Protein AF-A0A093VCR8-F1 (afdb_monomer_lite)

Sequence (463 aa):
MDAQTINYLNSLPTDYWIQQEAFTKTLHRDEYDAIDPTSPSLSQAGKVIVVTGASQGIGKEGIVRQFARAKPKAIVIAARNADKLEETEALALGIEPTVEIVRVPTDVTSEDSVKNLFDIIQQKFGKADVLVNNAGEVNVKGVLLMTKYFLRLLGDARGSIVNISSQAAWNEPEVSAGYCLSKLAIVKLCRQMSGRPNLTVVALHPGTIKSDIVPEFFLRFAEDTPALAGGTAVWLTTEEARFMSGRFMSANCSSSHILLYISTMAVITSLRLPVLYDSAASVQHSGPSIDWLSGRWHISHSSLPMWRDKRNCTVDYAPLAPAASMLPRVDDMVHYQMLNSDSVSQIHAINTGWKGNPAGWTWRGTGWITQFISCDWEIFGYGELSGGGHWMIMHFRATWLSKAGLDLFTRGVDGTYRHLEEAEYTSIIEEVEKLATDHPELSSLISEFRRVQNDGANTRATP

InterPro domains:
  IPR002347 Short-chain dehydrogenase/reductase SDR [PF00106] (47-215)
  IPR002347 Short-chain dehydrogenase/reductase SDR [PR00081] (48-65)
  IPR002347 Short-chain dehydrogenase/reductase SDR [PR00081] (126-137)
  IPR002347 Short-chain dehydrogenase/reductase SDR [PR00081] (197-214)
  IPR036291 NAD(P)-binding domain superfamily [SSF51735] (41-262)

Structure (mmCIF, N/CA/C/O backbone):
data_AF-A0A093VCR8-F1
#
_entry.id   AF-A0A093VCR8-F1
#
loop_
_atom_site.group_PDB
_atom_site.id
_atom_site.type_symbol
_atom_site.label_atom_id
_atom_site.label_alt_id
_atom_site.label_comp_id
_atom_site.label_asym_id
_atom_site.label_entity_id
_atom_site.label_seq_id
_atom_site.pdbx_PDB_ins_code
_atom_site.Cartn_x
_atom_site.Cartn_y
_atom_site.Cartn_z
_atom_site.occupancy
_atom_site.B_iso_or_equiv
_atom_site.auth_seq_id
_atom_site.auth_comp_id
_atom_site.auth_asym_id
_atom_site.auth_atom_id
_atom_site.pdbx_PDB_model_num
ATOM 1 N N . MET A 1 1 ? 15.933 6.518 34.714 1.00 71.19 1 MET A N 1
ATOM 2 C CA . MET A 1 1 ? 17.146 6.802 33.920 1.00 71.19 1 MET A CA 1
ATOM 3 C C . MET A 1 1 ? 18.066 7.672 34.741 1.00 71.19 1 MET A C 1
ATOM 5 O O . MET A 1 1 ? 17.565 8.502 35.493 1.00 71.19 1 MET A O 1
ATOM 9 N N . ASP A 1 2 ? 19.372 7.467 34.614 1.00 82.25 2 ASP A N 1
ATOM 10 C CA . ASP A 1 2 ? 20.371 8.350 35.212 1.00 82.25 2 ASP A CA 1
ATOM 11 C C . ASP A 1 2 ? 20.555 9.646 34.395 1.00 82.25 2 ASP A C 1
ATOM 13 O O . ASP A 1 2 ? 20.061 9.787 33.272 1.00 82.25 2 ASP A O 1
ATOM 17 N N . ALA A 1 3 ? 21.255 10.620 34.983 1.00 83.50 3 ALA A N 1
ATOM 18 C CA . ALA A 1 3 ? 21.495 11.922 34.363 1.00 83.50 3 ALA A CA 1
ATOM 19 C C . ALA A 1 3 ? 22.343 11.829 33.082 1.00 83.50 3 ALA A C 1
ATOM 21 O O . ALA A 1 3 ? 22.182 12.644 32.176 1.00 83.50 3 ALA A O 1
ATOM 22 N N . GLN A 1 4 ? 23.226 10.832 32.987 1.00 85.44 4 GLN A N 1
ATOM 23 C CA . GLN A 1 4 ? 24.075 10.628 31.816 1.00 85.44 4 GLN A CA 1
ATOM 24 C C . GLN A 1 4 ? 23.241 10.199 30.604 1.00 85.44 4 GLN A C 1
ATOM 26 O O . GLN A 1 4 ? 23.403 10.760 29.521 1.00 85.44 4 GLN A O 1
ATOM 31 N N . THR A 1 5 ? 22.297 9.281 30.807 1.00 80.31 5 THR A N 1
ATOM 32 C CA . THR A 1 5 ? 21.350 8.821 29.788 1.00 80.31 5 THR A CA 1
ATOM 33 C C . THR A 1 5 ? 20.462 9.964 29.312 1.00 80.31 5 THR A C 1
ATOM 35 O O . THR A 1 5 ? 20.278 10.139 28.113 1.00 80.31 5 THR A O 1
ATOM 38 N N . ILE A 1 6 ? 19.952 10.793 30.229 1.00 82.50 6 ILE A N 1
ATOM 39 C CA . ILE A 1 6 ? 19.130 11.960 29.870 1.00 82.50 6 ILE A CA 1
ATOM 40 C C . ILE A 1 6 ? 19.945 12.971 29.053 1.00 82.50 6 ILE A C 1
ATOM 42 O O . ILE A 1 6 ? 19.469 13.449 28.028 1.00 82.50 6 ILE A O 1
ATOM 46 N N . ASN A 1 7 ? 21.183 13.269 29.457 1.00 86.06 7 ASN A N 1
ATOM 47 C CA . ASN A 1 7 ? 22.056 14.186 28.717 1.00 86.06 7 ASN A CA 1
ATOM 48 C C . ASN A 1 7 ? 22.405 13.659 27.320 1.00 86.06 7 ASN A C 1
ATOM 50 O O . ASN A 1 7 ? 22.424 14.436 26.369 1.00 86.06 7 ASN A O 1
ATOM 54 N N . TYR A 1 8 ? 22.637 12.351 27.188 1.00 87.00 8 TYR A N 1
ATOM 55 C CA . TYR A 1 8 ? 22.834 11.707 25.892 1.00 87.00 8 TYR A CA 1
ATOM 56 C C . TYR A 1 8 ? 21.576 11.794 25.022 1.00 87.00 8 TYR A C 1
ATOM 58 O O . TYR A 1 8 ? 21.639 12.271 23.895 1.00 87.00 8 TYR A O 1
ATOM 66 N N . LEU A 1 9 ? 20.409 11.420 25.552 1.00 84.56 9 LEU A N 1
ATOM 67 C CA . LEU A 1 9 ? 19.150 11.533 24.813 1.00 84.56 9 LEU A CA 1
ATOM 68 C C . LEU A 1 9 ? 18.859 12.978 24.405 1.00 84.56 9 LEU A C 1
ATOM 70 O O . LEU A 1 9 ? 18.318 13.191 23.327 1.00 84.56 9 LEU A O 1
ATOM 74 N N . ASN A 1 10 ? 19.245 13.963 25.222 1.00 87.31 10 ASN A N 1
ATOM 75 C CA . ASN A 1 10 ? 19.127 15.391 24.924 1.00 87.31 10 ASN A CA 1
ATOM 76 C C . ASN A 1 10 ? 20.130 15.893 23.868 1.00 87.31 10 ASN A C 1
ATOM 78 O O . ASN A 1 10 ? 19.859 16.912 23.234 1.00 87.31 10 ASN A O 1
ATOM 82 N N . SER A 1 11 ? 21.239 15.192 23.613 1.00 90.12 11 SER A N 1
ATOM 83 C CA . SER A 1 11 ? 22.208 15.584 22.577 1.00 90.12 11 SER A CA 1
ATOM 84 C C . SER A 1 11 ? 21.856 15.082 21.173 1.00 90.12 11 SER A C 1
ATOM 86 O O . SER A 1 11 ? 22.359 15.628 20.193 1.00 90.12 11 SER A O 1
ATOM 88 N N . LEU A 1 12 ? 20.983 14.075 21.054 1.00 89.56 12 LEU A N 1
ATOM 89 C CA . LEU A 1 12 ? 20.549 13.535 19.760 1.00 89.56 12 LEU A CA 1
ATOM 90 C C . LEU A 1 12 ? 19.707 14.555 18.964 1.00 89.56 12 LEU A C 1
ATOM 92 O O . LEU A 1 12 ? 19.028 15.371 19.584 1.00 89.56 12 LEU A O 1
ATOM 96 N N . PRO A 1 13 ? 19.694 14.528 17.619 1.00 90.69 13 PRO A N 1
ATOM 97 C CA . PRO A 1 13 ? 18.728 15.271 16.795 1.00 90.69 13 PRO A CA 1
ATOM 98 C C . PRO A 1 13 ? 17.271 14.834 17.036 1.00 90.69 13 PRO A C 1
ATOM 100 O O . PRO A 1 13 ? 17.029 13.691 17.422 1.00 90.69 13 PRO A O 1
ATOM 103 N N . THR A 1 14 ? 16.276 15.700 16.801 1.00 87.69 14 THR A N 1
ATOM 104 C CA . THR A 1 14 ? 14.848 15.339 16.991 1.00 87.69 14 THR A CA 1
ATOM 105 C C . THR A 1 14 ? 14.332 14.335 15.952 1.00 87.69 14 THR A C 1
ATOM 107 O O . THR A 1 14 ? 13.353 13.626 16.195 1.00 87.69 14 THR A O 1
ATOM 110 N N . ASP A 1 15 ? 15.030 14.200 14.828 1.00 87.50 15 ASP A N 1
ATOM 111 C CA . ASP A 1 15 ? 14.782 13.230 13.761 1.00 87.50 15 ASP A CA 1
ATOM 112 C C . ASP A 1 15 ? 15.629 11.961 13.837 1.00 87.50 15 ASP A C 1
ATOM 114 O O . ASP A 1 15 ? 15.496 11.083 12.987 1.00 87.50 15 ASP A O 1
ATOM 118 N N . TYR A 1 16 ? 16.422 11.802 14.897 1.00 86.12 16 TYR A N 1
ATOM 119 C CA . TYR A 1 16 ? 17.308 10.655 15.076 1.00 86.12 16 TYR A CA 1
ATOM 120 C C . TYR A 1 16 ? 16.610 9.300 14.858 1.00 86.12 16 TYR A C 1
ATOM 122 O O . TYR A 1 16 ? 17.087 8.477 14.078 1.00 86.12 16 TYR A O 1
ATOM 130 N N . TRP A 1 17 ? 15.461 9.078 15.505 1.00 80.38 17 TRP A N 1
ATOM 131 C CA . TRP A 1 17 ? 14.749 7.795 15.435 1.00 80.38 17 TRP A CA 1
ATOM 132 C C . TRP A 1 17 ? 14.139 7.530 14.061 1.00 80.38 17 TRP A C 1
ATOM 134 O O . TRP A 1 17 ? 14.293 6.435 13.533 1.00 80.38 17 TRP A O 1
ATOM 144 N N . ILE A 1 18 ? 13.525 8.537 13.432 1.00 83.44 18 ILE A N 1
ATOM 145 C CA . ILE A 1 18 ? 12.931 8.339 12.104 1.00 83.44 18 ILE A CA 1
ATOM 146 C C . ILE A 1 18 ? 13.991 8.067 11.034 1.00 83.44 18 ILE A C 1
ATOM 148 O O . ILE A 1 18 ? 13.721 7.323 10.097 1.00 83.44 18 ILE A O 1
ATOM 152 N N . GLN A 1 19 ? 15.196 8.632 11.177 1.00 84.06 19 GLN A N 1
ATOM 153 C CA . GLN A 1 19 ? 16.308 8.384 10.262 1.00 84.06 19 GLN A CA 1
ATOM 154 C C . GLN A 1 19 ? 16.915 6.993 10.469 1.00 84.06 19 GLN A C 1
ATOM 156 O O . GLN A 1 19 ? 17.209 6.305 9.496 1.00 84.06 19 GLN A O 1
ATOM 161 N N . GLN A 1 20 ? 17.077 6.558 11.724 1.00 76.44 20 GLN A N 1
ATOM 162 C CA . GLN A 1 20 ? 17.533 5.198 12.046 1.00 76.44 20 GLN A CA 1
ATOM 163 C C . GLN A 1 20 ? 16.586 4.124 11.497 1.00 76.44 20 GLN A C 1
ATOM 165 O O . GLN A 1 20 ? 17.016 3.036 11.125 1.00 76.44 20 GLN A O 1
ATOM 170 N N . GLU A 1 21 ? 15.296 4.441 11.439 1.00 69.88 21 GLU A N 1
ATOM 171 C CA . GLU A 1 21 ? 14.220 3.526 11.055 1.00 69.88 21 GLU A CA 1
ATOM 172 C C . GLU A 1 21 ? 13.774 3.714 9.595 1.00 69.88 21 GLU A C 1
ATOM 174 O O . GLU A 1 21 ? 12.760 3.158 9.163 1.00 69.88 21 GLU A O 1
ATOM 179 N N . ALA A 1 22 ? 14.522 4.510 8.829 1.00 75.00 22 ALA A N 1
ATOM 180 C CA . ALA A 1 22 ? 14.184 4.887 7.470 1.00 75.00 22 ALA A CA 1
ATOM 181 C C . ALA A 1 22 ? 14.363 3.721 6.492 1.00 75.00 22 ALA A C 1
ATOM 183 O O . ALA A 1 22 ? 15.478 3.289 6.206 1.00 75.00 22 ALA A O 1
ATOM 184 N N . PHE A 1 23 ? 13.258 3.262 5.903 1.00 74.69 23 PHE A N 1
ATOM 185 C CA . PHE A 1 23 ? 13.292 2.332 4.767 1.00 74.69 23 PHE A CA 1
ATOM 186 C C . PHE A 1 23 ? 13.214 3.043 3.411 1.00 74.69 23 PHE A C 1
ATOM 188 O O . PHE A 1 23 ? 13.546 2.455 2.384 1.00 74.69 23 PHE A O 1
ATOM 195 N N . THR A 1 24 ? 12.779 4.304 3.387 1.00 77.88 24 THR A N 1
ATOM 196 C CA . THR A 1 24 ? 12.671 5.127 2.177 1.00 77.88 24 THR A CA 1
ATOM 197 C C . THR A 1 24 ? 13.589 6.337 2.271 1.00 77.88 24 THR A C 1
ATOM 199 O O . THR A 1 24 ? 13.789 6.884 3.352 1.00 77.88 24 THR A O 1
ATOM 202 N N . LYS A 1 25 ? 14.115 6.793 1.125 1.00 77.38 25 LYS A N 1
ATOM 203 C CA . LYS A 1 25 ? 14.970 7.993 1.057 1.00 77.38 25 LYS A CA 1
ATOM 204 C C . LYS A 1 25 ? 14.247 9.248 1.551 1.00 77.38 25 LYS A C 1
ATOM 206 O O . LYS A 1 25 ? 14.853 10.090 2.203 1.00 77.38 25 LYS A O 1
ATOM 211 N N . THR A 1 26 ? 12.957 9.364 1.242 1.00 84.69 26 THR A N 1
ATOM 212 C CA . THR A 1 26 ? 12.108 10.450 1.737 1.00 84.69 26 THR A CA 1
ATOM 213 C C . THR A 1 26 ? 11.309 9.977 2.936 1.00 84.69 26 THR A C 1
ATOM 215 O O . THR A 1 26 ? 10.682 8.915 2.888 1.00 84.69 26 THR A O 1
ATOM 218 N N . LEU A 1 27 ? 11.326 10.790 3.988 1.00 88.75 27 LEU A N 1
ATOM 219 C CA . LEU A 1 27 ? 10.569 10.587 5.214 1.00 88.75 27 LEU A CA 1
ATOM 220 C C . LEU A 1 27 ? 9.561 11.717 5.387 1.00 88.75 27 LEU A C 1
ATOM 222 O O . LEU A 1 27 ? 9.837 12.862 5.026 1.00 88.75 27 LEU A O 1
ATOM 226 N N . HIS A 1 28 ? 8.415 11.395 5.973 1.00 92.81 28 HIS A N 1
ATOM 227 C CA . HIS A 1 28 ? 7.349 12.351 6.239 1.00 92.81 28 HIS A CA 1
ATOM 228 C C . HIS A 1 28 ? 7.044 12.430 7.738 1.00 92.81 28 HIS A C 1
ATOM 230 O O . HIS A 1 28 ? 7.103 11.436 8.465 1.00 92.81 28 HIS A O 1
ATOM 236 N N . ARG A 1 29 ? 6.729 13.647 8.187 1.00 93.44 29 ARG A N 1
ATOM 237 C CA . ARG A 1 29 ? 6.268 13.979 9.547 1.00 93.44 29 ARG A CA 1
ATOM 238 C C . ARG A 1 29 ? 4.777 14.330 9.580 1.00 93.44 29 ARG A C 1
ATOM 240 O O . ARG A 1 29 ? 4.166 14.340 10.642 1.00 93.44 29 ARG A O 1
ATOM 247 N N . ASP A 1 30 ? 4.203 14.609 8.415 1.00 95.81 30 ASP A N 1
ATOM 248 C CA . ASP A 1 30 ? 2.816 15.022 8.227 1.00 95.81 30 ASP A CA 1
ATOM 249 C C . ASP A 1 30 ? 2.240 14.379 6.956 1.00 95.81 30 ASP A C 1
ATOM 251 O O . ASP A 1 30 ? 2.963 13.732 6.194 1.00 95.81 30 ASP A O 1
ATOM 255 N N . GLU A 1 31 ? 0.939 14.549 6.737 1.00 93.12 31 GLU A N 1
ATOM 256 C CA . GLU A 1 31 ? 0.265 14.199 5.491 1.00 93.12 31 GLU A CA 1
ATOM 257 C C . GLU A 1 31 ? 0.989 14.770 4.260 1.00 93.12 31 GLU A C 1
ATOM 259 O O . GLU A 1 31 ? 1.553 15.864 4.281 1.00 93.12 31 GLU A O 1
ATOM 264 N N . TYR A 1 32 ? 0.973 13.998 3.177 1.00 93.81 32 TYR A N 1
ATOM 265 C CA . TYR A 1 32 ? 1.556 14.339 1.883 1.00 93.81 32 TYR A CA 1
ATOM 266 C C . TYR A 1 32 ? 0.664 13.792 0.766 1.00 93.81 32 TYR A C 1
ATOM 268 O O . TYR A 1 32 ? -0.153 12.904 1.012 1.00 93.81 32 TYR A O 1
ATOM 276 N N . ASP A 1 33 ? 0.847 14.280 -0.461 1.00 92.00 33 ASP A N 1
ATOM 277 C CA . ASP A 1 33 ? -0.071 14.075 -1.593 1.00 92.00 33 ASP A CA 1
ATOM 278 C C . ASP A 1 33 ? -0.549 12.625 -1.791 1.00 92.00 33 ASP A C 1
ATOM 280 O O . ASP A 1 33 ? -1.732 12.385 -2.022 1.00 92.00 33 ASP A O 1
ATOM 284 N N . ALA A 1 34 ? 0.344 11.635 -1.670 1.00 89.62 34 ALA A N 1
ATOM 285 C CA . ALA A 1 34 ? -0.003 10.230 -1.914 1.00 89.62 34 ALA A CA 1
ATOM 286 C C . ALA A 1 34 ? -0.905 9.608 -0.831 1.00 89.62 34 ALA A C 1
ATOM 288 O O . ALA A 1 34 ? -1.502 8.557 -1.063 1.00 89.62 34 ALA A O 1
ATOM 289 N N . ILE A 1 35 ? -0.999 10.235 0.343 1.00 95.62 35 ILE A N 1
ATOM 290 C CA . ILE A 1 35 ? -1.849 9.792 1.453 1.00 95.62 35 ILE A CA 1
ATOM 291 C C . ILE A 1 35 ? -2.920 10.821 1.836 1.00 95.62 35 ILE A C 1
ATOM 293 O O . ILE A 1 35 ? -3.587 10.617 2.849 1.00 95.62 35 ILE A O 1
ATOM 297 N N . ASP A 1 36 ? -3.102 11.897 1.058 1.00 96.00 36 ASP A N 1
ATOM 298 C CA . ASP A 1 36 ? -4.168 12.885 1.271 1.00 96.00 36 ASP A CA 1
ATOM 299 C C . ASP A 1 36 ? -5.542 12.242 1.017 1.00 96.00 36 ASP A C 1
ATOM 301 O O . ASP A 1 36 ? -5.885 11.942 -0.135 1.00 96.00 36 ASP A O 1
ATOM 305 N N . PRO A 1 37 ? -6.384 12.056 2.052 1.00 96.31 37 PRO A N 1
ATOM 306 C CA . PRO A 1 37 ? -7.650 11.341 1.903 1.00 96.31 37 PRO A CA 1
ATOM 307 C C . PRO A 1 37 ? -8.686 12.052 1.035 1.00 96.31 37 PRO A C 1
ATOM 309 O O . PRO A 1 37 ? -9.704 11.452 0.694 1.00 96.31 37 PRO A O 1
ATOM 312 N N . THR A 1 38 ? -8.458 13.320 0.686 1.00 95.25 38 THR A N 1
ATOM 313 C CA . THR A 1 38 ? -9.323 14.058 -0.240 1.00 95.25 38 THR A CA 1
ATOM 314 C C . THR A 1 38 ? -9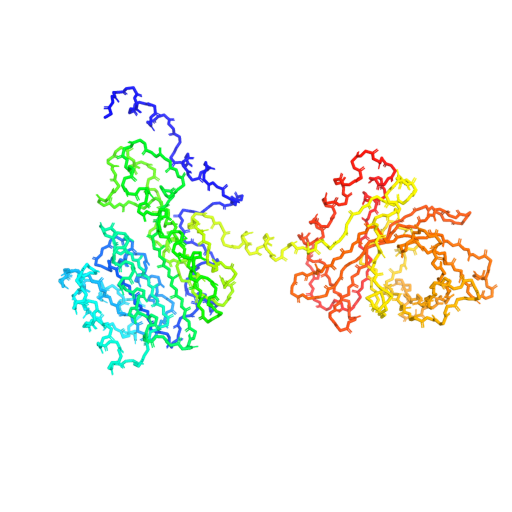.073 13.684 -1.702 1.00 95.25 38 THR A C 1
ATOM 316 O O . THR A 1 38 ? -9.915 13.976 -2.557 1.00 95.25 38 THR A O 1
ATOM 319 N N . SER A 1 39 ? -7.969 12.986 -1.992 1.00 94.06 39 SER A N 1
ATOM 320 C CA . SER A 1 39 ? -7.673 12.462 -3.322 1.00 94.06 39 SER A CA 1
ATOM 321 C C . SER A 1 39 ? -8.736 11.445 -3.774 1.00 94.06 39 SER A C 1
ATOM 323 O O . SER A 1 39 ? -9.086 10.535 -3.013 1.00 94.06 39 SER A O 1
ATOM 325 N N . PRO A 1 40 ? -9.227 11.515 -5.031 1.00 92.44 40 PRO A N 1
ATOM 326 C CA . PRO A 1 40 ? -10.210 10.564 -5.552 1.00 92.44 40 PRO A CA 1
ATOM 327 C C . PRO A 1 40 ? -9.775 9.096 -5.457 1.00 92.44 40 PRO A C 1
ATOM 329 O O . PRO A 1 40 ? -10.622 8.228 -5.244 1.00 92.44 40 PRO A O 1
ATOM 332 N N . SER A 1 41 ? -8.472 8.810 -5.576 1.00 91.44 41 SER A N 1
ATOM 333 C CA . SER A 1 41 ? -7.931 7.446 -5.481 1.00 91.44 41 SER A CA 1
ATOM 334 C C . SER A 1 41 ? -8.042 6.846 -4.076 1.00 91.44 41 SER A C 1
ATOM 336 O O . SER A 1 41 ? -8.047 5.623 -3.934 1.00 91.44 41 SER A O 1
ATOM 338 N N . LEU A 1 42 ? -8.173 7.685 -3.041 1.00 95.50 42 LEU A N 1
ATOM 339 C CA . LEU A 1 42 ? -8.268 7.268 -1.640 1.00 95.50 42 LEU A CA 1
ATOM 340 C C . LEU A 1 42 ? -9.703 7.273 -1.097 1.00 95.50 42 LEU A C 1
ATOM 342 O O . LEU A 1 42 ? -9.914 6.954 0.078 1.00 95.50 42 LEU A O 1
ATOM 346 N N . SER A 1 43 ? -10.691 7.590 -1.943 1.00 96.62 43 SER A N 1
ATOM 347 C CA . SER A 1 43 ? -12.096 7.659 -1.546 1.00 96.62 43 SER A CA 1
ATOM 348 C C . SER A 1 43 ? -12.570 6.369 -0.870 1.00 96.62 43 SER A C 1
ATOM 350 O O . SER A 1 43 ? -12.327 5.249 -1.328 1.00 96.62 43 SER A O 1
ATOM 352 N N . GLN A 1 44 ? -13.304 6.537 0.227 1.00 98.12 44 GLN A N 1
ATOM 353 C CA . GLN A 1 44 ? -13.931 5.453 0.976 1.00 98.12 44 GLN A CA 1
ATOM 354 C C . GLN A 1 44 ? -15.450 5.419 0.766 1.00 98.12 44 GLN A C 1
ATOM 356 O O . GLN A 1 44 ? -16.156 4.741 1.513 1.00 98.12 44 GLN A O 1
ATOM 361 N N . ALA A 1 45 ? -15.965 6.119 -0.252 1.00 97.69 45 ALA A N 1
ATOM 362 C CA . ALA A 1 45 ? -17.390 6.196 -0.548 1.00 97.69 45 ALA A CA 1
ATOM 363 C C . ALA A 1 45 ? -18.055 4.811 -0.571 1.00 97.69 45 ALA A C 1
ATOM 365 O O . ALA A 1 45 ? -17.546 3.848 -1.145 1.00 97.69 45 ALA A O 1
ATOM 366 N N . GLY A 1 46 ? -19.204 4.703 0.099 1.00 97.75 46 GLY A N 1
ATOM 367 C CA . GLY A 1 46 ? -19.947 3.447 0.211 1.00 97.75 46 GLY A CA 1
ATOM 368 C C . GLY A 1 46 ? -19.432 2.471 1.277 1.00 97.75 46 GLY A C 1
ATOM 369 O O . GLY A 1 46 ? -20.163 1.536 1.606 1.00 97.75 46 GLY A O 1
ATOM 370 N N . LYS A 1 47 ? -18.238 2.683 1.849 1.00 98.50 47 LYS A N 1
ATOM 371 C CA . LYS A 1 47 ? -17.639 1.777 2.841 1.00 98.50 47 LYS A CA 1
ATOM 372 C C . LYS A 1 47 ? -18.045 2.100 4.277 1.00 98.50 47 LYS A C 1
ATOM 374 O O . LYS A 1 47 ? -18.249 3.260 4.638 1.00 98.50 47 LYS A O 1
ATOM 379 N N . VAL A 1 48 ? -18.110 1.057 5.101 1.00 98.81 48 VAL A N 1
ATOM 380 C CA . VAL A 1 48 ? -18.336 1.119 6.550 1.00 98.81 48 VAL A CA 1
ATOM 381 C C . VAL A 1 48 ? -17.020 0.859 7.279 1.00 98.81 48 VAL A C 1
ATOM 383 O O . VAL A 1 48 ? -16.430 -0.219 7.150 1.00 98.81 48 VAL A O 1
ATOM 386 N N . ILE A 1 49 ? -16.567 1.851 8.045 1.00 98.88 49 ILE A N 1
ATOM 387 C CA . ILE A 1 49 ? -15.267 1.860 8.725 1.00 98.88 49 ILE A CA 1
ATOM 388 C C . ILE A 1 49 ? -15.472 1.654 10.226 1.00 98.88 49 ILE A C 1
ATOM 390 O O . ILE A 1 49 ? -16.237 2.384 10.845 1.00 98.88 49 ILE A O 1
ATOM 394 N N . VAL A 1 50 ? -14.777 0.697 10.836 1.00 98.88 50 VAL A N 1
ATOM 395 C CA . VAL A 1 50 ? -14.823 0.437 12.284 1.00 98.88 50 VAL A CA 1
ATOM 396 C C . VAL A 1 50 ? -13.499 0.853 12.911 1.00 98.88 50 VAL A C 1
ATOM 398 O O . VAL A 1 50 ? -12.453 0.341 12.522 1.00 98.88 50 VAL A O 1
ATOM 401 N N . VAL A 1 51 ? -13.526 1.747 13.902 1.00 98.75 51 VAL A N 1
ATOM 402 C CA . VAL A 1 51 ? -12.318 2.258 14.572 1.00 98.75 51 VAL A CA 1
ATOM 403 C C . VAL A 1 51 ? -12.403 2.010 16.075 1.00 98.75 51 VAL A C 1
ATOM 405 O O . VAL A 1 51 ? -13.310 2.506 16.743 1.00 98.75 51 VAL A O 1
ATOM 408 N N . THR A 1 52 ? -11.437 1.271 16.631 1.00 97.75 52 THR A N 1
ATOM 409 C CA . THR A 1 52 ? -11.322 1.072 18.088 1.00 97.75 52 THR A CA 1
ATOM 410 C C . THR A 1 52 ? -10.351 2.054 18.732 1.00 97.75 52 THR A C 1
ATOM 412 O O . THR A 1 52 ? -9.434 2.556 18.090 1.00 97.75 52 THR A O 1
ATOM 415 N N . GLY A 1 53 ? -10.534 2.359 20.018 1.00 95.31 53 GLY A N 1
ATOM 416 C CA . GLY A 1 53 ? -9.747 3.410 20.672 1.00 95.31 53 GLY A CA 1
ATOM 417 C C . GLY A 1 53 ? -9.996 4.785 20.042 1.00 95.31 53 GLY A C 1
ATOM 418 O O . GLY A 1 53 ? -9.095 5.615 20.002 1.00 95.31 53 GLY A O 1
ATOM 419 N N . ALA A 1 54 ? -11.202 5.003 19.512 1.00 97.06 54 ALA A N 1
ATOM 420 C CA . ALA A 1 54 ? -11.552 6.180 18.721 1.00 97.06 54 ALA A CA 1
ATOM 421 C C . ALA A 1 54 ? -11.735 7.463 19.548 1.00 97.06 54 ALA A C 1
ATOM 423 O O . ALA A 1 54 ? -11.873 8.529 18.974 1.00 97.06 54 ALA A O 1
ATOM 424 N N . SER A 1 55 ? -11.737 7.387 20.882 1.00 95.38 55 SER A N 1
ATOM 425 C CA . SER A 1 55 ? -12.104 8.510 21.754 1.00 95.38 55 SER A CA 1
ATOM 426 C C . SER A 1 55 ? -11.027 9.587 21.930 1.00 95.38 55 SER A C 1
ATOM 428 O O . SER A 1 55 ? -11.311 10.621 22.524 1.00 95.38 55 SER A O 1
ATOM 430 N N . GLN A 1 56 ? -9.772 9.335 21.538 1.00 93.56 56 GLN A N 1
ATOM 431 C CA . GLN A 1 56 ? -8.659 10.274 21.747 1.00 93.56 56 GLN A CA 1
ATOM 432 C C . GLN A 1 56 ? -7.432 9.942 20.887 1.00 93.56 56 GLN A C 1
ATOM 434 O O . GLN A 1 56 ? -7.382 8.894 20.238 1.00 93.56 56 GLN A O 1
ATOM 439 N N . GLY A 1 57 ? -6.422 10.819 20.938 1.00 91.75 57 GLY A N 1
ATOM 440 C CA . GLY A 1 57 ? -5.098 10.596 20.351 1.00 91.75 57 GLY A CA 1
ATOM 441 C C . GLY A 1 57 ? -5.167 10.230 18.870 1.00 91.75 57 GLY A C 1
ATOM 442 O O . GLY A 1 57 ? -5.972 10.788 18.129 1.00 91.75 57 GLY A O 1
ATOM 443 N N . ILE A 1 58 ? -4.366 9.242 18.460 1.00 94.50 58 ILE A N 1
ATOM 444 C CA . ILE A 1 58 ? -4.307 8.742 17.075 1.00 94.50 58 ILE A CA 1
ATOM 445 C C . ILE A 1 58 ? -5.689 8.311 16.569 1.00 94.50 58 ILE A C 1
ATOM 447 O O . ILE A 1 58 ? -6.028 8.591 15.424 1.00 94.50 58 ILE A O 1
ATOM 451 N N . GLY A 1 59 ? -6.511 7.680 17.415 1.00 95.94 59 GLY A N 1
ATOM 452 C CA . GLY A 1 59 ? -7.840 7.209 17.025 1.00 95.94 59 GLY A CA 1
ATOM 453 C C . GLY A 1 59 ? -8.773 8.347 16.610 1.00 95.94 59 GLY A C 1
ATOM 454 O O . GLY A 1 59 ? -9.348 8.287 15.527 1.00 95.94 59 GLY A O 1
ATOM 455 N N . LYS A 1 60 ? -8.883 9.390 17.443 1.00 97.25 60 LYS A N 1
ATOM 456 C CA . LYS A 1 60 ? -9.740 10.565 17.192 1.00 97.25 60 LYS A CA 1
ATOM 457 C C . LYS A 1 60 ? -9.126 11.508 16.154 1.00 97.25 60 LYS A C 1
ATOM 459 O O . LYS A 1 60 ? -9.732 11.781 15.121 1.00 97.25 60 LYS A O 1
ATOM 464 N N . GLU A 1 61 ? -7.915 11.991 16.429 1.00 96.75 61 GLU A N 1
ATOM 465 C CA . GLU A 1 61 ? -7.288 13.090 15.686 1.00 96.75 61 GLU A CA 1
ATOM 466 C C . GLU A 1 61 ? -6.638 12.643 14.375 1.00 96.75 61 GLU A C 1
ATOM 468 O O . GLU A 1 61 ? -6.455 13.465 13.483 1.00 96.75 61 GLU A O 1
ATOM 473 N N . GLY A 1 62 ? -6.295 11.358 14.253 1.00 97.00 62 GLY A N 1
ATOM 474 C CA . GLY A 1 62 ? -5.705 10.778 13.049 1.00 97.00 62 GLY A CA 1
ATOM 475 C C . GLY A 1 62 ? -6.711 9.943 12.273 1.00 97.00 62 GLY A C 1
ATOM 476 O O . GLY A 1 62 ? -7.203 10.365 11.233 1.00 97.00 62 GLY A O 1
ATOM 477 N N . ILE A 1 63 ? -7.042 8.756 12.784 1.00 98.44 63 ILE A N 1
ATOM 478 C CA . ILE A 1 63 ? -7.835 7.756 12.061 1.00 98.44 63 ILE A CA 1
ATOM 479 C C . ILE A 1 63 ? -9.236 8.285 11.728 1.00 98.44 63 ILE A C 1
ATOM 481 O O . ILE A 1 63 ? -9.577 8.380 10.553 1.00 98.44 63 ILE A O 1
ATOM 485 N N . VAL A 1 64 ? -10.051 8.658 12.723 1.00 98.75 64 VAL A N 1
ATOM 486 C CA . VAL A 1 64 ? -11.433 9.115 12.474 1.00 98.75 64 VAL A CA 1
ATOM 487 C C . VAL A 1 64 ? -11.453 10.381 11.617 1.00 98.75 64 VAL A C 1
ATOM 489 O O . VAL A 1 64 ? -12.197 10.430 10.639 1.00 98.75 64 VAL A O 1
ATOM 492 N N . ARG A 1 65 ? -10.602 11.368 11.931 1.00 98.62 65 ARG A N 1
ATOM 493 C CA . ARG A 1 65 ? -10.452 12.605 11.148 1.00 98.62 65 ARG A CA 1
ATOM 494 C C . ARG A 1 65 ? -10.186 12.322 9.667 1.00 98.62 65 ARG A C 1
ATOM 496 O O . ARG A 1 65 ? -10.858 12.881 8.802 1.00 98.62 65 ARG A O 1
ATOM 503 N N . GLN A 1 66 ? -9.211 11.464 9.378 1.00 98.56 66 GLN A N 1
ATOM 504 C CA . GLN A 1 66 ? -8.774 11.201 8.009 1.00 98.56 66 GLN A CA 1
ATOM 505 C C . GLN A 1 66 ? -9.743 10.298 7.247 1.00 98.56 66 GLN A C 1
ATOM 507 O O . GLN A 1 66 ? -10.020 10.553 6.077 1.00 98.56 66 GLN A O 1
ATOM 512 N N . PHE A 1 67 ? -10.365 9.318 7.912 1.00 98.75 67 PHE A N 1
ATOM 513 C CA . PHE A 1 67 ? -11.469 8.583 7.299 1.00 98.75 67 PHE A CA 1
ATOM 514 C C . PHE A 1 67 ? -12.660 9.497 7.006 1.00 98.75 67 PHE A C 1
ATOM 516 O O . PHE A 1 67 ? -13.209 9.374 5.924 1.00 98.75 67 PHE A O 1
ATOM 523 N N . ALA A 1 68 ? -13.028 10.451 7.870 1.00 98.69 68 ALA A N 1
ATOM 524 C CA . ALA A 1 68 ? -14.101 11.406 7.564 1.00 98.69 68 ALA A CA 1
ATOM 525 C C . ALA A 1 68 ? -13.798 12.227 6.295 1.00 98.69 68 ALA A C 1
ATOM 527 O O . ALA A 1 68 ? -14.654 12.334 5.419 1.00 98.69 68 ALA A O 1
ATOM 528 N N . ARG A 1 69 ? -12.553 12.705 6.128 1.00 98.56 69 ARG A N 1
ATOM 529 C CA . ARG A 1 69 ? -12.099 13.384 4.894 1.00 98.56 69 ARG A CA 1
ATOM 530 C C . ARG A 1 69 ? -12.199 12.507 3.641 1.00 98.56 69 ARG A C 1
ATOM 532 O O . ARG A 1 69 ? -12.446 13.037 2.562 1.00 98.56 69 ARG A O 1
ATOM 539 N N . ALA A 1 70 ? -12.065 11.187 3.790 1.00 98.44 70 ALA A N 1
ATOM 540 C CA . ALA A 1 70 ? -12.188 10.210 2.706 1.00 98.44 70 ALA A CA 1
ATOM 541 C C . ALA A 1 70 ? -13.642 9.884 2.300 1.00 98.44 70 ALA A C 1
ATOM 543 O O . ALA A 1 70 ? -13.862 9.059 1.408 1.00 98.44 70 ALA A O 1
ATOM 544 N N . LYS A 1 71 ? -14.635 10.514 2.943 1.00 98.31 71 LYS A N 1
ATOM 545 C CA . LYS A 1 71 ? -16.074 10.431 2.627 1.00 98.31 71 LYS A CA 1
ATOM 546 C C . LYS A 1 71 ? -16.674 9.013 2.624 1.00 98.31 71 LYS A C 1
ATOM 548 O O . LYS A 1 71 ? -17.286 8.608 1.632 1.00 98.31 71 LYS A O 1
ATOM 553 N N . PRO A 1 72 ? -16.503 8.217 3.695 1.00 98.56 72 PRO A N 1
ATOM 554 C CA . PRO A 1 72 ? -17.116 6.906 3.816 1.00 98.56 72 PRO A CA 1
ATOM 555 C C . PRO A 1 72 ? -18.631 7.002 3.944 1.00 98.56 72 PRO A C 1
ATOM 557 O O . PRO A 1 72 ? -19.187 8.057 4.235 1.00 98.56 72 PRO A O 1
ATOM 560 N N . LYS A 1 73 ? -19.310 5.863 3.780 1.00 98.38 73 LYS A N 1
ATOM 561 C CA . LYS A 1 73 ? -20.743 5.767 4.087 1.00 98.38 73 LYS A CA 1
ATOM 562 C C . LYS A 1 73 ? -20.986 5.934 5.586 1.00 98.38 73 LYS A C 1
ATOM 564 O O . LYS A 1 73 ? -21.901 6.647 5.984 1.00 98.38 73 LYS A O 1
ATOM 569 N N . ALA A 1 74 ? -20.191 5.243 6.403 1.00 98.81 74 ALA A N 1
ATOM 570 C CA . ALA A 1 74 ? -20.343 5.268 7.849 1.00 98.81 74 ALA A CA 1
ATOM 571 C C . ALA A 1 74 ? -19.016 5.054 8.581 1.00 98.81 74 ALA A C 1
ATOM 573 O O . ALA A 1 74 ? -18.146 4.320 8.101 1.00 98.81 74 ALA A O 1
ATOM 574 N N . ILE A 1 75 ? -18.900 5.634 9.778 1.00 98.88 75 ILE A N 1
ATOM 575 C CA . ILE A 1 75 ? -17.805 5.375 10.718 1.00 98.88 75 ILE A CA 1
ATOM 576 C C . ILE A 1 75 ? -18.394 4.928 12.057 1.00 98.88 75 ILE A C 1
ATOM 578 O O . ILE A 1 75 ? -19.139 5.648 12.721 1.00 98.88 75 ILE A O 1
ATOM 582 N N . VAL A 1 76 ? -18.028 3.722 12.471 1.00 98.88 76 VAL A N 1
ATOM 583 C CA . VAL A 1 76 ? -18.384 3.137 13.760 1.00 98.88 76 VAL A CA 1
ATOM 584 C C . VAL A 1 76 ? -17.230 3.383 14.723 1.00 98.88 76 VAL A C 1
ATOM 586 O O . VAL A 1 76 ? -16.144 2.821 14.562 1.00 98.88 76 VAL A O 1
ATOM 589 N N . ILE A 1 77 ? -17.460 4.238 15.716 1.00 98.81 77 ILE A N 1
ATOM 590 C CA . ILE A 1 77 ? -16.449 4.655 16.689 1.00 98.81 77 ILE A CA 1
ATOM 591 C C . ILE A 1 77 ? -16.643 3.916 18.014 1.00 98.81 77 ILE A C 1
ATOM 593 O O . ILE A 1 77 ? -17.688 4.009 18.664 1.00 98.81 77 ILE A O 1
ATOM 597 N N . ALA A 1 78 ? -15.614 3.162 18.405 1.00 98.19 78 ALA A N 1
ATOM 598 C CA . ALA A 1 78 ? -15.641 2.253 19.544 1.00 98.19 78 ALA A CA 1
ATOM 599 C C . ALA A 1 78 ? -14.557 2.607 20.576 1.00 98.19 78 ALA A C 1
ATOM 601 O O . ALA A 1 78 ? -13.354 2.570 20.297 1.00 98.19 78 ALA A O 1
ATOM 602 N N . ALA A 1 79 ? -14.978 2.945 21.794 1.00 96.75 79 ALA A N 1
ATOM 603 C CA . ALA A 1 79 ? -14.115 3.196 22.951 1.00 96.75 79 ALA A CA 1
ATOM 604 C C . ALA A 1 79 ? -14.922 3.092 24.254 1.00 96.75 79 ALA A C 1
ATOM 606 O O . ALA A 1 79 ? -16.145 3.087 24.216 1.00 96.75 79 ALA A O 1
ATOM 607 N N . ARG A 1 80 ? -14.261 3.040 25.416 1.00 95.19 80 ARG A N 1
ATOM 608 C CA . ARG A 1 80 ? -14.942 2.886 26.719 1.00 95.19 80 ARG A CA 1
ATOM 609 C C . ARG A 1 80 ? -15.731 4.128 27.153 1.00 95.19 80 ARG A C 1
ATOM 611 O O . ARG A 1 80 ? -16.773 4.001 27.781 1.00 95.19 80 ARG A O 1
ATOM 618 N N . ASN A 1 81 ? -15.212 5.321 26.864 1.00 95.12 81 ASN A N 1
ATOM 619 C CA . ASN A 1 81 ? -15.771 6.582 27.349 1.00 95.12 81 ASN A CA 1
ATOM 620 C C . ASN A 1 81 ? -16.768 7.150 26.325 1.00 95.12 81 ASN A C 1
ATOM 622 O O . ASN A 1 81 ? -16.359 7.565 25.241 1.00 95.12 81 ASN A O 1
ATOM 626 N N . ALA A 1 82 ? -18.056 7.145 26.677 1.00 95.69 82 ALA A N 1
ATOM 627 C CA . ALA A 1 82 ? -19.139 7.601 25.808 1.00 95.69 82 ALA A CA 1
ATOM 628 C C . ALA A 1 82 ? -19.080 9.111 25.517 1.00 95.69 82 ALA A C 1
ATOM 630 O O . ALA A 1 82 ? -19.263 9.506 24.367 1.00 95.69 82 ALA A O 1
ATOM 631 N N . ASP A 1 83 ? -18.741 9.933 26.511 1.00 96.31 83 ASP A N 1
ATOM 632 C CA . ASP A 1 83 ? -18.672 11.394 26.366 1.00 96.31 83 ASP A CA 1
ATOM 633 C C . ASP A 1 83 ? -17.586 11.793 25.355 1.00 96.31 83 ASP A C 1
ATOM 635 O O . ASP A 1 83 ? -17.817 12.566 24.428 1.00 96.31 83 ASP A O 1
ATOM 639 N N . LYS A 1 84 ? -16.407 11.164 25.430 1.00 97.00 84 LYS A N 1
ATOM 640 C CA . LYS A 1 84 ? -15.332 11.393 24.450 1.00 97.00 84 LYS A CA 1
ATOM 641 C C . LYS A 1 84 ? -15.674 10.878 23.044 1.00 97.00 84 LYS A C 1
ATOM 643 O O . LYS A 1 84 ? -15.127 11.374 22.054 1.00 97.00 84 LYS A O 1
ATOM 648 N N . LEU A 1 85 ? -16.549 9.874 22.923 1.00 98.25 85 LEU A N 1
ATOM 649 C CA . LEU A 1 85 ? -17.060 9.441 21.617 1.00 98.25 85 LEU A CA 1
ATOM 650 C C . LEU A 1 85 ? -17.999 10.488 21.008 1.00 98.25 85 LEU A C 1
ATOM 652 O O . LEU A 1 85 ? -18.015 10.624 19.790 1.00 98.25 85 LEU A O 1
ATOM 656 N N . GLU A 1 86 ? -18.731 11.252 21.818 1.00 98.06 86 GLU A N 1
ATOM 657 C CA . GLU A 1 86 ? -19.549 12.373 21.337 1.00 98.06 86 GLU A CA 1
ATOM 658 C C . GLU A 1 86 ? -18.692 13.492 20.743 1.00 98.06 86 GLU A C 1
ATOM 660 O O . GLU A 1 86 ? -18.957 13.960 19.639 1.00 98.06 86 GLU A O 1
ATOM 665 N N . GLU A 1 87 ? -17.586 13.848 21.397 1.00 98.12 87 GLU A N 1
ATOM 666 C CA . GLU A 1 87 ? -16.635 14.809 20.825 1.00 98.12 87 GLU A CA 1
ATOM 667 C C . GLU A 1 87 ? -16.021 14.314 19.505 1.00 98.12 87 GLU A C 1
ATOM 669 O O . GLU A 1 87 ? -15.697 15.102 18.616 1.00 98.12 87 GLU A O 1
ATOM 674 N N . THR A 1 88 ? -15.813 13.002 19.390 1.00 98.50 88 THR A N 1
ATOM 675 C CA . THR A 1 88 ? -15.269 12.367 18.182 1.00 98.50 88 THR A CA 1
ATOM 676 C C . THR A 1 88 ? -16.294 12.375 17.046 1.00 98.50 88 THR A C 1
ATOM 678 O O . THR A 1 88 ? -15.937 12.641 15.900 1.00 98.50 88 THR A O 1
ATOM 681 N N . GLU A 1 89 ? -17.568 12.133 17.361 1.00 98.62 89 GLU A N 1
ATOM 682 C CA . GLU A 1 89 ? -18.686 12.279 16.426 1.00 98.62 89 GLU A CA 1
ATOM 683 C C . GLU A 1 89 ? -18.799 13.721 15.922 1.00 98.62 89 GLU A C 1
ATOM 685 O O . GLU A 1 89 ? -18.824 13.939 14.713 1.00 98.62 89 GLU A O 1
ATOM 690 N N . ALA A 1 90 ? -18.775 14.707 16.824 1.00 98.56 90 ALA A N 1
ATOM 691 C CA . ALA A 1 90 ? -18.823 16.121 16.457 1.00 98.56 90 ALA A CA 1
ATOM 692 C C . ALA A 1 90 ? -17.658 16.525 15.535 1.00 98.56 90 ALA A C 1
ATOM 694 O O . ALA A 1 90 ? -17.862 17.243 14.556 1.00 98.56 90 ALA A O 1
ATOM 695 N N . LEU A 1 91 ? -16.447 16.021 15.803 1.00 98.56 91 LEU A N 1
ATOM 696 C CA . LEU A 1 91 ? -15.283 16.222 14.937 1.00 98.56 91 LEU A CA 1
ATOM 697 C C . LEU A 1 91 ? -15.512 15.650 13.534 1.00 98.56 91 LEU A C 1
ATOM 699 O O . LEU A 1 91 ? -15.230 16.332 12.552 1.00 98.56 91 LEU A O 1
ATOM 703 N N . ALA A 1 92 ? -16.009 14.415 13.430 1.00 98.50 92 ALA A N 1
ATOM 704 C CA . ALA A 1 92 ? -16.222 13.758 12.142 1.00 98.50 92 ALA A CA 1
ATOM 705 C C . ALA A 1 92 ? -17.322 14.450 11.320 1.00 98.50 92 ALA A C 1
ATOM 707 O O . ALA A 1 92 ? -17.123 14.718 10.136 1.00 98.50 92 ALA A O 1
ATOM 708 N N . LEU A 1 93 ? -18.439 14.810 11.960 1.00 98.62 93 LEU A N 1
ATOM 709 C CA . LEU A 1 93 ? -19.552 15.524 11.324 1.00 98.62 93 LEU A CA 1
ATOM 710 C C . LEU A 1 93 ? -19.180 16.955 10.914 1.00 98.62 93 LEU A C 1
ATOM 712 O O . LEU A 1 93 ? -19.711 17.468 9.934 1.00 98.62 93 LEU A O 1
ATOM 716 N N . GLY A 1 94 ? -18.249 17.598 11.626 1.00 98.50 94 GLY A N 1
ATOM 717 C CA . GLY A 1 94 ? -17.696 18.893 11.223 1.00 98.50 94 GLY A CA 1
ATOM 718 C C . GLY A 1 94 ? -16.845 18.834 9.946 1.00 98.50 94 GLY A C 1
ATOM 719 O O . GLY A 1 94 ? -16.650 19.862 9.303 1.00 98.50 94 GLY A O 1
ATOM 720 N N . ILE A 1 95 ? -16.344 17.651 9.577 1.00 98.25 95 ILE A N 1
ATOM 721 C CA . ILE A 1 95 ? -15.524 17.421 8.377 1.00 98.25 95 ILE A CA 1
ATOM 722 C C . ILE A 1 95 ? -16.388 16.951 7.207 1.00 98.25 95 ILE A C 1
ATOM 724 O O . ILE A 1 95 ? -16.280 17.492 6.110 1.00 98.25 95 ILE A O 1
ATOM 728 N N . GLU A 1 96 ? -17.228 15.942 7.434 1.00 97.81 96 GLU A N 1
ATOM 729 C CA . GLU A 1 96 ? -18.129 15.379 6.430 1.00 97.81 96 GLU A CA 1
ATOM 730 C C . GLU A 1 96 ? -19.540 15.281 7.025 1.00 97.81 96 GLU A C 1
ATOM 732 O O . GLU A 1 96 ? -19.871 14.284 7.660 1.00 97.81 96 GLU A O 1
ATOM 737 N N . PRO A 1 97 ? -20.393 16.305 6.847 1.00 98.00 97 PRO A N 1
ATOM 738 C CA . PRO A 1 97 ? -21.715 16.350 7.474 1.00 98.00 97 PRO A CA 1
ATOM 739 C C . PRO A 1 97 ? -22.665 15.219 7.061 1.00 98.00 97 PRO A C 1
ATOM 741 O O . PRO A 1 97 ? -23.672 15.002 7.731 1.00 98.00 97 PRO A O 1
ATOM 744 N N . THR A 1 98 ? -22.387 14.528 5.948 1.00 96.88 98 THR A N 1
ATOM 745 C CA . THR A 1 98 ? -23.246 13.450 5.434 1.00 96.88 98 THR A CA 1
ATOM 746 C C . THR A 1 98 ? -22.837 12.055 5.904 1.00 96.88 98 THR A C 1
ATOM 748 O O . THR A 1 98 ? -23.583 11.101 5.670 1.00 96.88 98 THR A O 1
ATOM 751 N N . VAL A 1 99 ? -21.686 11.911 6.574 1.00 98.31 99 VAL A N 1
ATOM 752 C CA . VAL A 1 99 ? -21.229 10.610 7.072 1.00 98.31 99 VAL A CA 1
ATOM 753 C C . VAL A 1 99 ? -22.120 10.129 8.210 1.00 98.31 99 VAL A C 1
ATOM 755 O O . VAL A 1 99 ? -22.457 10.870 9.134 1.00 98.31 99 VAL A O 1
ATOM 758 N N . GLU A 1 100 ? -22.473 8.850 8.187 1.00 98.50 100 GLU A N 1
ATOM 759 C CA . GLU A 1 100 ? -23.212 8.254 9.288 1.00 98.50 100 GLU A CA 1
ATOM 760 C C . GLU A 1 100 ? -22.255 7.825 10.409 1.00 98.50 100 GLU A C 1
ATOM 762 O O . GLU A 1 100 ? -21.431 6.925 10.231 1.00 98.50 100 GLU A O 1
ATOM 767 N N . ILE A 1 101 ? -22.364 8.440 11.587 1.00 98.69 101 ILE A N 1
ATOM 768 C CA . ILE A 1 101 ? -21.568 8.054 12.757 1.00 98.69 101 ILE A CA 1
ATOM 769 C C . ILE A 1 101 ? -22.367 7.117 13.662 1.00 98.69 101 ILE A C 1
ATOM 771 O O . ILE A 1 101 ? -23.545 7.333 13.946 1.00 98.69 101 ILE A O 1
ATOM 775 N N . VAL A 1 102 ? -21.723 6.040 14.121 1.00 98.62 102 VAL A N 1
ATOM 776 C CA . VAL A 1 102 ? -22.294 5.121 15.114 1.00 98.62 102 VAL A CA 1
ATOM 777 C C . VAL A 1 102 ? -21.366 5.036 16.313 1.00 98.62 102 VAL A C 1
ATOM 779 O O . VAL A 1 102 ? -20.291 4.440 16.246 1.00 98.62 102 VAL A O 1
ATOM 782 N N . ARG A 1 103 ? -21.798 5.622 17.428 1.00 98.50 103 ARG A N 1
ATOM 783 C CA . ARG A 1 103 ? -21.112 5.524 18.717 1.00 98.50 103 ARG A CA 1
ATOM 784 C C . ARG A 1 103 ? -21.464 4.215 19.398 1.00 98.50 103 ARG A C 1
ATOM 786 O O . ARG A 1 103 ? -22.637 3.945 19.643 1.00 98.50 103 ARG A O 1
ATOM 793 N N . VAL A 1 104 ? -20.453 3.429 19.753 1.00 98.31 104 VAL A N 1
ATOM 794 C CA . VAL A 1 104 ? -20.660 2.199 20.520 1.00 98.31 104 VAL A CA 1
ATOM 795 C C . VAL A 1 104 ? -19.649 2.132 21.661 1.00 98.31 104 VAL A C 1
ATOM 797 O O . VAL A 1 104 ? -18.483 1.787 21.428 1.00 98.31 104 VAL A O 1
ATOM 800 N N . PRO A 1 105 ? -20.063 2.433 22.905 1.00 98.12 105 PRO A N 1
ATOM 801 C CA . PRO A 1 105 ? -19.233 2.196 24.075 1.00 98.12 105 PRO A CA 1
ATOM 802 C C . PRO A 1 105 ? -18.764 0.739 24.106 1.00 98.12 105 PRO A C 1
ATOM 804 O O . PRO A 1 105 ? -19.571 -0.181 24.224 1.00 98.12 105 PRO A O 1
ATOM 807 N N . THR A 1 106 ? -17.461 0.528 23.923 1.00 97.44 106 THR A N 1
ATOM 808 C CA . THR A 1 106 ? -16.888 -0.806 23.709 1.00 97.44 106 THR A CA 1
ATOM 809 C C . THR A 1 106 ? -15.628 -0.997 24.538 1.00 97.44 106 THR A C 1
ATOM 811 O O . THR A 1 106 ? -14.663 -0.237 24.413 1.00 97.44 106 THR A O 1
ATOM 814 N N . ASP A 1 107 ? -15.616 -2.060 25.339 1.00 96.19 107 AS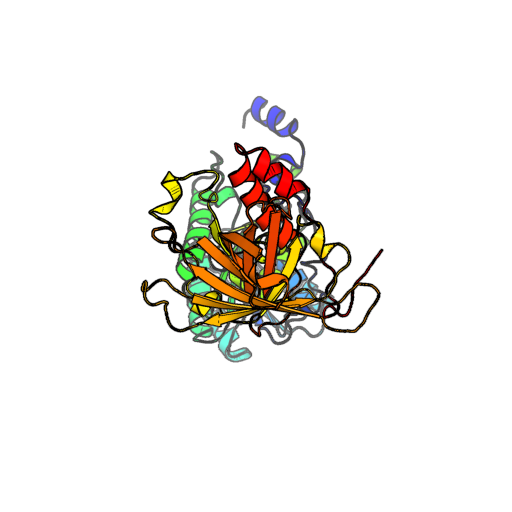P A N 1
ATOM 815 C CA . ASP A 1 107 ? -14.406 -2.625 25.924 1.00 96.19 107 ASP A CA 1
ATOM 816 C C . ASP A 1 107 ? -13.940 -3.800 25.058 1.00 96.19 107 ASP A C 1
ATOM 818 O O . ASP A 1 107 ? -14.516 -4.886 25.087 1.00 96.19 107 ASP A O 1
ATOM 822 N N . VAL A 1 108 ? -12.863 -3.591 24.299 1.00 95.50 108 VAL A N 1
ATOM 823 C CA . VAL A 1 108 ? -12.303 -4.606 23.390 1.00 95.50 108 VAL A CA 1
ATOM 824 C C . VAL A 1 108 ? -11.778 -5.852 24.114 1.00 95.50 108 VAL A C 1
ATOM 826 O O . VAL A 1 108 ? -11.471 -6.850 23.469 1.00 95.50 108 VAL A O 1
ATOM 829 N N . THR A 1 109 ? -11.649 -5.822 25.442 1.00 93.75 109 THR A N 1
ATOM 830 C CA . THR A 1 109 ? -11.241 -6.980 26.248 1.00 93.75 109 THR A CA 1
ATOM 831 C C . THR A 1 109 ? -12.412 -7.887 26.633 1.00 93.75 109 THR A C 1
ATOM 833 O O . THR A 1 109 ? -12.180 -9.037 27.031 1.00 93.75 109 THR A O 1
ATOM 836 N N . SER A 1 110 ? -13.644 -7.387 26.489 1.00 95.75 110 SER A N 1
ATOM 837 C CA . SER A 1 110 ? -14.897 -8.080 26.773 1.00 95.75 110 SER A CA 1
ATOM 838 C C . SER A 1 110 ? -15.500 -8.629 25.484 1.00 95.75 110 SER A C 1
ATOM 840 O O . SER A 1 110 ? -15.843 -7.883 24.567 1.00 95.75 110 SER A O 1
ATOM 842 N N . GLU A 1 111 ? -15.647 -9.951 25.407 1.00 96.12 111 GLU A N 1
ATOM 843 C CA . GLU A 1 111 ? -16.225 -10.591 24.224 1.00 96.12 111 GLU A CA 1
ATOM 844 C C . GLU A 1 111 ? -17.690 -10.190 24.005 1.00 96.12 111 GLU A C 1
ATOM 846 O O . GLU A 1 111 ? -18.074 -9.959 22.862 1.00 96.12 111 GLU A O 1
ATOM 851 N N . ASP A 1 112 ? -18.475 -10.012 25.070 1.00 98.00 112 ASP A N 1
ATOM 852 C CA . ASP A 1 112 ? -19.871 -9.569 24.967 1.00 98.00 112 ASP A CA 1
ATOM 853 C C . ASP A 1 112 ? -19.975 -8.144 24.415 1.00 98.00 112 ASP A C 1
ATOM 855 O O . ASP A 1 112 ? -20.828 -7.854 23.577 1.00 98.00 112 ASP A O 1
ATOM 859 N N . SER A 1 113 ? -19.065 -7.258 24.833 1.00 97.62 113 SER A N 1
ATOM 860 C CA . SER A 1 113 ? -19.012 -5.882 24.335 1.00 97.62 113 SER A CA 1
ATOM 861 C C . SER A 1 113 ? -18.650 -5.838 22.848 1.00 97.62 113 SER A C 1
ATOM 863 O O . SER A 1 113 ? -19.316 -5.155 22.068 1.00 97.62 113 SER A O 1
ATOM 865 N N . VAL A 1 114 ? -17.651 -6.626 22.431 1.00 98.25 114 VAL A N 1
ATOM 866 C CA . VAL A 1 114 ? -17.271 -6.766 21.016 1.00 98.25 114 VAL A CA 1
ATOM 867 C C . VAL A 1 114 ? -18.402 -7.400 20.205 1.00 98.25 114 VAL A C 1
ATOM 869 O O . VAL A 1 114 ? -18.711 -6.926 19.114 1.00 98.25 114 VAL A O 1
ATOM 872 N N . LYS A 1 115 ? -19.063 -8.437 20.727 1.00 98.38 115 LYS A N 1
ATOM 873 C CA . LYS A 1 115 ? -20.210 -9.059 20.064 1.00 98.38 115 LYS A CA 1
ATOM 874 C C . LYS A 1 115 ? -21.332 -8.042 19.845 1.00 98.38 115 LYS A C 1
ATOM 876 O O . LYS A 1 115 ? -21.808 -7.923 18.723 1.00 98.38 115 LYS A O 1
ATOM 881 N N . ASN A 1 116 ? -21.697 -7.277 20.875 1.00 98.56 116 ASN A N 1
ATOM 882 C CA . ASN A 1 116 ? -22.714 -6.230 20.777 1.00 98.56 116 ASN A CA 1
ATOM 883 C C . ASN A 1 116 ? -22.367 -5.186 19.701 1.00 98.56 116 ASN A C 1
ATOM 885 O O . ASN A 1 116 ? -23.223 -4.825 18.897 1.00 98.56 116 ASN A O 1
ATOM 889 N N . LEU A 1 117 ? -21.104 -4.748 19.636 1.00 98.69 117 LEU A N 1
ATOM 890 C CA . LEU A 1 117 ? -20.629 -3.854 18.578 1.00 98.69 117 LEU A CA 1
ATOM 891 C C . LEU A 1 117 ? -20.903 -4.428 17.181 1.00 98.69 117 LEU A C 1
ATOM 893 O O . LEU A 1 117 ? -21.481 -3.741 16.341 1.00 98.69 117 LEU A O 1
ATOM 897 N N . PHE A 1 118 ? -20.522 -5.679 16.922 1.00 98.69 118 PHE A N 1
ATOM 898 C CA . PHE A 1 118 ? -20.723 -6.287 15.604 1.00 98.69 118 PHE A CA 1
ATOM 899 C C . PHE A 1 118 ? -22.180 -6.668 15.314 1.00 98.69 118 PHE A C 1
ATOM 901 O O . PHE A 1 118 ? -22.578 -6.611 14.153 1.00 98.69 118 PHE A O 1
ATOM 908 N N . ASP A 1 119 ? -22.992 -6.969 16.331 1.00 98.62 119 ASP A N 1
ATOM 909 C CA . ASP A 1 119 ? -24.440 -7.156 16.175 1.00 98.62 119 ASP A CA 1
ATOM 910 C C . ASP A 1 119 ? -25.108 -5.851 15.699 1.00 98.62 119 ASP A C 1
ATOM 912 O O . ASP A 1 119 ? -25.920 -5.877 14.774 1.00 98.62 119 ASP A O 1
ATOM 916 N N . ILE A 1 120 ? -24.718 -4.698 16.260 1.00 98.69 120 ILE A N 1
ATOM 917 C CA . ILE A 1 120 ? -25.198 -3.376 15.821 1.00 98.69 120 ILE A CA 1
ATOM 918 C C . ILE A 1 120 ? -24.801 -3.111 14.362 1.00 98.69 120 ILE A C 1
ATOM 920 O O . ILE A 1 120 ? -25.631 -2.678 13.561 1.00 98.69 120 ILE A O 1
ATOM 924 N N . ILE A 1 121 ? -23.550 -3.401 13.987 1.00 98.62 121 ILE A N 1
ATOM 925 C CA . ILE A 1 121 ? -23.069 -3.227 12.606 1.00 98.62 121 ILE A CA 1
ATOM 926 C C . ILE A 1 121 ? -23.849 -4.132 11.645 1.00 98.62 121 ILE A C 1
ATOM 928 O O . ILE A 1 121 ? -24.299 -3.674 10.594 1.00 98.62 121 ILE A O 1
ATOM 932 N N . GLN A 1 122 ? -24.043 -5.402 12.009 1.00 98.19 122 GLN A N 1
ATOM 933 C CA . GLN A 1 122 ? -24.807 -6.365 11.219 1.00 98.19 122 GLN A CA 1
ATOM 934 C C . GLN A 1 122 ? -26.243 -5.887 10.987 1.00 98.19 122 GLN A C 1
ATOM 936 O O . GLN A 1 122 ? -26.725 -5.959 9.856 1.00 98.19 122 GLN A O 1
ATOM 941 N N . GLN A 1 123 ? -26.913 -5.392 12.031 1.00 98.25 123 GLN A N 1
ATOM 942 C CA . GLN A 1 123 ? -28.289 -4.900 11.948 1.00 98.25 123 GLN A CA 1
ATOM 943 C C . GLN A 1 123 ? -28.407 -3.635 11.093 1.00 98.25 123 GLN A C 1
ATOM 945 O O . GLN A 1 123 ? -29.355 -3.507 10.323 1.00 98.25 123 GLN A O 1
ATOM 950 N N . LYS A 1 124 ? -27.455 -2.702 11.217 1.00 98.25 124 LYS A N 1
ATOM 951 C CA . LYS A 1 124 ? -27.545 -1.387 10.568 1.00 98.25 124 LYS A CA 1
ATOM 952 C C . LYS A 1 124 ? -27.034 -1.386 9.128 1.00 98.25 124 LYS A C 1
ATOM 954 O O . LYS A 1 124 ? -27.608 -0.731 8.263 1.00 98.25 124 LYS A O 1
ATOM 959 N N . PHE A 1 125 ? -25.956 -2.119 8.863 1.00 98.00 125 PHE A N 1
ATOM 960 C CA . PHE A 1 125 ? -25.224 -2.031 7.598 1.00 98.00 125 PHE A CA 1
ATOM 961 C C . PHE A 1 125 ? -25.085 -3.355 6.856 1.00 98.00 125 PHE A C 1
ATOM 963 O O . PHE A 1 125 ? -24.688 -3.355 5.690 1.00 98.00 125 PHE A O 1
ATOM 970 N N . GLY A 1 126 ? -25.360 -4.484 7.508 1.00 96.94 126 GLY A N 1
ATOM 971 C CA . GLY A 1 126 ? -25.171 -5.811 6.931 1.00 96.94 126 GLY A CA 1
ATOM 972 C C . GLY A 1 126 ? -23.714 -6.288 6.906 1.00 96.94 126 GLY A C 1
ATOM 973 O O . GLY A 1 126 ? -23.481 -7.488 7.009 1.00 96.94 126 GLY A O 1
ATOM 974 N N . LYS A 1 127 ? -22.745 -5.369 6.794 1.00 95.00 127 LYS A N 1
ATOM 975 C CA . LYS A 1 127 ? -21.302 -5.647 6.742 1.00 95.00 127 LYS A CA 1
ATOM 976 C C . LYS A 1 127 ? -20.456 -4.482 7.274 1.00 95.00 127 LYS A C 1
ATOM 978 O O . LYS A 1 127 ? -20.953 -3.367 7.423 1.00 95.00 127 LYS A O 1
ATOM 983 N N . ALA A 1 128 ? -19.164 -4.744 7.477 1.00 97.81 128 ALA A N 1
ATOM 984 C CA . ALA A 1 128 ? -18.115 -3.733 7.615 1.00 97.81 128 ALA A CA 1
ATOM 985 C C . ALA A 1 128 ? -17.000 -3.991 6.590 1.00 97.81 128 ALA A C 1
ATOM 987 O O . ALA A 1 128 ? -16.664 -5.145 6.335 1.00 97.81 128 ALA A O 1
ATOM 988 N N . ASP A 1 129 ? -16.426 -2.930 6.020 1.00 98.56 129 ASP A N 1
ATOM 989 C CA . ASP A 1 129 ? -15.411 -3.025 4.960 1.00 98.56 129 ASP A CA 1
ATOM 990 C C . ASP A 1 129 ? -13.989 -2.828 5.503 1.00 98.56 129 ASP A C 1
ATOM 992 O O . ASP A 1 129 ? -13.037 -3.431 5.006 1.00 98.56 129 ASP A O 1
ATOM 996 N N . VAL A 1 130 ? -13.837 -1.999 6.539 1.00 98.81 130 VAL A N 1
ATOM 997 C CA . VAL A 1 130 ? -12.541 -1.682 7.149 1.00 98.81 130 VAL A CA 1
ATOM 998 C C . VAL A 1 130 ? -12.617 -1.823 8.664 1.00 98.81 130 VAL A C 1
ATOM 1000 O O . VAL A 1 130 ? -13.539 -1.308 9.293 1.00 98.81 130 VAL A O 1
ATOM 1003 N N . LEU A 1 131 ? -11.610 -2.462 9.259 1.00 98.81 131 LEU A N 1
ATOM 1004 C CA . LEU A 1 131 ? -11.367 -2.463 10.700 1.00 98.81 131 LEU A CA 1
ATOM 1005 C C . LEU A 1 131 ? -10.008 -1.828 11.009 1.00 98.81 131 LEU A C 1
ATOM 1007 O O . LEU A 1 131 ? -8.972 -2.327 10.577 1.00 98.81 131 LEU A O 1
ATOM 1011 N N . VAL A 1 132 ? -10.001 -0.780 11.827 1.00 98.75 132 VAL A N 1
ATOM 1012 C CA . VAL A 1 132 ? -8.787 -0.204 12.407 1.00 98.75 132 VAL A CA 1
ATOM 1013 C C . VAL A 1 132 ? -8.708 -0.566 13.887 1.00 98.75 132 VAL A C 1
ATOM 1015 O O . VAL A 1 132 ? -9.445 -0.038 14.727 1.00 98.75 132 VAL A O 1
ATOM 1018 N N . ASN A 1 133 ? -7.793 -1.475 14.219 1.00 97.88 133 ASN A N 1
ATOM 1019 C CA . ASN A 1 133 ? -7.500 -1.835 15.600 1.00 97.88 133 ASN A CA 1
ATOM 1020 C C . ASN A 1 133 ? -6.476 -0.861 16.189 1.00 97.88 133 ASN A C 1
ATOM 1022 O O . ASN A 1 133 ? -5.278 -1.008 15.953 1.00 97.88 133 ASN A O 1
ATOM 1026 N N . ASN A 1 134 ? -6.948 0.119 16.962 1.00 94.81 134 ASN A N 1
ATOM 1027 C CA . ASN A 1 134 ? -6.118 1.176 17.550 1.00 94.81 134 ASN A CA 1
ATOM 1028 C C . ASN A 1 134 ? -6.162 1.224 19.096 1.00 94.81 134 ASN A C 1
ATOM 1030 O O . ASN A 1 134 ? -5.367 1.925 19.716 1.00 94.81 134 ASN A O 1
ATOM 1034 N N . ALA A 1 135 ? -7.028 0.452 19.759 1.00 84.62 135 ALA A N 1
ATOM 1035 C CA . ALA A 1 135 ? -7.049 0.383 21.224 1.00 84.62 135 ALA A CA 1
ATOM 1036 C C . ALA A 1 135 ? -5.690 -0.087 21.812 1.00 84.62 135 ALA A C 1
ATOM 1038 O O . ALA A 1 135 ? -5.274 -1.223 21.593 1.00 84.62 135 ALA A O 1
ATOM 1039 N N . GLY A 1 136 ? -5.003 0.792 22.559 1.00 68.94 136 GLY A N 1
ATOM 1040 C CA . GLY A 1 136 ? -3.571 0.651 22.881 1.00 68.94 136 GLY A CA 1
ATOM 1041 C C . GLY A 1 136 ? -3.181 -0.145 24.139 1.00 68.94 136 GLY A C 1
ATOM 1042 O O . GLY A 1 136 ? -2.031 -0.563 24.238 1.00 68.94 136 GLY A O 1
ATOM 1043 N N . GLU A 1 137 ? -4.091 -0.380 25.093 1.00 62.03 137 GLU A N 1
ATOM 1044 C CA . GLU A 1 137 ? -3.751 -1.050 26.370 1.00 62.03 137 GLU A CA 1
ATOM 1045 C C . GLU A 1 137 ? -3.732 -2.588 26.274 1.00 62.03 137 GLU A C 1
ATOM 1047 O O . GLU A 1 137 ? -3.007 -3.242 27.020 1.00 62.03 137 GLU A O 1
ATOM 1052 N N . VAL A 1 138 ? -4.497 -3.194 25.353 1.00 65.12 138 VAL A N 1
ATOM 1053 C CA . VAL A 1 138 ? -4.635 -4.662 25.243 1.00 65.12 138 VAL A CA 1
ATOM 1054 C C . VAL A 1 138 ? -4.372 -5.126 23.813 1.00 65.12 138 VAL A C 1
ATOM 1056 O O . VAL A 1 138 ? -5.273 -5.482 23.053 1.00 65.12 138 VAL A O 1
ATOM 1059 N N . ASN A 1 139 ? -3.083 -5.131 23.470 1.00 73.75 139 ASN A N 1
ATOM 1060 C CA . ASN A 1 139 ? -2.568 -5.285 22.108 1.00 73.75 139 ASN A CA 1
ATOM 1061 C C . ASN A 1 139 ? -2.882 -6.632 21.434 1.00 73.75 139 ASN A C 1
ATOM 1063 O O . ASN A 1 139 ? -2.960 -6.683 20.214 1.00 73.75 139 ASN A O 1
ATOM 1067 N N . VAL A 1 140 ? -3.073 -7.724 22.184 1.00 87.81 140 VAL A N 1
ATOM 1068 C CA . VAL A 1 140 ? -3.290 -9.057 21.580 1.00 87.81 140 VAL A CA 1
ATOM 1069 C C . VAL A 1 140 ? -4.750 -9.490 21.670 1.00 87.81 140 VAL A C 1
ATOM 1071 O O . VAL A 1 140 ? -5.397 -9.686 20.644 1.00 87.81 140 VAL A O 1
ATOM 1074 N N . LYS A 1 141 ? -5.308 -9.606 22.885 1.00 91.69 141 LYS A N 1
ATOM 1075 C CA . LYS A 1 141 ? -6.685 -10.096 23.085 1.00 91.69 141 LYS A CA 1
ATOM 1076 C C . LYS A 1 141 ? -7.716 -9.229 22.358 1.00 91.69 141 LYS A C 1
ATOM 1078 O O . LYS A 1 141 ? -8.578 -9.776 21.676 1.00 91.69 141 LYS A O 1
ATOM 1083 N N . GLY A 1 142 ? -7.608 -7.903 22.474 1.00 93.44 142 GLY A N 1
ATOM 1084 C CA . GLY A 1 142 ? -8.542 -6.978 21.831 1.00 93.44 142 GLY A CA 1
ATOM 1085 C C . GLY A 1 142 ? -8.500 -7.078 20.310 1.00 93.44 142 GLY A C 1
ATOM 1086 O O . GLY A 1 142 ? -9.536 -7.256 19.675 1.00 93.44 142 GLY A O 1
ATOM 1087 N N . VAL A 1 143 ? -7.295 -7.074 19.732 1.00 95.00 143 VAL A N 1
ATOM 1088 C CA . VAL A 1 143 ? -7.089 -7.251 18.285 1.00 95.00 143 VAL A CA 1
ATOM 1089 C C . VAL A 1 143 ? -7.675 -8.578 17.803 1.00 95.00 143 VAL A C 1
ATOM 1091 O O . VAL A 1 143 ? -8.375 -8.601 16.792 1.00 95.00 143 VAL A O 1
ATOM 1094 N N . LEU A 1 144 ? -7.446 -9.676 18.530 1.00 94.94 144 LEU A N 1
ATOM 1095 C CA . LEU A 1 144 ? -7.981 -10.992 18.178 1.00 94.94 144 LEU A CA 1
ATOM 1096 C C . LEU A 1 144 ? -9.511 -11.036 18.233 1.00 94.94 144 LEU A C 1
ATOM 1098 O O . LEU A 1 144 ? -10.127 -11.570 17.312 1.00 94.94 144 LEU A O 1
ATOM 1102 N N . LEU A 1 145 ? -10.131 -10.473 19.276 1.00 96.38 145 LEU A N 1
ATOM 1103 C CA . LEU A 1 145 ? -11.589 -10.433 19.402 1.00 96.38 145 LEU A CA 1
ATOM 1104 C C . LEU A 1 145 ? -12.216 -9.595 18.286 1.00 96.38 145 LEU A C 1
ATOM 1106 O O . LEU A 1 145 ? -13.077 -10.092 17.563 1.00 96.38 145 LEU A O 1
ATOM 1110 N N . MET A 1 146 ? -11.741 -8.367 18.083 1.00 97.75 146 MET A N 1
ATOM 1111 C CA . MET A 1 146 ? -12.245 -7.491 17.024 1.00 97.75 146 MET A CA 1
ATOM 1112 C C . MET A 1 146 ? -12.093 -8.130 15.643 1.00 97.75 146 MET A C 1
ATOM 1114 O O . MET A 1 146 ? -13.037 -8.156 14.858 1.00 97.75 146 MET A O 1
ATOM 1118 N N . THR A 1 147 ? -10.930 -8.727 15.375 1.00 96.81 147 THR A N 1
ATOM 1119 C CA . THR A 1 147 ? -10.657 -9.419 14.112 1.00 96.81 147 THR A CA 1
ATOM 1120 C C . THR A 1 147 ? -11.553 -10.645 13.927 1.00 96.81 147 THR A C 1
ATOM 1122 O O . THR A 1 147 ? -12.099 -10.842 12.846 1.00 96.81 147 THR A O 1
ATOM 1125 N N . LYS A 1 148 ? -11.767 -11.458 14.971 1.00 96.81 148 LYS A N 1
ATOM 1126 C CA . LYS A 1 148 ? -12.659 -12.631 14.932 1.00 96.81 148 LYS A CA 1
ATOM 1127 C C . LYS A 1 148 ? -14.071 -12.247 14.494 1.00 96.81 148 LYS A C 1
ATOM 1129 O O . LYS A 1 148 ? -14.629 -12.909 13.620 1.00 96.81 148 LYS A O 1
ATOM 1134 N N . TYR A 1 149 ? -14.656 -11.217 15.102 1.00 98.38 149 TYR A N 1
ATOM 1135 C CA . TYR A 1 149 ? -16.025 -10.806 14.787 1.00 98.38 149 TYR A CA 1
ATOM 1136 C C . TYR A 1 149 ? -16.117 -10.051 13.457 1.00 98.38 149 TYR A C 1
ATOM 1138 O O . TYR A 1 149 ? -17.047 -10.307 12.696 1.00 98.38 149 TYR A O 1
ATOM 1146 N N . PHE A 1 150 ? -15.114 -9.236 13.115 1.00 98.44 150 PHE A N 1
ATOM 1147 C CA . PHE A 1 150 ? -15.031 -8.607 11.796 1.00 98.44 150 PHE A CA 1
ATOM 1148 C C . PHE A 1 150 ? -14.992 -9.640 10.673 1.00 98.44 150 PHE A C 1
ATOM 1150 O O . PHE A 1 150 ? -15.781 -9.552 9.744 1.00 98.44 150 PHE A O 1
ATOM 1157 N N . LEU A 1 151 ? -14.143 -10.665 10.777 1.00 97.00 151 LEU A N 1
ATOM 1158 C CA . LEU A 1 151 ? -14.043 -11.706 9.751 1.00 97.00 151 LEU A CA 1
ATOM 1159 C C . LEU A 1 151 ? -15.319 -12.547 9.625 1.00 97.00 151 LEU A C 1
ATOM 1161 O O . LEU A 1 151 ? -15.664 -12.961 8.522 1.00 97.00 151 LEU A O 1
ATOM 1165 N N . ARG A 1 152 ? -16.033 -12.791 10.734 1.00 96.62 152 ARG A N 1
ATOM 1166 C CA . ARG A 1 152 ? -17.343 -13.463 10.701 1.00 96.62 152 ARG A CA 1
ATOM 1167 C C . ARG A 1 152 ? -18.383 -12.642 9.947 1.00 96.62 152 ARG A C 1
ATOM 1169 O O . ARG A 1 152 ? -19.140 -13.214 9.175 1.00 96.62 152 ARG A O 1
ATOM 1176 N N . LEU A 1 153 ? -18.403 -11.332 10.184 1.00 97.25 153 LEU A N 1
ATOM 1177 C CA . LEU A 1 153 ? -19.298 -10.406 9.498 1.00 97.25 153 LEU A CA 1
ATOM 1178 C C . LEU A 1 153 ? -18.908 -10.216 8.022 1.00 97.25 153 LEU A C 1
ATOM 1180 O O . LEU A 1 153 ? -19.775 -10.063 7.170 1.00 97.25 153 LEU A O 1
ATOM 1184 N N . LEU A 1 154 ? -17.607 -10.230 7.722 1.00 96.62 154 LEU A N 1
ATOM 1185 C CA . LEU A 1 154 ? -17.073 -10.042 6.375 1.00 96.62 154 LEU A CA 1
ATOM 1186 C C . LEU A 1 154 ? -17.410 -11.219 5.444 1.00 96.62 154 LEU A C 1
ATOM 1188 O O . LEU A 1 154 ? -17.749 -11.004 4.281 1.00 96.62 154 LEU A O 1
ATOM 1192 N N . GLY A 1 155 ? -17.308 -12.458 5.938 1.00 93.56 155 GLY A N 1
ATOM 1193 C CA . GLY A 1 155 ? -17.480 -13.657 5.115 1.00 93.56 155 GLY A CA 1
ATOM 1194 C C . GLY A 1 155 ? -16.508 -13.678 3.929 1.00 93.56 155 GLY A C 1
ATOM 1195 O O . GLY A 1 155 ? -15.303 -13.475 4.099 1.00 93.56 155 GLY A O 1
ATOM 1196 N N . ASP A 1 156 ? -17.044 -13.886 2.725 1.00 93.06 156 ASP A N 1
ATOM 1197 C CA . ASP A 1 156 ? -16.276 -13.896 1.470 1.00 93.06 156 ASP A CA 1
ATOM 1198 C C . ASP A 1 156 ? -16.127 -12.502 0.834 1.00 93.06 156 ASP A C 1
ATOM 1200 O O . ASP A 1 156 ? -15.458 -12.344 -0.191 1.00 93.06 156 ASP A O 1
ATOM 1204 N N . ALA A 1 157 ? -16.732 -11.466 1.427 1.00 95.12 157 ALA A N 1
ATOM 1205 C CA . ALA A 1 157 ? -16.603 -10.106 0.924 1.00 95.12 157 ALA A CA 1
ATOM 1206 C C . ALA A 1 157 ? -15.160 -9.597 1.062 1.00 95.12 157 ALA A C 1
ATOM 1208 O O . ALA A 1 157 ? -14.367 -10.087 1.868 1.00 95.12 157 ALA A O 1
ATOM 1209 N N . ARG A 1 158 ? -14.808 -8.589 0.259 1.00 95.06 158 ARG A N 1
ATOM 1210 C CA . ARG A 1 158 ? -13.509 -7.918 0.374 1.00 95.06 158 ARG A CA 1
ATOM 1211 C C . ARG A 1 158 ? -13.478 -7.014 1.600 1.00 95.06 158 ARG A C 1
ATOM 1213 O O . ARG A 1 158 ? -14.431 -6.270 1.817 1.00 95.06 158 ARG A O 1
ATOM 1220 N N . GLY A 1 159 ? -12.372 -7.032 2.340 1.00 97.25 159 GLY A N 1
ATOM 1221 C CA . GLY A 1 159 ? -12.184 -6.153 3.491 1.00 97.25 159 GLY A CA 1
ATOM 1222 C C . GLY A 1 159 ? -10.722 -5.866 3.815 1.00 97.25 159 GLY A C 1
ATOM 1223 O O . GLY A 1 159 ? -9.813 -6.554 3.342 1.00 97.25 159 GLY A O 1
ATOM 1224 N N . SER A 1 160 ? -10.514 -4.853 4.654 1.00 98.50 160 SER A N 1
ATOM 1225 C CA . SER A 1 160 ? -9.187 -4.412 5.085 1.00 98.50 160 SER A CA 1
ATOM 1226 C C . SER A 1 160 ? -9.087 -4.312 6.607 1.00 98.50 160 SER A C 1
ATOM 1228 O O . SER A 1 160 ? -10.010 -3.842 7.270 1.00 98.50 160 SER A O 1
ATOM 1230 N N . ILE A 1 161 ? -7.954 -4.726 7.174 1.00 98.56 161 ILE A N 1
ATOM 1231 C CA . ILE A 1 161 ? -7.635 -4.581 8.597 1.00 98.56 161 ILE A CA 1
ATOM 1232 C C . ILE A 1 161 ? -6.327 -3.804 8.739 1.00 98.56 161 ILE A C 1
ATOM 1234 O O . ILE A 1 161 ? -5.282 -4.240 8.257 1.00 98.56 161 ILE A O 1
ATOM 1238 N N . VAL A 1 162 ? -6.363 -2.690 9.462 1.00 98.44 162 VAL A N 1
ATOM 1239 C CA . VAL A 1 162 ? -5.165 -1.944 9.858 1.00 98.44 162 VAL A CA 1
ATOM 1240 C C . VAL A 1 162 ? -4.979 -2.108 11.360 1.00 98.44 162 VAL A C 1
ATOM 1242 O O . VAL A 1 162 ? -5.805 -1.667 12.157 1.00 98.44 162 VAL A O 1
ATOM 1245 N N . ASN A 1 163 ? -3.893 -2.759 11.765 1.00 97.62 163 ASN A N 1
ATOM 1246 C CA . ASN A 1 163 ? -3.554 -2.927 13.172 1.00 97.62 163 ASN A CA 1
ATOM 1247 C C . ASN A 1 163 ? -2.495 -1.900 13.564 1.00 97.62 163 ASN A C 1
ATOM 1249 O O . ASN A 1 163 ? -1.364 -1.976 13.082 1.00 97.62 163 ASN A O 1
ATOM 1253 N N . ILE A 1 164 ? -2.834 -0.967 14.457 1.00 95.00 164 ILE A N 1
ATOM 1254 C CA . ILE A 1 164 ? -1.874 0.013 14.967 1.00 95.00 164 ILE A CA 1
ATOM 1255 C C . ILE A 1 164 ? -0.864 -0.702 15.872 1.00 95.00 164 ILE A C 1
ATOM 1257 O O . ILE A 1 164 ? -1.143 -1.128 17.000 1.00 95.00 164 ILE A O 1
ATOM 1261 N N . SER A 1 165 ? 0.336 -0.859 15.329 1.00 93.12 165 SER A N 1
ATOM 1262 C CA . SER A 1 165 ? 1.486 -1.484 15.959 1.00 93.12 165 SER A CA 1
ATOM 1263 C C . SER A 1 165 ? 2.448 -0.411 16.488 1.00 93.12 165 SER A C 1
ATOM 1265 O O . SER A 1 165 ? 2.030 0.656 16.934 1.00 93.12 165 SER A O 1
ATOM 1267 N N . SER A 1 166 ? 3.741 -0.704 16.511 1.00 89.44 166 SER A N 1
ATOM 1268 C CA . SER A 1 166 ? 4.808 0.214 16.890 1.00 89.44 166 SER A CA 1
ATOM 1269 C C . SER A 1 166 ? 6.122 -0.281 16.304 1.00 89.44 166 SER A C 1
ATOM 1271 O O . SER A 1 166 ? 6.289 -1.489 16.131 1.00 89.44 166 SER A O 1
ATOM 1273 N N . GLN A 1 167 ? 7.074 0.621 16.083 1.00 85.75 167 GLN A N 1
ATOM 1274 C CA . GLN A 1 167 ? 8.450 0.227 15.814 1.00 85.75 167 GLN A CA 1
ATOM 1275 C C . GLN A 1 167 ? 9.066 -0.595 16.959 1.00 85.75 167 GLN A C 1
ATOM 1277 O O . GLN A 1 167 ? 9.916 -1.446 16.723 1.00 85.75 167 GLN A O 1
ATOM 1282 N N . ALA A 1 168 ? 8.562 -0.456 18.188 1.00 82.00 168 ALA A N 1
ATOM 1283 C CA . ALA A 1 168 ? 8.940 -1.315 19.312 1.00 82.00 168 ALA A CA 1
ATOM 1284 C C . ALA A 1 168 ? 8.649 -2.817 19.079 1.00 82.00 168 ALA A C 1
ATOM 1286 O O . ALA A 1 168 ? 9.008 -3.646 19.902 1.00 82.00 168 ALA A O 1
ATOM 1287 N N . ALA A 1 169 ? 7.978 -3.198 17.985 1.00 84.44 169 ALA A N 1
ATOM 1288 C CA . ALA A 1 169 ? 7.916 -4.592 17.547 1.00 84.44 169 ALA A CA 1
ATOM 1289 C C . ALA A 1 169 ? 9.277 -5.138 17.066 1.00 84.44 169 ALA A C 1
ATOM 1291 O O . ALA A 1 169 ? 9.477 -6.349 17.096 1.00 84.44 169 ALA A O 1
ATOM 1292 N N . TRP A 1 170 ? 10.170 -4.261 16.599 1.00 80.44 170 TRP A N 1
ATOM 1293 C CA . TRP A 1 170 ? 11.482 -4.590 16.034 1.00 80.44 170 TRP A CA 1
ATOM 1294 C C . TRP A 1 170 ? 12.635 -4.077 16.887 1.00 80.44 170 TRP A C 1
ATOM 1296 O O . TRP A 1 170 ? 13.658 -4.744 16.996 1.00 80.44 170 TRP A O 1
ATOM 1306 N N . ASN A 1 171 ? 12.461 -2.906 17.498 1.00 71.06 171 ASN A N 1
ATOM 1307 C CA . ASN A 1 171 ? 13.444 -2.349 18.413 1.00 71.06 171 ASN A CA 1
ATOM 1308 C C . ASN A 1 171 ? 13.269 -3.016 19.785 1.00 71.06 171 ASN A C 1
ATOM 1310 O O . ASN A 1 171 ? 12.139 -3.215 20.230 1.00 71.06 171 ASN A O 1
ATOM 1314 N N . GLU A 1 172 ? 14.369 -3.313 20.476 1.00 60.47 172 GLU A N 1
ATOM 1315 C CA . GLU A 1 172 ? 14.377 -3.931 21.810 1.00 60.47 172 GLU A CA 1
ATOM 1316 C C . GLU A 1 172 ? 14.724 -2.897 22.904 1.00 60.47 172 GLU A C 1
ATOM 1318 O O . GLU A 1 172 ? 15.788 -2.984 23.518 1.00 60.47 172 GLU A O 1
ATOM 1323 N N . PRO A 1 173 ? 13.889 -1.872 23.176 1.00 60.69 173 PRO A N 1
ATOM 1324 C CA . PRO A 1 173 ? 14.170 -0.967 24.277 1.00 60.69 173 PRO A CA 1
ATOM 1325 C C . PRO A 1 173 ? 14.075 -1.733 25.603 1.00 60.69 173 PRO A C 1
ATOM 1327 O O . PRO A 1 173 ? 13.046 -2.340 25.919 1.00 60.69 173 PRO A O 1
ATOM 1330 N N . GLU A 1 174 ? 15.129 -1.639 26.417 1.00 52.97 174 GLU A N 1
ATOM 1331 C CA . GLU A 1 174 ? 15.283 -2.344 27.703 1.00 52.97 174 GLU A CA 1
ATOM 1332 C C . GLU A 1 174 ? 14.121 -2.110 28.693 1.00 52.97 174 GLU A C 1
ATOM 1334 O O . GLU A 1 174 ? 13.915 -2.881 29.627 1.00 52.97 174 GLU A O 1
ATOM 1339 N N . VAL A 1 175 ? 13.317 -1.064 28.485 1.00 54.66 175 VAL A N 1
ATOM 1340 C CA . VAL A 1 175 ? 12.274 -0.595 29.410 1.00 54.66 175 VAL A CA 1
ATOM 1341 C C . VAL A 1 175 ? 10.848 -1.081 29.107 1.00 54.66 175 VAL A C 1
ATOM 1343 O O . VAL A 1 175 ? 9.935 -0.730 29.855 1.00 54.66 175 VAL A O 1
ATOM 1346 N N . SER A 1 176 ? 10.591 -1.885 28.059 1.00 71.31 176 SER A N 1
ATOM 1347 C CA . SER A 1 176 ? 9.201 -2.299 27.757 1.00 71.31 176 SER A CA 1
ATOM 1348 C C . SER A 1 176 ? 9.019 -3.638 27.025 1.00 71.31 176 SER A C 1
ATOM 1350 O O . SER A 1 176 ? 8.229 -3.742 26.083 1.00 71.31 176 SER A O 1
ATOM 1352 N N . ALA A 1 177 ? 9.692 -4.702 27.472 1.00 79.00 177 ALA A N 1
ATOM 1353 C CA . ALA A 1 177 ? 9.627 -6.024 26.829 1.00 79.00 177 ALA A CA 1
ATOM 1354 C C . ALA A 1 177 ? 8.188 -6.534 26.579 1.00 79.00 177 ALA A C 1
ATOM 1356 O O . ALA A 1 177 ? 7.881 -7.016 25.492 1.00 79.00 177 ALA A O 1
ATOM 1357 N N . GLY A 1 178 ? 7.271 -6.374 27.544 1.00 83.38 178 GLY A N 1
ATOM 1358 C CA . GLY A 1 178 ? 5.873 -6.800 27.386 1.00 83.38 178 GLY A CA 1
ATOM 1359 C C . GLY A 1 178 ? 5.131 -6.064 26.263 1.00 83.38 178 GLY A C 1
ATOM 1360 O O . GLY A 1 178 ? 4.414 -6.687 25.479 1.00 83.38 178 GLY A O 1
ATOM 1361 N N . TYR A 1 179 ? 5.342 -4.751 26.137 1.00 83.62 179 TYR A N 1
ATOM 1362 C CA . TYR A 1 179 ? 4.779 -3.960 25.044 1.00 83.62 179 TYR A CA 1
ATOM 1363 C C . TYR A 1 179 ? 5.375 -4.389 23.701 1.00 83.62 179 TYR A C 1
ATOM 1365 O O . TYR A 1 179 ? 4.617 -4.701 22.782 1.00 83.62 179 TYR A O 1
ATOM 1373 N N . CYS A 1 180 ? 6.705 -4.496 23.619 1.00 85.25 180 CYS A N 1
ATOM 1374 C CA . CYS A 1 180 ? 7.434 -4.893 22.412 1.00 85.25 180 CYS A CA 1
ATOM 1375 C C . CYS A 1 180 ? 6.960 -6.256 21.892 1.00 85.25 180 CYS A C 1
ATOM 1377 O O . CYS A 1 180 ? 6.506 -6.370 20.753 1.00 85.25 180 CYS A O 1
ATOM 1379 N N . LEU A 1 181 ? 6.925 -7.268 22.768 1.00 87.88 181 LEU A N 1
ATOM 1380 C CA . LEU A 1 181 ? 6.426 -8.608 22.447 1.00 87.88 181 LEU A CA 1
ATOM 1381 C C . LEU A 1 181 ? 4.966 -8.583 21.987 1.00 87.88 181 LEU A C 1
ATOM 1383 O O . LEU A 1 181 ? 4.597 -9.268 21.033 1.00 87.88 181 LEU A O 1
ATOM 1387 N N . SER A 1 182 ? 4.125 -7.771 22.630 1.00 88.88 182 SER A N 1
ATOM 1388 C CA . SER A 1 182 ? 2.722 -7.651 22.235 1.00 88.88 182 SER A CA 1
ATOM 1389 C C . SER A 1 182 ? 2.547 -7.001 20.855 1.00 88.88 182 SER A C 1
ATOM 1391 O O . SER A 1 182 ? 1.660 -7.405 20.104 1.00 88.88 182 SER A O 1
ATOM 1393 N N . LYS A 1 183 ? 3.406 -6.042 20.478 1.00 90.00 183 LYS A N 1
ATOM 1394 C CA . LYS A 1 183 ? 3.399 -5.416 19.148 1.00 90.00 183 LYS A CA 1
ATOM 1395 C C . LYS A 1 183 ? 3.998 -6.336 18.082 1.00 90.00 183 LYS A C 1
ATOM 1397 O O . LYS A 1 183 ? 3.441 -6.431 16.989 1.00 90.00 183 LYS A O 1
ATOM 1402 N N . LEU A 1 184 ? 5.033 -7.106 18.414 1.00 90.44 184 LEU A N 1
ATOM 1403 C CA . LEU A 1 184 ? 5.555 -8.164 17.546 1.00 90.44 184 LEU A CA 1
ATOM 1404 C C . LEU A 1 184 ? 4.499 -9.249 17.271 1.00 90.44 184 LEU A C 1
ATOM 1406 O O . LEU A 1 184 ? 4.349 -9.701 16.133 1.00 90.44 184 LEU A O 1
ATOM 1410 N N . ALA A 1 185 ? 3.703 -9.622 18.278 1.00 92.81 185 ALA A N 1
ATOM 1411 C CA . ALA A 1 185 ? 2.596 -10.561 18.104 1.00 92.81 185 ALA A CA 1
ATOM 1412 C C . ALA A 1 185 ? 1.553 -10.056 17.088 1.00 92.81 185 ALA A C 1
ATOM 1414 O O . ALA A 1 185 ? 1.074 -10.845 16.272 1.00 92.81 185 ALA A O 1
ATOM 1415 N N . ILE A 1 186 ? 1.252 -8.750 17.070 1.00 93.12 186 ILE A N 1
ATOM 1416 C CA . ILE A 1 186 ? 0.376 -8.138 16.054 1.00 93.12 186 ILE A CA 1
ATOM 1417 C C . ILE A 1 186 ? 0.976 -8.291 14.650 1.00 93.12 186 ILE A C 1
ATOM 1419 O O . ILE A 1 186 ? 0.269 -8.682 13.721 1.00 93.12 186 ILE A O 1
ATOM 1423 N N . VAL A 1 187 ? 2.276 -8.027 14.482 1.00 93.06 187 VAL A N 1
ATOM 1424 C CA . VAL A 1 187 ? 2.954 -8.184 13.182 1.00 93.06 187 VAL A CA 1
ATOM 1425 C C . VAL A 1 187 ? 2.865 -9.632 12.696 1.00 93.06 187 VAL A C 1
ATOM 1427 O O . VAL A 1 187 ? 2.508 -9.891 11.542 1.00 93.06 187 VAL A O 1
ATOM 1430 N N . LYS A 1 188 ? 3.123 -10.599 13.585 1.00 92.12 188 LYS A N 1
ATOM 1431 C CA . LYS A 1 188 ? 3.009 -12.024 13.256 1.00 92.12 188 LYS A CA 1
ATOM 1432 C C . LYS A 1 188 ? 1.576 -12.414 12.890 1.00 92.12 188 LYS A C 1
ATOM 1434 O O . LYS A 1 188 ? 1.392 -13.170 11.936 1.00 92.12 188 LYS A O 1
ATOM 1439 N N . LEU A 1 189 ? 0.585 -11.879 13.603 1.00 91.50 189 LEU A N 1
ATOM 1440 C CA . LEU A 1 189 ? -0.833 -12.103 13.329 1.00 91.50 189 LEU A CA 1
ATOM 1441 C C . LEU A 1 189 ? -1.217 -11.605 11.926 1.00 91.50 189 LEU A C 1
ATOM 1443 O O . LEU A 1 189 ? -1.854 -12.349 11.182 1.00 91.50 189 LEU A O 1
ATOM 1447 N N . CYS A 1 190 ? -0.781 -10.405 11.519 1.00 93.62 190 CYS A N 1
ATOM 1448 C CA . CYS A 1 190 ? -1.004 -9.909 10.154 1.00 93.62 190 CYS A CA 1
ATOM 1449 C C . CYS A 1 190 ? -0.470 -10.895 9.107 1.00 93.62 190 CYS A C 1
ATOM 1451 O O . CYS A 1 190 ? -1.187 -11.265 8.178 1.00 93.62 190 CYS A O 1
ATOM 1453 N N . ARG A 1 191 ? 0.760 -11.389 9.295 1.00 90.81 191 ARG A N 1
ATOM 1454 C CA . ARG A 1 191 ? 1.392 -12.337 8.366 1.00 90.81 191 ARG A CA 1
ATOM 1455 C C . ARG A 1 191 ? 0.698 -13.700 8.319 1.00 90.81 191 ARG A C 1
ATOM 1457 O O . ARG A 1 191 ? 0.705 -14.353 7.285 1.00 90.81 191 ARG A O 1
ATOM 1464 N N . GLN A 1 192 ? 0.097 -14.147 9.419 1.00 87.06 192 GLN A N 1
ATOM 1465 C CA . GLN A 1 192 ? -0.705 -15.376 9.426 1.00 87.06 192 GLN A CA 1
ATOM 1466 C C . GLN A 1 192 ? -2.020 -15.215 8.654 1.00 87.06 192 GLN A C 1
ATOM 1468 O O . GLN A 1 192 ? -2.507 -16.169 8.053 1.00 87.06 192 GLN A O 1
ATOM 1473 N N . MET A 1 193 ? -2.603 -14.018 8.668 1.00 88.06 193 MET A N 1
ATOM 1474 C CA . MET A 1 193 ? -3.900 -13.751 8.048 1.00 88.06 193 MET A CA 1
ATOM 1475 C C . MET A 1 193 ? -3.812 -13.365 6.567 1.00 88.06 193 MET A C 1
ATOM 1477 O O . MET A 1 193 ? -4.819 -13.472 5.868 1.00 88.06 193 MET A O 1
ATOM 1481 N N . SER A 1 194 ? -2.636 -12.971 6.070 1.00 86.00 194 SER A N 1
ATOM 1482 C CA . SER A 1 194 ? -2.437 -12.537 4.679 1.00 86.00 194 SER A CA 1
ATOM 1483 C C . SER A 1 194 ? -2.625 -13.635 3.629 1.00 86.00 194 SER A C 1
ATOM 1485 O O . SER A 1 194 ? -2.639 -13.341 2.441 1.00 86.00 194 SER A O 1
ATOM 1487 N N . GLY A 1 195 ? -2.792 -14.897 4.040 1.00 79.38 195 GLY A N 1
ATOM 1488 C CA . GLY A 1 195 ? -3.152 -15.995 3.137 1.00 79.38 195 GLY A CA 1
ATOM 1489 C C . GLY A 1 195 ? -4.597 -15.942 2.621 1.00 79.38 195 GLY A C 1
ATOM 1490 O O . GLY A 1 195 ? -4.965 -16.752 1.775 1.00 79.38 195 GLY A O 1
ATOM 1491 N N . ARG A 1 196 ? -5.436 -15.022 3.120 1.00 86.81 196 ARG A N 1
ATOM 1492 C CA . ARG A 1 196 ? -6.821 -14.844 2.658 1.00 86.81 196 ARG A CA 1
ATOM 1493 C C . ARG A 1 196 ? -6.880 -13.900 1.448 1.00 86.81 196 ARG A C 1
ATOM 1495 O O . ARG A 1 196 ? -6.561 -12.724 1.602 1.00 86.81 196 ARG A O 1
ATOM 1502 N N . PRO A 1 197 ? -7.343 -14.350 0.266 1.00 84.12 197 PRO A N 1
ATOM 1503 C CA . PRO A 1 197 ? -7.285 -13.547 -0.960 1.00 84.12 197 PRO A CA 1
ATOM 1504 C C . PRO A 1 197 ? -8.216 -12.323 -0.948 1.00 84.12 197 PRO A C 1
ATOM 1506 O O . PRO A 1 197 ? -7.948 -11.337 -1.638 1.00 84.12 197 PRO A O 1
ATOM 1509 N N . ASN A 1 198 ? -9.300 -12.372 -0.167 1.00 89.00 198 ASN A N 1
ATOM 1510 C CA . ASN A 1 198 ? -10.275 -11.292 -0.003 1.00 89.00 198 ASN A CA 1
ATOM 1511 C C . ASN A 1 198 ? -9.915 -10.293 1.114 1.00 89.00 198 ASN A C 1
ATOM 1513 O O . ASN A 1 198 ? -10.679 -9.359 1.347 1.00 89.00 198 ASN A O 1
ATOM 1517 N N . LEU A 1 199 ? -8.778 -10.468 1.798 1.00 95.25 199 LEU A N 1
ATOM 1518 C CA . LEU A 1 199 ? -8.396 -9.663 2.957 1.00 95.25 199 LEU A CA 1
ATOM 1519 C C . LEU A 1 199 ? -7.043 -8.971 2.750 1.00 95.25 199 LEU A C 1
ATOM 1521 O O . LEU A 1 199 ? -6.017 -9.624 2.547 1.00 95.25 199 LEU A O 1
ATOM 1525 N N . THR A 1 200 ? -7.020 -7.652 2.920 1.00 97.25 200 THR A N 1
ATOM 1526 C CA . THR A 1 200 ? -5.769 -6.908 3.123 1.00 97.25 200 THR A CA 1
ATOM 1527 C C . THR A 1 200 ? -5.578 -6.668 4.610 1.00 97.25 200 THR A C 1
ATOM 1529 O O . THR A 1 200 ? -6.445 -6.094 5.259 1.00 97.25 200 THR A O 1
ATOM 1532 N N . VAL A 1 201 ? -4.456 -7.101 5.185 1.00 97.25 201 VAL A N 1
ATOM 1533 C CA . VAL A 1 201 ? -4.182 -6.873 6.610 1.00 97.25 201 VAL A CA 1
ATOM 1534 C C . VAL A 1 201 ? -2.761 -6.404 6.856 1.00 97.25 201 VAL A C 1
ATOM 1536 O O . VAL A 1 201 ? -1.810 -7.076 6.472 1.00 97.25 201 VAL A O 1
ATOM 1539 N N . VAL A 1 202 ? -2.608 -5.254 7.508 1.00 97.50 202 VAL A N 1
ATOM 1540 C CA . VAL A 1 202 ? -1.314 -4.575 7.644 1.00 97.50 202 VAL A CA 1
ATOM 1541 C C . VAL A 1 202 ? -1.092 -4.145 9.088 1.00 97.50 202 VAL A C 1
ATOM 1543 O O . VAL A 1 202 ? -2.012 -3.680 9.763 1.00 97.50 202 VAL A O 1
ATOM 1546 N N . ALA A 1 203 ? 0.136 -4.317 9.580 1.00 96.38 203 ALA A N 1
ATOM 1547 C CA . ALA A 1 203 ? 0.575 -3.720 10.837 1.00 96.38 203 ALA A CA 1
ATOM 1548 C C . ALA A 1 203 ? 1.175 -2.336 10.554 1.00 96.38 203 ALA A C 1
ATOM 1550 O O . ALA A 1 203 ? 2.154 -2.234 9.821 1.00 96.38 203 ALA A O 1
ATOM 1551 N N . LEU A 1 204 ? 0.608 -1.283 11.136 1.00 95.94 204 LEU A N 1
ATOM 1552 C CA . LEU A 1 204 ? 1.038 0.099 10.925 1.00 95.94 204 LEU A CA 1
ATOM 1553 C C . LEU A 1 204 ? 1.731 0.633 12.179 1.00 95.94 204 LEU A C 1
ATOM 1555 O O . LEU A 1 204 ? 1.099 0.736 13.227 1.00 95.94 204 LEU A O 1
ATOM 1559 N N . HIS A 1 205 ? 3.004 1.007 12.088 1.00 93.69 205 HIS A N 1
ATOM 1560 C CA . HIS A 1 205 ? 3.606 1.926 13.045 1.00 93.69 205 HIS A CA 1
ATOM 1561 C C . HIS A 1 205 ? 3.164 3.356 12.693 1.00 93.69 205 HIS A C 1
ATOM 1563 O O . HIS A 1 205 ? 3.445 3.815 11.588 1.00 93.69 205 HIS A O 1
ATOM 1569 N N . PRO A 1 206 ? 2.462 4.059 13.597 1.00 92.94 206 PRO A N 1
ATOM 1570 C CA . PRO A 1 206 ? 1.825 5.337 13.277 1.00 92.94 206 PRO A CA 1
ATOM 1571 C C . PRO A 1 206 ? 2.788 6.538 13.264 1.00 92.94 206 PRO A C 1
ATOM 1573 O O . PRO A 1 206 ? 2.325 7.663 13.127 1.00 92.94 206 PRO A O 1
ATOM 1576 N N . GLY A 1 207 ? 4.093 6.320 13.439 1.00 90.25 207 GLY A N 1
ATOM 1577 C CA . GLY A 1 207 ? 5.048 7.375 13.768 1.00 90.25 207 GLY A CA 1
ATOM 1578 C C . GLY A 1 207 ? 5.073 7.698 15.265 1.00 90.25 207 GLY A C 1
ATOM 1579 O O . GLY A 1 207 ? 4.420 7.045 16.091 1.00 90.25 207 GLY A O 1
ATOM 1580 N N . THR A 1 208 ? 5.852 8.711 15.621 1.00 89.19 208 THR A N 1
ATOM 1581 C CA . THR A 1 208 ? 6.017 9.231 16.978 1.00 89.19 208 THR A CA 1
ATOM 1582 C C . THR A 1 208 ? 5.128 10.457 17.172 1.00 89.19 208 THR A C 1
ATOM 1584 O O . THR A 1 208 ? 5.544 11.595 16.975 1.00 89.19 208 THR A O 1
ATOM 1587 N N . ILE A 1 209 ? 3.879 10.215 17.569 1.00 90.75 209 ILE A N 1
ATOM 1588 C CA . ILE A 1 209 ? 2.856 11.254 17.750 1.00 90.75 209 ILE A CA 1
ATOM 1589 C C . ILE A 1 209 ? 2.711 11.589 19.233 1.00 90.75 209 ILE A C 1
ATOM 1591 O O . ILE A 1 209 ? 2.556 10.696 20.074 1.00 90.75 209 ILE A O 1
ATOM 1595 N N . LYS A 1 210 ? 2.698 12.886 19.558 1.00 88.44 210 LYS A N 1
ATOM 1596 C CA . LYS A 1 210 ? 2.512 13.362 20.933 1.00 88.44 210 LYS A CA 1
ATOM 1597 C C . LYS A 1 210 ? 1.191 12.854 21.519 1.00 88.44 210 LYS A C 1
ATOM 1599 O O . LYS A 1 210 ? 0.112 13.123 20.996 1.00 88.44 210 LYS A O 1
ATOM 1604 N N . SER A 1 211 ? 1.277 12.116 22.622 1.00 81.81 211 SER A N 1
ATOM 1605 C CA . SER A 1 211 ? 0.126 11.574 23.348 1.00 81.81 211 SER A CA 1
ATOM 1606 C C . SER A 1 211 ? 0.514 11.198 24.776 1.00 81.81 211 SER A C 1
ATOM 1608 O O . SER A 1 211 ? 1.699 11.067 25.075 1.00 81.81 211 SER A O 1
ATOM 1610 N N . ASP A 1 212 ? -0.480 10.950 25.629 1.00 77.81 212 ASP A N 1
ATOM 1611 C CA . ASP A 1 212 ? -0.284 10.573 27.039 1.00 77.81 212 ASP A CA 1
ATOM 1612 C C . ASP A 1 212 ? 0.506 9.262 27.231 1.00 77.81 212 ASP A C 1
ATOM 1614 O O . ASP A 1 212 ? 0.970 8.967 28.329 1.00 77.81 212 ASP A O 1
ATOM 1618 N N . ILE A 1 213 ? 0.647 8.452 26.174 1.00 74.75 213 ILE A N 1
ATOM 1619 C CA . ILE A 1 213 ? 1.389 7.182 26.196 1.00 74.75 213 ILE A CA 1
ATOM 1620 C C . ILE A 1 213 ? 2.895 7.412 25.983 1.00 74.75 213 ILE A C 1
ATOM 1622 O O . ILE A 1 213 ? 3.704 6.556 26.342 1.00 74.75 213 ILE A O 1
ATOM 1626 N N . VAL A 1 214 ? 3.291 8.549 25.400 1.00 79.75 214 VAL A N 1
ATOM 1627 C CA . VAL A 1 214 ? 4.700 8.857 25.136 1.00 79.75 214 VAL A CA 1
ATOM 1628 C C . VAL A 1 214 ? 5.373 9.289 26.443 1.00 79.75 214 VAL A C 1
ATOM 1630 O O . VAL A 1 214 ? 4.935 10.265 27.051 1.00 79.75 214 VAL A O 1
ATOM 1633 N N . PRO A 1 215 ? 6.446 8.609 26.888 1.00 80.69 215 PRO A N 1
ATOM 1634 C CA . PRO A 1 215 ? 7.176 9.018 28.081 1.00 80.69 215 PRO A CA 1
ATOM 1635 C C . PRO A 1 215 ? 7.760 10.428 27.939 1.00 80.69 215 PRO A C 1
ATOM 1637 O O . PRO A 1 215 ? 8.250 10.782 26.869 1.00 80.69 215 PRO A O 1
ATOM 1640 N N . GLU A 1 216 ? 7.802 11.191 29.035 1.00 84.62 216 GLU A N 1
ATOM 1641 C CA . GLU A 1 216 ? 8.275 12.589 29.060 1.00 84.62 216 GLU A CA 1
ATOM 1642 C C . GLU A 1 216 ? 9.623 12.784 28.343 1.00 84.62 216 GLU A C 1
ATOM 1644 O O . GLU A 1 216 ? 9.773 13.655 27.490 1.00 84.62 216 GLU A O 1
ATOM 1649 N N . PHE A 1 217 ? 10.592 11.906 28.616 1.00 81.44 217 PHE A N 1
ATOM 1650 C CA . PHE A 1 217 ? 11.933 11.961 28.021 1.00 81.44 217 PHE A CA 1
ATOM 1651 C C . PHE A 1 217 ? 11.952 11.750 26.497 1.00 81.44 217 PHE A C 1
ATOM 1653 O O . PHE A 1 217 ? 12.946 12.060 25.844 1.00 81.44 217 PHE A O 1
ATOM 1660 N N . PHE A 1 218 ? 10.879 11.191 25.934 1.00 82.56 218 PHE A N 1
ATOM 1661 C CA . PHE A 1 218 ? 10.746 10.883 24.514 1.00 82.56 218 PHE A CA 1
ATOM 1662 C C . PHE A 1 218 ? 9.894 11.917 23.762 1.00 82.56 218 PHE A C 1
ATOM 1664 O O . PHE A 1 218 ? 9.909 11.944 22.533 1.00 82.56 218 PHE A O 1
ATOM 1671 N N . LEU A 1 219 ? 9.192 12.815 24.471 1.00 87.50 219 LEU A N 1
ATOM 1672 C CA . LEU A 1 219 ? 8.304 13.819 23.868 1.00 87.50 219 LEU A CA 1
ATOM 1673 C C . LEU A 1 219 ? 9.014 14.726 22.859 1.00 87.50 219 LEU A C 1
ATOM 1675 O O . LEU A 1 219 ? 8.396 15.154 21.890 1.00 87.50 219 LEU A O 1
ATOM 1679 N N . ARG A 1 220 ? 10.313 14.985 23.049 1.00 87.94 220 ARG A N 1
ATOM 1680 C CA . ARG A 1 220 ? 11.125 15.793 22.127 1.00 87.94 220 ARG A CA 1
ATOM 1681 C C . ARG A 1 220 ? 11.277 15.194 20.723 1.00 87.94 220 ARG A C 1
ATOM 1683 O O . ARG A 1 220 ? 11.663 15.912 19.814 1.00 87.94 220 ARG A O 1
ATOM 1690 N N . PHE A 1 221 ? 11.035 13.893 20.560 1.00 88.56 221 PHE A N 1
ATOM 1691 C CA . PHE A 1 221 ? 11.082 13.203 19.267 1.00 88.56 221 PHE A CA 1
ATOM 1692 C C . PHE A 1 221 ? 9.683 13.067 18.643 1.00 88.56 221 PHE A C 1
ATOM 1694 O O . PHE A 1 221 ? 9.552 12.623 17.502 1.00 88.56 221 PHE A O 1
ATOM 1701 N N . ALA A 1 222 ? 8.634 13.432 19.393 1.00 90.12 222 ALA A N 1
ATOM 1702 C CA . ALA A 1 222 ? 7.239 13.248 19.020 1.00 90.12 222 ALA A CA 1
ATOM 1703 C C . ALA A 1 222 ? 6.706 14.402 18.157 1.00 90.12 222 ALA A C 1
ATOM 1705 O O . ALA A 1 222 ? 5.784 15.120 18.550 1.00 90.12 222 ALA A O 1
ATOM 1706 N N . GLU A 1 223 ? 7.334 14.587 16.998 1.00 93.19 223 GLU A N 1
ATOM 1707 C CA . GLU A 1 223 ? 7.038 15.661 16.044 1.00 93.19 223 GLU A CA 1
ATOM 1708 C C . GLU A 1 223 ? 6.025 15.253 14.961 1.00 93.19 223 GLU A C 1
ATOM 1710 O O . GLU A 1 223 ? 5.592 16.105 14.188 1.00 93.19 223 GLU A O 1
ATOM 1715 N N . ASP A 1 224 ? 5.630 13.976 14.896 1.00 94.38 224 ASP A N 1
ATOM 1716 C CA . ASP A 1 224 ? 4.729 13.491 13.848 1.00 94.38 224 ASP A CA 1
ATOM 1717 C C . ASP A 1 224 ? 3.279 13.910 14.116 1.00 94.38 224 ASP A C 1
ATOM 1719 O O . ASP A 1 224 ? 2.795 13.896 15.257 1.00 94.38 224 ASP A O 1
ATOM 1723 N N . THR A 1 225 ? 2.546 14.236 13.052 1.00 96.00 225 THR A N 1
ATOM 1724 C CA . THR A 1 225 ? 1.137 14.616 13.161 1.00 96.00 225 THR A CA 1
ATOM 1725 C C . THR A 1 225 ? 0.219 13.387 13.196 1.00 96.00 225 THR A C 1
ATOM 1727 O O . THR A 1 225 ? 0.490 12.360 12.568 1.00 96.00 225 THR A O 1
ATOM 1730 N N . PRO A 1 226 ? -0.953 13.476 13.854 1.00 96.00 226 PRO A N 1
ATOM 1731 C CA . PRO A 1 226 ? -1.996 12.460 13.717 1.00 96.00 226 PRO A CA 1
ATOM 1732 C C . PRO A 1 226 ? -2.455 12.248 12.267 1.00 96.00 226 PRO A C 1
ATOM 1734 O O . PRO A 1 226 ? -2.882 11.147 11.909 1.00 96.00 226 PRO A O 1
ATOM 1737 N N . ALA A 1 227 ? -2.357 13.288 11.431 1.00 96.62 227 ALA A N 1
ATOM 1738 C CA . ALA A 1 227 ? -2.732 13.234 10.027 1.00 96.62 227 ALA A CA 1
ATOM 1739 C C . ALA A 1 227 ? -1.870 12.242 9.236 1.00 96.62 227 ALA A C 1
ATOM 1741 O O . ALA A 1 227 ? -2.433 11.471 8.464 1.00 96.62 227 ALA A O 1
ATOM 1742 N N . LEU A 1 228 ? -0.562 12.164 9.510 1.00 96.88 228 LEU A N 1
ATOM 1743 C CA . LEU A 1 228 ? 0.339 11.174 8.911 1.00 96.88 228 LEU A CA 1
ATOM 1744 C C . LEU A 1 228 ? -0.162 9.733 9.123 1.00 96.88 228 LEU A C 1
ATOM 1746 O O . LEU A 1 228 ? -0.293 8.955 8.171 1.00 96.88 228 LEU A O 1
ATOM 1750 N N . ALA A 1 229 ? -0.491 9.378 10.370 1.00 96.62 229 ALA A N 1
ATOM 1751 C CA . ALA A 1 229 ? -0.994 8.048 10.713 1.00 96.62 229 ALA A CA 1
ATOM 1752 C C . ALA A 1 229 ? -2.358 7.762 10.070 1.00 96.62 229 ALA A C 1
ATOM 1754 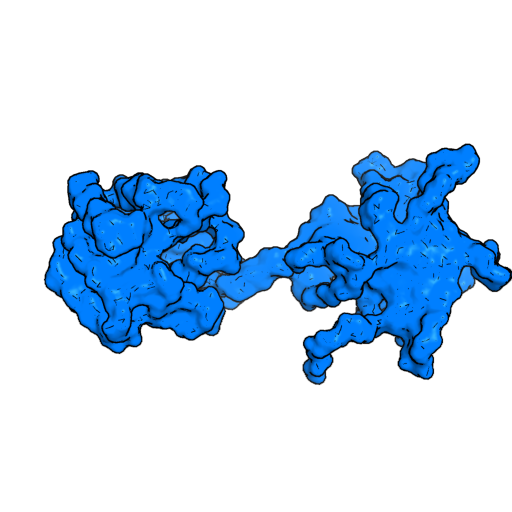O O . ALA A 1 229 ? -2.581 6.672 9.539 1.00 96.62 229 ALA A O 1
ATOM 1755 N N . GLY A 1 230 ? -3.268 8.740 10.114 1.00 97.75 230 GLY A N 1
ATOM 1756 C CA . GLY A 1 230 ? -4.605 8.624 9.537 1.00 97.75 230 GLY A CA 1
ATOM 1757 C C . GLY A 1 230 ? -4.594 8.479 8.018 1.00 97.75 230 GLY A C 1
ATOM 1758 O O . GLY A 1 230 ? -5.211 7.549 7.503 1.00 97.75 230 GLY A O 1
ATOM 1759 N N . GLY A 1 231 ? -3.854 9.334 7.308 1.00 98.00 231 GLY A N 1
ATOM 1760 C CA . GLY A 1 231 ? -3.725 9.278 5.851 1.00 98.00 231 GLY A CA 1
ATOM 1761 C C . GLY A 1 231 ? -3.104 7.960 5.394 1.00 98.00 231 GLY A C 1
ATOM 1762 O O . GLY A 1 231 ? -3.635 7.291 4.509 1.00 98.00 231 GLY A O 1
ATOM 1763 N N . THR A 1 232 ? -2.049 7.502 6.081 1.00 97.94 232 THR A N 1
ATOM 1764 C CA . THR A 1 232 ? -1.442 6.190 5.800 1.00 97.94 232 THR A CA 1
ATOM 1765 C C . THR A 1 232 ? -2.439 5.050 6.022 1.00 97.94 232 THR A C 1
ATOM 1767 O O . THR A 1 232 ? -2.517 4.133 5.206 1.00 97.94 232 THR A O 1
ATOM 1770 N N . ALA A 1 233 ? -3.241 5.095 7.093 1.00 98.31 233 ALA A N 1
ATOM 1771 C CA . ALA A 1 233 ? -4.278 4.095 7.336 1.00 98.31 233 ALA A CA 1
ATOM 1772 C C . ALA A 1 233 ? -5.360 4.095 6.243 1.00 98.31 233 ALA A C 1
ATOM 1774 O O . ALA A 1 233 ? -5.801 3.018 5.847 1.00 98.31 233 ALA A O 1
ATOM 1775 N N . VAL A 1 234 ? -5.757 5.261 5.719 1.00 98.50 234 VAL A N 1
ATOM 1776 C CA . VAL A 1 234 ? -6.675 5.352 4.572 1.00 98.50 234 VAL A CA 1
ATOM 1777 C C . VAL A 1 234 ? -6.038 4.717 3.334 1.00 98.50 234 VAL A C 1
ATOM 1779 O O . VAL A 1 234 ? -6.647 3.824 2.739 1.00 98.50 234 VAL A O 1
ATOM 1782 N N . TRP A 1 235 ? -4.800 5.089 2.990 1.00 98.00 235 TRP A N 1
ATOM 1783 C CA . TRP A 1 235 ? -4.071 4.521 1.849 1.00 98.00 235 TRP A CA 1
ATOM 1784 C C . TRP A 1 235 ? -3.966 2.991 1.922 1.00 98.00 235 TRP A C 1
ATOM 1786 O O . TRP A 1 235 ? -4.304 2.302 0.959 1.00 98.00 235 TRP A O 1
ATOM 1796 N N . LEU A 1 236 ? -3.631 2.434 3.092 1.00 97.62 236 LEU A N 1
ATOM 1797 C CA . LEU A 1 236 ? -3.531 0.984 3.323 1.00 97.62 236 LEU A CA 1
ATOM 1798 C C . LEU A 1 236 ? -4.842 0.205 3.102 1.00 97.62 236 LEU A C 1
ATOM 1800 O O . LEU A 1 236 ? -4.826 -1.026 3.061 1.00 97.62 236 LEU A O 1
ATOM 1804 N N . THR A 1 237 ? -5.980 0.890 2.964 1.00 97.56 237 THR A N 1
ATOM 1805 C CA . THR A 1 237 ? -7.298 0.273 2.724 1.00 97.56 237 THR A CA 1
ATOM 1806 C C . THR A 1 237 ? -7.770 0.364 1.271 1.00 97.56 237 THR A C 1
ATOM 1808 O O . THR A 1 237 ? -8.915 0.008 0.965 1.00 97.56 237 THR A O 1
ATOM 1811 N N . THR A 1 238 ? -6.906 0.840 0.375 1.00 94.69 238 THR A N 1
ATOM 1812 C CA . THR A 1 238 ? -7.156 0.932 -1.070 1.00 94.69 238 THR A CA 1
ATOM 1813 C C . THR A 1 238 ? -6.753 -0.343 -1.815 1.00 94.69 238 THR A C 1
ATOM 1815 O O . THR A 1 238 ? -6.067 -1.213 -1.276 1.00 94.69 238 THR A O 1
ATOM 1818 N N . GLU A 1 239 ? -7.189 -0.465 -3.074 1.00 88.50 239 GLU A N 1
ATOM 1819 C CA . GLU A 1 239 ? -6.785 -1.582 -3.941 1.00 88.50 239 GLU A CA 1
ATOM 1820 C C . GLU A 1 239 ? -5.282 -1.528 -4.263 1.00 88.50 239 GLU A C 1
ATOM 1822 O O . GLU A 1 239 ? -4.623 -2.565 -4.311 1.00 88.50 239 GLU A O 1
ATOM 1827 N N . GLU A 1 240 ? -4.728 -0.324 -4.422 1.00 87.25 240 GLU A N 1
ATOM 1828 C CA . GLU A 1 240 ? -3.312 -0.104 -4.723 1.00 87.25 240 GLU A CA 1
ATOM 1829 C C . GLU A 1 240 ? -2.402 -0.636 -3.607 1.00 87.25 240 GLU A C 1
ATOM 1831 O O . GLU A 1 240 ? -1.382 -1.261 -3.880 1.00 87.25 240 GLU A O 1
ATOM 1836 N N . ALA A 1 241 ? -2.807 -0.501 -2.342 1.00 90.56 241 ALA A N 1
ATOM 1837 C CA . ALA A 1 241 ? -2.028 -0.981 -1.204 1.00 90.56 241 ALA A CA 1
ATOM 1838 C C . ALA A 1 241 ? -2.153 -2.498 -0.932 1.00 90.56 241 ALA A C 1
ATOM 1840 O O . ALA A 1 241 ? -1.590 -2.991 0.048 1.00 90.56 241 ALA A O 1
ATOM 1841 N N . ARG A 1 242 ? -2.857 -3.289 -1.761 1.00 89.94 242 ARG A N 1
ATOM 1842 C CA . ARG A 1 242 ? -3.096 -4.728 -1.488 1.00 89.94 242 ARG A CA 1
ATOM 1843 C C . ARG A 1 242 ? -1.825 -5.559 -1.329 1.00 89.94 242 ARG A C 1
ATOM 1845 O O . ARG A 1 242 ? -1.809 -6.501 -0.535 1.00 89.94 242 ARG A O 1
ATOM 1852 N N . PHE A 1 243 ? -0.750 -5.207 -2.031 1.00 85.44 243 PHE A N 1
ATOM 1853 C CA . PHE A 1 243 ? 0.543 -5.894 -1.915 1.00 85.44 243 PHE A CA 1
ATOM 1854 C C . PHE A 1 243 ? 1.163 -5.783 -0.505 1.00 85.44 243 PHE A C 1
ATOM 1856 O O . PHE A 1 243 ? 2.058 -6.563 -0.159 1.00 85.44 243 PHE A O 1
ATOM 1863 N N . MET A 1 244 ? 0.682 -4.840 0.318 1.00 90.81 244 MET A N 1
ATOM 1864 C CA . MET A 1 244 ? 1.096 -4.666 1.712 1.00 90.81 244 MET A CA 1
ATOM 1865 C C . MET A 1 244 ? 0.484 -5.700 2.661 1.00 90.81 244 MET A C 1
ATOM 1867 O O . MET A 1 244 ? 0.899 -5.767 3.818 1.00 90.81 244 MET A O 1
ATOM 1871 N N . SER A 1 245 ? -0.472 -6.524 2.212 1.00 93.94 245 SER A N 1
ATOM 1872 C CA . SER A 1 245 ? -1.087 -7.543 3.068 1.00 93.94 245 SER A CA 1
ATOM 1873 C C . SER A 1 245 ? -0.028 -8.471 3.686 1.00 93.94 245 SER A C 1
ATOM 1875 O O . SER A 1 245 ? 0.853 -8.998 3.008 1.00 93.94 245 SER A O 1
ATOM 1877 N N . GLY A 1 246 ? -0.096 -8.650 5.005 1.00 91.12 246 GLY A N 1
ATOM 1878 C CA . GLY A 1 246 ? 0.850 -9.423 5.810 1.00 91.12 246 GLY A CA 1
ATOM 1879 C C . GLY A 1 246 ? 2.131 -8.692 6.205 1.00 91.12 246 GLY A C 1
ATOM 1880 O O . GLY A 1 246 ? 2.990 -9.306 6.843 1.00 91.12 246 GLY A O 1
ATOM 1881 N N . ARG A 1 247 ? 2.282 -7.413 5.836 1.00 91.25 247 ARG A N 1
ATOM 1882 C CA . ARG A 1 247 ? 3.498 -6.626 6.077 1.00 91.25 247 ARG A CA 1
ATOM 1883 C C . ARG A 1 247 ? 3.353 -5.655 7.250 1.00 91.25 247 ARG A C 1
ATOM 1885 O O . ARG A 1 247 ? 2.267 -5.415 7.782 1.00 91.25 247 ARG A O 1
ATOM 1892 N N . PHE A 1 248 ? 4.501 -5.115 7.640 1.00 91.75 248 PHE A N 1
ATOM 1893 C CA . PHE A 1 248 ? 4.643 -3.992 8.554 1.00 91.75 248 PHE A CA 1
ATOM 1894 C C . PHE A 1 248 ? 4.954 -2.728 7.742 1.00 91.75 248 PHE A C 1
ATOM 1896 O O . PHE A 1 248 ? 5.736 -2.796 6.796 1.00 91.75 248 PHE A O 1
ATOM 1903 N N . MET A 1 249 ? 4.349 -1.602 8.108 1.00 90.38 249 MET A N 1
ATOM 1904 C CA . MET A 1 249 ? 4.553 -0.295 7.483 1.00 90.38 249 MET A CA 1
ATOM 1905 C C . MET A 1 249 ? 4.824 0.746 8.566 1.00 90.38 249 MET A C 1
ATOM 1907 O O . MET A 1 249 ? 4.067 0.816 9.531 1.00 90.38 249 MET A O 1
ATOM 1911 N N . SER A 1 250 ? 5.853 1.573 8.394 1.00 92.31 250 SER A N 1
ATOM 1912 C CA . SER A 1 250 ? 6.021 2.805 9.173 1.00 92.31 250 SER A CA 1
ATOM 1913 C C . SER A 1 250 ? 5.371 3.966 8.428 1.00 92.31 250 SER A C 1
ATOM 1915 O O . SER A 1 250 ? 5.636 4.142 7.243 1.00 92.31 250 SER A O 1
ATOM 1917 N N . ALA A 1 251 ? 4.533 4.756 9.102 1.00 92.81 251 ALA A N 1
ATOM 1918 C CA . ALA A 1 251 ? 3.853 5.900 8.494 1.00 92.81 251 ALA A CA 1
ATOM 1919 C C . ALA A 1 251 ? 4.834 6.970 7.986 1.00 92.81 251 ALA A C 1
ATOM 1921 O O . ALA A 1 251 ? 4.540 7.652 7.011 1.00 92.81 251 ALA A O 1
ATOM 1922 N N . ASN A 1 252 ? 6.021 7.078 8.596 1.00 91.19 252 ASN A N 1
ATOM 1923 C CA . ASN A 1 252 ? 7.059 8.005 8.146 1.00 91.19 252 ASN A CA 1
ATOM 1924 C C . ASN A 1 252 ? 7.645 7.618 6.782 1.00 91.19 252 ASN A C 1
ATOM 1926 O O . ASN A 1 252 ? 8.181 8.482 6.090 1.00 91.19 252 ASN A O 1
ATOM 1930 N N . CYS A 1 253 ? 7.565 6.340 6.391 1.00 82.56 253 CYS A N 1
ATOM 1931 C CA . CYS A 1 253 ? 8.065 5.885 5.100 1.00 82.56 253 CYS A CA 1
ATOM 1932 C C . CYS A 1 253 ? 7.139 6.341 3.967 1.00 82.56 253 CYS A C 1
ATOM 1934 O O . CYS A 1 253 ? 5.913 6.252 4.050 1.00 82.56 253 CYS A O 1
ATOM 1936 N N . SER A 1 254 ? 7.736 6.804 2.876 1.00 77.25 254 SER A N 1
ATOM 1937 C CA . SER A 1 254 ? 6.997 7.323 1.731 1.00 77.25 254 SER A CA 1
ATOM 1938 C C . SER A 1 254 ? 6.317 6.189 0.951 1.00 77.25 254 SER A C 1
ATOM 1940 O O . SER A 1 254 ? 6.976 5.337 0.352 1.00 77.25 254 SER A O 1
ATOM 1942 N N . SER A 1 255 ? 4.982 6.187 0.945 1.00 60.19 255 SER A N 1
ATOM 1943 C CA . SER A 1 255 ? 4.156 5.222 0.205 1.00 60.19 255 SER A CA 1
ATOM 1944 C C . SER A 1 255 ? 4.410 5.295 -1.298 1.00 60.19 255 SER A C 1
ATOM 1946 O O . SER A 1 255 ? 4.528 4.254 -1.936 1.00 60.19 255 SER A O 1
ATOM 1948 N N . SER A 1 256 ? 4.603 6.497 -1.851 1.00 55.62 256 SER A N 1
ATOM 1949 C CA . SER A 1 256 ? 4.973 6.694 -3.255 1.00 55.62 256 SER A CA 1
ATOM 1950 C C . SER A 1 256 ? 6.356 6.129 -3.574 1.00 55.62 256 SER A C 1
ATOM 1952 O O . SER A 1 256 ? 6.514 5.520 -4.623 1.00 55.62 256 SER A O 1
ATOM 1954 N N . HIS A 1 257 ? 7.337 6.228 -2.669 1.00 60.50 257 HIS A N 1
ATOM 1955 C CA . HIS A 1 257 ? 8.629 5.555 -2.857 1.00 60.50 257 HIS A CA 1
ATOM 1956 C C . HIS A 1 257 ? 8.528 4.034 -2.763 1.00 60.50 257 HIS A C 1
ATOM 1958 O O . HIS A 1 257 ? 9.250 3.347 -3.474 1.00 60.50 257 HIS A O 1
ATOM 1964 N N . ILE A 1 258 ? 7.663 3.492 -1.902 1.00 61.94 258 ILE A N 1
ATOM 1965 C CA . ILE A 1 258 ? 7.444 2.040 -1.801 1.00 61.94 258 ILE A CA 1
ATOM 1966 C C . ILE A 1 258 ? 6.741 1.519 -3.055 1.00 61.94 258 ILE A C 1
ATOM 1968 O O . ILE A 1 258 ? 7.132 0.487 -3.597 1.00 61.94 258 ILE A O 1
ATOM 1972 N N . LEU A 1 259 ? 5.726 2.247 -3.525 1.00 53.59 259 LEU A N 1
ATOM 1973 C CA . LEU A 1 259 ? 5.038 1.968 -4.779 1.00 53.59 259 LEU A CA 1
ATOM 1974 C C . LEU A 1 259 ? 5.993 2.071 -5.953 1.00 53.59 259 LEU A C 1
ATOM 1976 O O . LEU A 1 259 ? 6.004 1.159 -6.766 1.00 53.59 259 LEU A O 1
ATOM 1980 N N . LEU A 1 260 ? 6.832 3.108 -6.007 1.00 50.59 260 LEU A N 1
ATOM 1981 C CA . LEU A 1 260 ? 7.896 3.235 -6.994 1.00 50.59 260 LEU A CA 1
ATOM 1982 C C . LEU A 1 260 ? 8.809 2.012 -6.900 1.00 50.59 260 LEU A C 1
ATOM 1984 O O . LEU A 1 260 ? 8.799 1.218 -7.815 1.00 50.59 260 LEU A O 1
ATOM 1988 N N . TYR A 1 261 ? 9.443 1.743 -5.759 1.00 53.81 261 TYR A N 1
ATOM 1989 C CA . TYR A 1 261 ? 10.350 0.603 -5.579 1.00 53.81 261 TYR A CA 1
ATOM 1990 C C . TYR A 1 261 ? 9.758 -0.742 -6.040 1.00 53.81 261 TYR A C 1
ATOM 1992 O O . TYR A 1 261 ? 10.451 -1.538 -6.664 1.00 53.81 261 TYR A O 1
ATOM 2000 N N . ILE A 1 262 ? 8.474 -1.001 -5.773 1.00 53.53 262 ILE A N 1
ATOM 2001 C CA . ILE A 1 262 ? 7.801 -2.255 -6.153 1.00 53.53 262 ILE A CA 1
ATOM 2002 C C . ILE A 1 262 ? 7.315 -2.240 -7.606 1.00 53.53 262 ILE A C 1
ATOM 2004 O O . ILE A 1 262 ? 7.402 -3.261 -8.284 1.00 53.53 262 ILE A O 1
ATOM 2008 N N . SER A 1 263 ? 6.832 -1.102 -8.102 1.00 46.19 263 SER A N 1
ATOM 2009 C CA . SER A 1 263 ? 6.484 -0.906 -9.516 1.00 46.19 263 SER A CA 1
ATOM 2010 C C . SER A 1 263 ? 7.714 -0.747 -10.408 1.00 46.19 263 SER A C 1
ATOM 2012 O O . SER A 1 263 ? 7.584 -0.766 -11.621 1.00 46.19 263 SER A O 1
ATOM 2014 N N . THR A 1 264 ? 8.915 -0.629 -9.855 1.00 47.69 264 THR A N 1
ATOM 2015 C CA . THR A 1 264 ? 10.150 -0.466 -10.632 1.00 47.69 264 THR A CA 1
ATOM 2016 C C . THR A 1 264 ? 11.019 -1.706 -10.628 1.00 47.69 264 THR A C 1
ATOM 2018 O O . THR A 1 264 ? 12.019 -1.752 -11.338 1.00 47.69 264 THR A O 1
ATOM 2021 N N . MET A 1 265 ? 10.643 -2.736 -9.866 1.00 53.84 265 MET A N 1
ATOM 2022 C CA . MET A 1 265 ? 11.318 -4.025 -9.933 1.00 53.84 265 MET A CA 1
ATOM 2023 C C . MET A 1 265 ? 10.837 -4.771 -11.176 1.00 53.84 265 MET A C 1
ATOM 2025 O O . MET A 1 265 ? 9.832 -5.485 -11.149 1.00 53.84 265 MET A O 1
ATOM 2029 N N . ALA A 1 266 ? 11.585 -4.631 -12.267 1.00 57.88 266 ALA A N 1
ATOM 2030 C CA . ALA A 1 266 ? 11.619 -5.667 -13.283 1.00 57.88 266 ALA A CA 1
ATOM 2031 C C . ALA A 1 266 ? 11.974 -6.993 -12.589 1.00 57.88 266 ALA A C 1
ATOM 2033 O O . ALA A 1 266 ? 12.988 -7.090 -11.893 1.00 57.88 266 ALA A O 1
ATOM 2034 N N . VAL A 1 267 ? 11.138 -8.021 -12.738 1.00 63.66 267 VAL A N 1
ATOM 2035 C CA . VAL A 1 267 ? 11.439 -9.331 -12.156 1.00 63.66 267 VAL A CA 1
ATOM 2036 C C . VAL A 1 267 ? 12.507 -9.969 -13.031 1.00 63.66 267 VAL A C 1
ATOM 2038 O O . VAL A 1 267 ? 12.210 -10.504 -14.103 1.00 63.66 267 VAL A O 1
ATOM 2041 N N . ILE A 1 268 ? 13.764 -9.879 -12.592 1.00 63.81 268 ILE A N 1
ATOM 2042 C CA . ILE A 1 268 ? 14.889 -10.555 -13.239 1.00 63.81 268 ILE A CA 1
ATOM 2043 C C . ILE A 1 268 ? 14.634 -12.053 -13.139 1.00 63.81 268 ILE A C 1
ATOM 2045 O O . ILE A 1 268 ? 14.693 -12.642 -12.062 1.00 63.81 268 ILE A O 1
ATOM 2049 N N . THR A 1 269 ? 14.322 -12.666 -14.277 1.00 70.94 269 THR A N 1
ATOM 2050 C CA . THR A 1 269 ? 14.151 -14.119 -14.359 1.00 70.94 269 THR A CA 1
ATOM 2051 C C . THR A 1 269 ? 15.509 -14.787 -14.519 1.00 70.94 269 THR A C 1
ATOM 2053 O O . THR A 1 269 ? 15.767 -15.837 -13.933 1.00 70.94 269 THR A O 1
ATOM 2056 N N . SER A 1 270 ? 16.407 -14.161 -15.283 1.00 73.38 270 SER A N 1
ATOM 2057 C CA . SER A 1 270 ? 17.790 -14.602 -15.393 1.00 73.38 270 SER A CA 1
ATOM 2058 C C . SER A 1 270 ? 18.713 -13.460 -15.798 1.00 73.38 270 SER A C 1
ATOM 2060 O O . SER A 1 270 ? 18.329 -12.623 -16.614 1.00 73.38 270 SER A O 1
ATOM 2062 N N . LEU A 1 271 ? 19.926 -13.450 -15.242 1.00 82.06 271 LEU A N 1
ATOM 2063 C CA . LEU A 1 271 ? 21.015 -12.550 -15.613 1.00 82.06 271 LEU A CA 1
ATOM 2064 C C . LEU A 1 271 ? 22.359 -13.261 -15.385 1.00 82.06 271 LEU A C 1
ATOM 2066 O O . LEU A 1 271 ? 22.606 -13.777 -14.295 1.00 82.06 271 LEU A O 1
ATOM 2070 N N . ARG A 1 272 ? 23.215 -13.321 -16.410 1.00 81.44 272 ARG A N 1
ATOM 2071 C CA . ARG A 1 272 ? 24.548 -13.949 -16.352 1.00 81.44 272 ARG A CA 1
ATOM 2072 C C . ARG A 1 272 ? 25.517 -13.326 -17.350 1.00 81.44 272 ARG A C 1
ATOM 2074 O O . ARG A 1 272 ? 25.088 -12.669 -18.288 1.00 81.44 272 ARG A O 1
ATOM 2081 N N . LEU A 1 273 ? 26.813 -13.589 -17.208 1.00 82.38 273 LEU A N 1
ATOM 2082 C CA . LEU A 1 273 ? 27.800 -13.151 -18.195 1.00 82.38 273 LEU A CA 1
ATOM 2083 C C . LEU A 1 273 ? 27.632 -13.901 -19.531 1.00 82.38 273 LEU A C 1
ATOM 2085 O O . LEU A 1 273 ? 27.420 -15.120 -19.520 1.00 82.38 273 LEU A O 1
ATOM 2089 N N . PRO A 1 274 ? 27.754 -13.211 -20.683 1.00 81.69 274 PRO A N 1
ATOM 2090 C CA . PRO A 1 274 ? 27.892 -13.875 -21.974 1.00 81.69 274 PRO A CA 1
ATOM 2091 C C . PRO A 1 274 ? 29.088 -14.839 -21.984 1.00 81.69 274 PRO A C 1
ATOM 2093 O O . PRO A 1 274 ? 30.117 -14.570 -21.364 1.00 81.69 274 PRO A O 1
ATOM 2096 N N . VAL A 1 275 ? 29.009 -15.920 -22.765 1.00 77.75 275 VAL A N 1
ATOM 2097 C CA . VAL A 1 275 ? 30.052 -16.967 -22.845 1.00 77.75 275 VAL A CA 1
ATOM 2098 C C . VAL A 1 275 ? 31.409 -16.427 -23.302 1.00 77.75 275 VAL A C 1
ATOM 2100 O O . VAL A 1 275 ? 32.445 -17.026 -23.027 1.00 77.75 275 VAL A O 1
ATOM 2103 N N . LEU A 1 276 ? 31.417 -15.284 -23.993 1.00 76.31 276 LEU A N 1
ATOM 2104 C CA . LEU A 1 276 ? 32.645 -14.560 -24.325 1.00 76.31 276 LEU A CA 1
ATOM 2105 C C . LEU A 1 276 ? 33.445 -14.150 -23.074 1.00 76.31 276 LEU A C 1
ATOM 2107 O O . LEU A 1 276 ? 34.671 -14.152 -23.121 1.00 76.31 276 LEU A O 1
ATOM 2111 N N . TYR A 1 277 ? 32.754 -13.812 -21.985 1.00 74.94 277 TYR A N 1
ATOM 2112 C CA . TYR A 1 277 ? 33.331 -13.308 -20.740 1.00 74.94 277 TYR A CA 1
ATOM 2113 C C . TYR A 1 277 ? 33.458 -14.395 -19.665 1.00 74.94 277 TYR A C 1
ATOM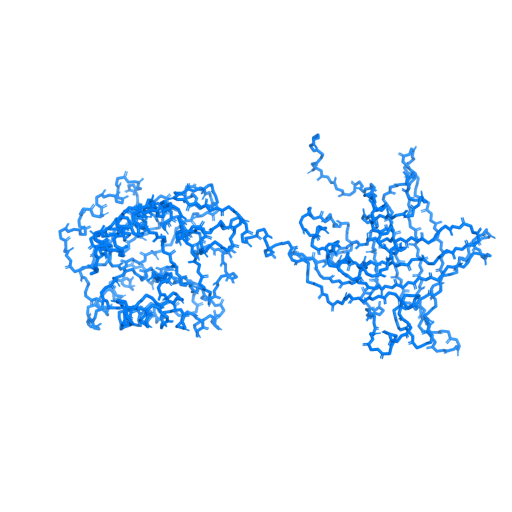 2115 O O . TYR A 1 277 ? 34.367 -14.322 -18.844 1.00 74.94 277 TYR A O 1
ATOM 2123 N N . ASP A 1 278 ? 32.608 -15.429 -19.708 1.00 74.50 278 ASP A N 1
ATOM 2124 C CA . ASP A 1 278 ? 32.727 -16.615 -18.855 1.00 74.50 278 ASP A CA 1
ATOM 2125 C C . ASP A 1 278 ? 32.289 -17.902 -19.579 1.00 74.50 278 ASP A C 1
ATOM 2127 O O . ASP A 1 278 ? 31.104 -18.204 -19.747 1.00 74.50 278 ASP A O 1
ATOM 2131 N N . SER A 1 279 ? 33.271 -18.714 -19.977 1.00 61.84 279 SER A N 1
ATOM 2132 C CA . SER A 1 279 ? 33.025 -19.997 -20.646 1.00 61.84 279 SER A CA 1
ATOM 2133 C C . SER A 1 279 ? 32.410 -21.078 -19.738 1.00 61.84 279 SER A C 1
ATOM 2135 O O . SER A 1 279 ? 31.729 -21.978 -20.244 1.00 61.84 279 SER A O 1
ATOM 2137 N N . ALA A 1 280 ? 32.591 -20.986 -18.412 1.00 58.25 280 ALA A N 1
ATOM 2138 C CA . ALA A 1 280 ? 32.076 -21.948 -17.434 1.00 58.25 280 ALA A CA 1
ATOM 2139 C C . ALA A 1 280 ? 30.584 -21.728 -17.120 1.00 58.25 280 ALA A C 1
ATOM 2141 O O . ALA A 1 280 ? 29.876 -22.683 -16.791 1.00 58.25 280 ALA A O 1
ATOM 2142 N N . ALA A 1 281 ? 30.070 -20.511 -17.330 1.00 55.34 281 ALA A N 1
ATOM 2143 C CA . ALA A 1 281 ? 28.653 -20.167 -17.182 1.00 55.34 281 ALA A CA 1
ATOM 2144 C C . ALA A 1 281 ? 27.720 -20.844 -18.214 1.00 55.34 281 ALA A C 1
ATOM 2146 O O . ALA A 1 281 ? 26.495 -20.736 -18.111 1.00 55.34 281 ALA A O 1
ATOM 2147 N N . SER A 1 282 ? 28.264 -21.534 -19.227 1.00 52.88 282 SER A N 1
ATOM 2148 C CA . SER A 1 282 ? 27.516 -22.136 -20.347 1.00 52.88 282 SER A CA 1
ATOM 2149 C C . SER A 1 282 ? 26.661 -23.359 -19.980 1.00 52.88 282 SER A C 1
ATOM 2151 O O . SER A 1 282 ? 25.662 -23.618 -20.647 1.00 52.88 282 SER A O 1
ATOM 2153 N N . VAL A 1 283 ? 26.997 -24.087 -18.909 1.00 50.22 283 VAL A N 1
ATOM 2154 C CA . VAL A 1 283 ? 26.413 -25.415 -18.621 1.00 50.22 283 VAL A CA 1
ATOM 2155 C C . VAL A 1 283 ? 25.130 -25.354 -17.771 1.00 50.22 283 VAL A C 1
ATOM 2157 O O . VAL A 1 283 ? 24.391 -26.334 -17.709 1.00 50.22 283 VAL A O 1
ATOM 2160 N N . GLN A 1 284 ? 24.820 -24.215 -17.140 1.00 52.34 284 GLN A N 1
ATOM 2161 C CA . GLN A 1 284 ? 23.706 -24.096 -16.178 1.00 52.34 284 GLN A CA 1
ATOM 2162 C C . GLN A 1 284 ? 22.549 -23.183 -16.617 1.00 52.34 284 GLN A C 1
ATOM 2164 O O . GLN A 1 284 ? 21.538 -23.117 -15.923 1.00 52.34 284 GLN A O 1
ATOM 2169 N N . HIS A 1 285 ? 22.655 -22.492 -17.754 1.00 61.25 285 HIS A N 1
ATOM 2170 C CA . HIS A 1 285 ? 21.658 -21.507 -18.179 1.00 61.25 285 HIS A CA 1
ATOM 2171 C C . HIS A 1 285 ? 20.900 -21.988 -19.414 1.00 61.25 285 HIS A C 1
ATOM 2173 O O . HIS A 1 285 ? 21.499 -22.159 -20.471 1.00 61.25 285 HIS A O 1
ATOM 2179 N N . SER A 1 286 ? 19.582 -22.176 -19.299 1.00 65.06 286 SER A N 1
ATOM 2180 C CA . SER A 1 286 ? 18.740 -22.715 -20.376 1.00 65.06 286 SER A CA 1
ATOM 2181 C C . SER A 1 286 ? 18.338 -21.696 -21.449 1.00 65.06 286 SER A C 1
ATOM 2183 O O . SER A 1 286 ? 17.782 -22.107 -22.462 1.00 65.06 286 SER A O 1
ATOM 2185 N N . GLY A 1 287 ? 18.615 -20.397 -21.260 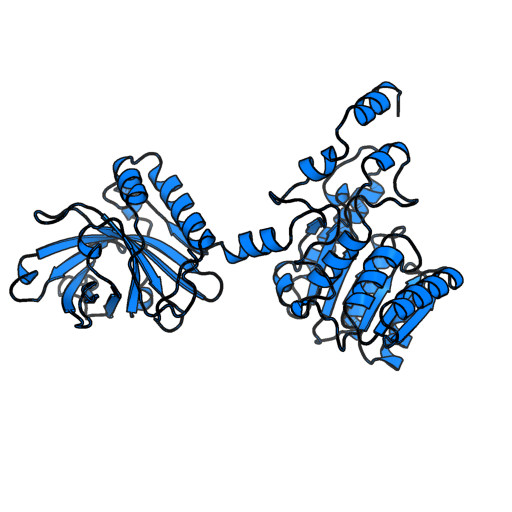1.00 74.56 287 GLY A N 1
ATOM 2186 C CA . GLY A 1 287 ? 18.025 -19.339 -22.094 1.00 74.56 287 GLY A CA 1
ATOM 2187 C C . GLY A 1 287 ? 16.492 -19.292 -21.967 1.00 74.56 287 GLY A C 1
ATOM 2188 O O . GLY A 1 287 ? 15.904 -20.156 -21.305 1.00 74.56 287 GLY A O 1
ATOM 2189 N N . PRO A 1 288 ? 15.820 -18.287 -22.554 1.00 86.56 288 PRO A N 1
ATOM 2190 C CA . PRO A 1 288 ? 14.371 -18.346 -22.705 1.00 86.56 288 PRO A CA 1
ATOM 2191 C C . PRO A 1 288 ? 13.980 -19.450 -23.699 1.00 86.56 288 PRO A C 1
ATOM 2193 O O . PRO A 1 288 ? 14.740 -19.782 -24.611 1.00 86.56 288 PRO A O 1
ATOM 2196 N N . SER A 1 289 ? 12.779 -20.014 -23.549 1.00 88.69 289 SER A N 1
ATOM 2197 C CA . SER A 1 289 ? 12.252 -20.959 -24.539 1.00 88.69 289 SER A CA 1
ATOM 2198 C C . SER A 1 289 ? 12.021 -20.265 -25.887 1.00 88.69 289 SER A C 1
ATOM 2200 O O . SER A 1 289 ? 11.801 -19.054 -25.951 1.00 88.69 289 SER A O 1
ATOM 2202 N N . ILE A 1 290 ? 12.020 -21.037 -26.978 1.00 88.25 290 ILE A N 1
ATOM 2203 C CA . ILE A 1 290 ? 11.696 -20.501 -28.312 1.00 88.25 290 ILE A CA 1
ATOM 2204 C C . ILE A 1 290 ? 10.297 -19.880 -28.311 1.00 88.25 290 ILE A C 1
ATOM 2206 O O . ILE A 1 290 ? 10.110 -18.813 -28.888 1.00 88.25 290 ILE A O 1
ATOM 2210 N N . ASP A 1 291 ? 9.339 -20.497 -27.620 1.00 89.38 291 ASP A N 1
ATOM 2211 C CA . ASP A 1 291 ? 7.977 -19.969 -27.498 1.00 89.38 291 ASP A CA 1
ATOM 2212 C C . ASP A 1 291 ? 7.954 -18.598 -26.811 1.00 89.38 291 ASP A C 1
ATOM 2214 O O . ASP A 1 291 ? 7.206 -17.716 -27.221 1.00 89.38 291 ASP A O 1
ATOM 2218 N N . TRP A 1 292 ? 8.807 -18.387 -25.803 1.00 90.69 292 TRP A N 1
ATOM 2219 C CA . TRP A 1 292 ? 8.927 -17.098 -25.123 1.00 90.69 292 TRP A CA 1
ATOM 2220 C C . TRP A 1 292 ? 9.548 -16.027 -26.029 1.00 90.69 292 TRP A C 1
ATOM 2222 O O . TRP A 1 292 ? 9.061 -14.892 -26.082 1.00 90.69 292 TRP A O 1
ATOM 2232 N N . LEU A 1 293 ? 10.604 -16.400 -26.762 1.00 91.88 293 LEU A N 1
ATOM 2233 C CA . LEU A 1 293 ? 11.302 -15.518 -27.700 1.00 91.88 293 LEU A CA 1
ATOM 2234 C C . LEU A 1 293 ? 10.416 -15.139 -28.895 1.00 91.88 293 LEU A C 1
ATOM 2236 O O . LEU A 1 293 ? 10.525 -14.027 -29.406 1.00 91.88 293 LEU A O 1
ATOM 2240 N N . SER A 1 294 ? 9.532 -16.040 -29.321 1.00 93.00 294 SER A N 1
ATOM 2241 C CA . SER A 1 294 ? 8.674 -15.864 -30.495 1.00 93.00 294 SER A CA 1
ATOM 2242 C C . SER A 1 294 ? 7.755 -14.646 -30.370 1.00 93.00 294 SER A C 1
ATOM 2244 O O . SER A 1 294 ? 7.235 -14.345 -29.296 1.00 93.00 294 SER A O 1
ATOM 2246 N N . GLY A 1 295 ? 7.529 -13.955 -31.486 1.00 93.69 295 GLY A N 1
ATOM 2247 C CA . GLY A 1 295 ? 6.731 -12.735 -31.587 1.00 93.69 295 GLY A CA 1
ATOM 2248 C C . GLY A 1 295 ? 7.569 -11.473 -31.806 1.00 93.69 295 GLY A C 1
ATOM 2249 O O . GLY A 1 295 ? 8.783 -11.533 -32.000 1.00 93.69 295 GLY A O 1
ATOM 2250 N N . ARG A 1 296 ? 6.889 -10.323 -31.778 1.00 95.25 296 ARG A N 1
ATOM 2251 C CA . ARG A 1 296 ? 7.480 -9.010 -32.062 1.00 95.25 296 ARG A CA 1
ATOM 2252 C C . ARG A 1 296 ? 8.182 -8.412 -30.858 1.00 95.25 296 ARG A C 1
ATOM 2254 O O . ARG A 1 296 ? 7.541 -8.204 -29.836 1.00 95.25 296 ARG A O 1
ATOM 2261 N N . TRP A 1 297 ? 9.439 -8.027 -31.009 1.00 96.06 297 TRP A N 1
ATOM 2262 C CA . TRP A 1 297 ? 10.206 -7.287 -30.012 1.00 96.06 297 TRP A CA 1
ATOM 2263 C C . TRP A 1 297 ? 10.596 -5.912 -30.519 1.00 96.06 297 TRP A C 1
ATOM 2265 O O . TRP A 1 297 ? 10.837 -5.730 -31.708 1.00 96.06 297 TRP A O 1
ATOM 2275 N N . HIS A 1 298 ? 10.690 -4.948 -29.610 1.00 96.19 298 HIS A N 1
ATOM 2276 C CA . HIS A 1 298 ? 11.053 -3.573 -29.935 1.00 96.19 298 HIS A CA 1
ATOM 2277 C C . HIS A 1 298 ? 12.400 -3.246 -29.318 1.00 96.19 298 HIS A C 1
ATOM 2279 O O . HIS A 1 298 ? 12.594 -3.468 -28.125 1.00 96.19 298 HIS A O 1
ATOM 2285 N N . ILE A 1 299 ? 13.323 -2.702 -30.107 1.00 96.00 299 ILE A N 1
ATOM 2286 C CA . ILE A 1 299 ? 14.601 -2.221 -29.582 1.00 96.00 299 ILE A CA 1
ATOM 2287 C C . ILE A 1 299 ? 14.316 -0.908 -28.853 1.00 96.00 299 ILE A C 1
ATOM 2289 O O . ILE A 1 299 ? 13.960 0.100 -29.467 1.00 96.00 299 ILE A O 1
ATOM 2293 N N . SER A 1 300 ? 14.440 -0.936 -27.528 1.00 94.19 300 SER A N 1
ATOM 2294 C CA . SER A 1 300 ? 14.210 0.228 -26.670 1.00 94.19 300 SER A CA 1
ATOM 2295 C C . SER A 1 300 ? 15.481 1.059 -26.510 1.00 94.19 300 SER A C 1
ATOM 2297 O O . SER A 1 300 ? 15.438 2.286 -26.612 1.00 94.19 300 SER A O 1
ATOM 2299 N N . HIS A 1 301 ? 16.617 0.387 -26.304 1.00 94.88 301 HIS A N 1
ATOM 2300 C CA . HIS A 1 301 ? 17.933 0.993 -26.153 1.00 94.88 301 HIS A CA 1
ATOM 2301 C C . HIS A 1 301 ? 18.979 0.150 -26.873 1.00 94.88 301 HIS A C 1
ATOM 2303 O O . HIS A 1 301 ? 18.827 -1.064 -26.997 1.00 94.88 301 HIS A O 1
ATOM 2309 N N . SER A 1 302 ? 20.042 0.792 -27.340 1.00 95.56 302 SER A N 1
ATOM 2310 C CA . SER A 1 302 ? 21.151 0.113 -27.996 1.00 95.56 302 SER A CA 1
ATOM 2311 C C . SER A 1 302 ? 22.462 0.878 -27.861 1.00 95.56 302 SER A C 1
ATOM 2313 O O . SER A 1 302 ? 22.466 2.110 -27.809 1.00 95.56 302 SER A O 1
ATOM 2315 N N . SER A 1 303 ? 23.578 0.148 -27.828 1.00 95.00 303 SER A N 1
ATOM 2316 C CA . SER A 1 303 ? 24.925 0.705 -27.998 1.00 95.00 303 SER A CA 1
ATOM 2317 C C . SER A 1 303 ? 25.428 0.595 -29.442 1.00 95.00 303 SER A C 1
ATOM 2319 O O . SER A 1 303 ? 26.401 1.251 -29.819 1.00 95.00 303 SER A O 1
ATOM 2321 N N . LEU A 1 304 ? 24.739 -0.165 -30.302 1.00 92.38 304 LEU A N 1
ATOM 2322 C CA . LEU A 1 304 ? 25.119 -0.355 -31.697 1.00 92.38 304 LEU A CA 1
ATOM 2323 C C . LEU A 1 304 ? 24.901 0.936 -32.513 1.00 92.38 304 LEU A C 1
ATOM 2325 O O . LEU A 1 304 ? 23.775 1.427 -32.640 1.00 92.38 304 LEU A O 1
ATOM 2329 N N . PRO A 1 305 ? 25.948 1.479 -33.171 1.00 89.56 305 PRO A N 1
ATOM 2330 C CA . PRO A 1 305 ? 25.830 2.711 -33.954 1.00 89.56 305 PRO A CA 1
ATOM 2331 C C . PRO A 1 305 ? 24.833 2.634 -35.114 1.00 89.56 305 PRO A C 1
ATOM 2333 O O . PRO A 1 305 ? 24.353 3.672 -35.565 1.00 89.56 305 PRO A O 1
ATOM 2336 N N . MET A 1 306 ? 24.519 1.425 -35.590 1.00 88.38 306 MET A N 1
ATOM 2337 C CA . MET A 1 306 ? 23.615 1.210 -36.718 1.00 88.38 306 MET A CA 1
ATOM 2338 C C . MET A 1 306 ? 22.178 1.660 -36.450 1.00 88.38 306 MET A C 1
ATOM 2340 O O . MET A 1 306 ? 21.446 1.840 -37.411 1.00 88.38 306 MET A O 1
ATOM 2344 N N . TRP A 1 307 ? 21.766 1.856 -35.196 1.00 92.12 307 TRP A N 1
ATOM 2345 C CA . TRP A 1 307 ? 20.409 2.308 -34.871 1.00 92.12 307 TRP A CA 1
ATOM 2346 C C . TRP A 1 307 ? 20.288 3.827 -34.703 1.00 92.12 307 TRP A C 1
ATOM 2348 O O . TRP A 1 307 ? 19.184 4.332 -34.539 1.00 92.12 307 TRP A O 1
ATOM 2358 N N . ARG A 1 308 ? 21.400 4.577 -34.770 1.00 90.50 308 ARG A N 1
ATOM 2359 C CA . ARG A 1 308 ? 21.425 6.029 -34.494 1.00 90.50 308 ARG A CA 1
ATOM 2360 C C . ARG A 1 308 ? 20.602 6.864 -35.470 1.00 90.50 308 ARG A C 1
ATOM 2362 O O . ARG A 1 308 ? 20.146 7.939 -35.104 1.00 90.50 308 ARG A O 1
ATOM 2369 N N . ASP A 1 309 ? 20.466 6.398 -36.704 1.00 92.69 309 ASP A N 1
ATOM 2370 C CA . ASP A 1 309 ? 19.738 7.063 -37.783 1.00 92.69 309 ASP A CA 1
ATOM 2371 C C . ASP A 1 309 ? 18.372 6.414 -38.067 1.00 92.69 309 ASP A C 1
ATOM 2373 O O . ASP A 1 309 ? 17.752 6.699 -39.097 1.00 92.69 309 ASP A O 1
ATOM 2377 N N . LYS A 1 310 ? 17.889 5.558 -37.152 1.00 94.69 310 LYS A N 1
ATOM 2378 C CA . LYS A 1 310 ? 16.675 4.751 -37.312 1.00 94.69 310 LYS A CA 1
ATOM 2379 C C . LYS A 1 310 ? 15.679 4.946 -36.168 1.00 94.69 310 LYS A C 1
ATOM 2381 O O . LYS A 1 310 ? 16.036 5.345 -35.062 1.00 94.69 310 LYS A O 1
ATOM 2386 N N . ARG A 1 311 ? 14.418 4.626 -36.454 1.00 94.12 311 ARG A N 1
ATOM 2387 C CA . ARG A 1 311 ? 13.288 4.595 -35.517 1.00 94.12 311 ARG A CA 1
ATOM 2388 C C . ARG A 1 311 ? 12.376 3.403 -35.796 1.00 94.12 311 ARG A C 1
ATOM 2390 O O . ARG A 1 311 ? 12.454 2.806 -36.873 1.00 94.12 311 ARG A O 1
ATOM 2397 N N . ASN A 1 312 ? 11.493 3.099 -34.847 1.00 92.56 312 ASN A N 1
ATOM 2398 C CA . ASN A 1 312 ? 10.527 1.997 -34.920 1.00 92.56 312 ASN A CA 1
ATOM 2399 C C . ASN A 1 312 ? 11.217 0.659 -35.231 1.00 92.56 312 ASN A C 1
ATOM 2401 O O . ASN A 1 312 ? 10.773 -0.112 -36.084 1.00 92.56 312 ASN A O 1
ATOM 2405 N N . CYS A 1 313 ? 12.356 0.433 -34.572 1.00 95.69 313 CYS A N 1
ATOM 2406 C CA . CYS A 1 313 ? 13.204 -0.727 -34.797 1.00 95.69 313 CYS A CA 1
ATOM 2407 C C . CYS A 1 313 ? 12.616 -1.937 -34.068 1.00 95.69 313 CYS A C 1
ATOM 2409 O O . CYS A 1 313 ? 12.588 -1.976 -32.835 1.00 95.69 313 CYS A O 1
ATOM 2411 N N . THR A 1 314 ? 12.157 -2.927 -34.827 1.00 95.88 314 THR A N 1
ATOM 2412 C CA . THR A 1 314 ? 11.537 -4.140 -34.287 1.00 95.88 314 THR A CA 1
ATOM 2413 C C . THR A 1 314 ? 12.139 -5.392 -34.894 1.00 95.88 314 THR A C 1
ATOM 2415 O O . THR A 1 314 ? 12.706 -5.346 -35.985 1.00 95.88 314 THR A O 1
ATOM 2418 N N . VAL A 1 315 ? 12.023 -6.505 -34.178 1.00 95.69 315 VAL A N 1
ATOM 2419 C CA . VAL A 1 315 ? 12.431 -7.828 -34.647 1.00 95.69 315 VAL A CA 1
ATOM 2420 C C . VAL A 1 315 ? 11.292 -8.802 -34.392 1.00 95.69 315 VAL A C 1
ATOM 2422 O O . VAL A 1 315 ? 10.850 -8.957 -33.254 1.00 95.69 315 VAL A O 1
ATOM 2425 N N . ASP A 1 316 ? 10.806 -9.436 -35.451 1.00 95.38 316 ASP A N 1
ATOM 2426 C CA . ASP A 1 316 ? 9.824 -10.509 -35.378 1.00 95.38 316 ASP A CA 1
ATOM 2427 C C . ASP A 1 316 ? 10.554 -11.855 -35.403 1.00 95.38 316 ASP A C 1
ATOM 2429 O O . ASP A 1 316 ? 11.211 -12.197 -36.389 1.00 95.38 316 ASP A O 1
ATOM 2433 N N . TYR A 1 317 ? 10.429 -12.616 -34.314 1.00 95.50 317 TYR A N 1
ATOM 2434 C CA . TYR A 1 317 ? 10.971 -13.969 -34.207 1.00 95.50 317 TYR A CA 1
ATOM 2435 C C . TYR A 1 317 ? 9.876 -15.013 -34.429 1.00 95.50 317 TYR A C 1
ATOM 2437 O O . TYR A 1 317 ? 8.845 -14.979 -33.754 1.00 95.50 317 TYR A O 1
ATOM 2445 N N . ALA A 1 318 ? 10.100 -15.981 -35.320 1.00 94.75 318 ALA A N 1
ATOM 2446 C CA . ALA A 1 318 ? 9.174 -17.100 -35.523 1.00 94.75 318 ALA A CA 1
ATOM 2447 C C . ALA A 1 318 ? 9.896 -18.458 -35.499 1.00 94.75 318 ALA A C 1
ATOM 2449 O O . ALA A 1 318 ? 10.962 -18.598 -36.097 1.00 94.75 318 ALA A O 1
ATOM 2450 N N . PRO A 1 319 ? 9.348 -19.489 -34.834 1.00 93.62 319 PRO A N 1
ATOM 2451 C CA . PRO A 1 319 ? 10.000 -20.789 -34.753 1.00 93.62 319 PRO A CA 1
ATOM 2452 C C . PRO A 1 319 ? 10.086 -21.442 -36.136 1.00 93.62 319 PRO A C 1
ATOM 2454 O O . PRO A 1 319 ? 9.114 -21.468 -36.891 1.00 93.62 319 PRO A O 1
ATOM 2457 N N . LEU A 1 320 ? 11.243 -22.023 -36.453 1.00 91.38 320 LEU A N 1
ATOM 2458 C CA . LEU A 1 320 ? 11.451 -22.820 -37.660 1.00 91.38 320 LEU A CA 1
ATOM 2459 C C . LEU A 1 320 ? 11.697 -24.284 -37.299 1.00 91.38 320 LEU A C 1
ATOM 2461 O O . LEU A 1 320 ? 12.185 -24.609 -36.214 1.00 91.38 320 LEU A O 1
ATOM 2465 N N . ALA A 1 321 ? 11.414 -25.180 -38.247 1.00 85.56 321 ALA A N 1
ATOM 2466 C CA . ALA A 1 321 ? 11.800 -26.579 -38.111 1.00 85.56 321 ALA A CA 1
ATOM 2467 C C . ALA A 1 321 ? 13.321 -26.682 -37.851 1.00 85.56 321 ALA A C 1
ATOM 2469 O O . ALA A 1 321 ? 14.096 -25.981 -38.523 1.00 85.56 321 ALA A O 1
ATOM 2470 N N . PRO A 1 322 ? 13.764 -27.539 -36.908 1.00 76.69 322 PRO A N 1
ATOM 2471 C CA . PRO A 1 322 ? 15.180 -27.713 -36.609 1.00 76.69 322 PRO A CA 1
ATOM 2472 C C . PRO A 1 322 ? 16.008 -28.010 -37.863 1.00 76.69 322 PRO A C 1
ATOM 2474 O O . PRO A 1 322 ? 15.528 -28.616 -38.824 1.00 76.69 322 PRO A O 1
ATOM 2477 N N . ALA A 1 323 ? 17.278 -27.598 -37.859 1.00 70.75 323 ALA A N 1
ATOM 2478 C CA . ALA A 1 323 ? 18.212 -27.997 -38.913 1.00 70.75 323 ALA A CA 1
ATOM 2479 C C . ALA A 1 323 ? 18.379 -29.528 -38.945 1.00 70.75 323 ALA A C 1
ATOM 2481 O O . ALA A 1 323 ? 18.089 -30.221 -37.972 1.00 70.75 323 ALA A O 1
ATOM 2482 N N . ALA A 1 324 ? 18.990 -30.054 -40.011 1.00 72.81 324 ALA A N 1
ATOM 2483 C CA . ALA A 1 324 ? 19.463 -31.443 -40.041 1.00 72.81 324 ALA A CA 1
ATOM 2484 C C . ALA A 1 324 ? 20.398 -31.790 -38.855 1.00 72.81 324 ALA A C 1
ATOM 2486 O O . ALA A 1 324 ? 20.511 -32.948 -38.471 1.00 72.81 324 ALA A O 1
ATOM 2487 N N . SER A 1 325 ? 21.036 -30.783 -38.244 1.00 70.44 325 SER A N 1
ATOM 2488 C CA . SER A 1 325 ? 21.849 -30.895 -37.026 1.00 70.44 325 SER A CA 1
ATOM 2489 C C . SER A 1 325 ? 21.042 -30.986 -35.720 1.00 70.44 325 SER A C 1
ATOM 2491 O O . SER A 1 325 ? 21.647 -31.034 -34.652 1.00 70.44 325 SER A O 1
ATOM 2493 N N . MET A 1 326 ? 19.704 -30.981 -35.786 1.00 81.94 326 MET A N 1
ATOM 2494 C CA . MET A 1 326 ? 18.763 -30.919 -34.654 1.00 81.94 326 MET A CA 1
ATOM 2495 C C . MET A 1 326 ? 18.905 -29.676 -33.760 1.00 81.94 326 MET A C 1
ATOM 2497 O O . MET A 1 326 ? 18.320 -29.616 -32.682 1.00 81.94 326 MET A O 1
ATOM 2501 N N . LEU A 1 327 ? 19.662 -28.669 -34.203 1.00 85.94 327 LEU A N 1
ATOM 2502 C CA . LEU A 1 327 ? 19.766 -27.392 -33.503 1.00 85.94 327 LEU A CA 1
ATOM 2503 C C . LEU A 1 327 ? 18.499 -26.555 -33.734 1.00 85.94 327 LEU A C 1
ATOM 2505 O O . LEU A 1 327 ? 17.946 -26.588 -34.845 1.00 85.94 327 LEU A O 1
ATOM 2509 N N . PRO A 1 328 ? 18.051 -25.797 -32.716 1.00 88.81 328 PRO A N 1
ATOM 2510 C CA . PRO A 1 328 ? 16.887 -24.936 -32.843 1.00 88.81 328 PRO A CA 1
ATOM 2511 C C . PRO A 1 328 ? 17.139 -23.833 -33.872 1.00 88.81 328 PRO A C 1
ATOM 2513 O O . PRO A 1 328 ? 18.267 -23.353 -34.032 1.00 88.81 328 PRO A O 1
ATOM 2516 N N . ARG A 1 329 ? 16.078 -23.440 -34.578 1.00 93.00 329 ARG A N 1
ATOM 2517 C CA . ARG A 1 329 ? 16.114 -22.381 -35.586 1.00 93.00 329 ARG A CA 1
ATOM 2518 C C . ARG A 1 329 ? 14.949 -21.432 -35.402 1.00 93.00 329 ARG A C 1
ATOM 2520 O O . ARG A 1 329 ? 13.843 -21.864 -35.084 1.00 93.00 329 ARG A O 1
ATOM 2527 N N . VAL A 1 330 ? 15.211 -20.158 -35.648 1.00 93.31 330 VAL A N 1
ATOM 2528 C CA . VAL A 1 330 ? 14.221 -19.086 -35.551 1.00 93.31 330 VAL A CA 1
ATOM 2529 C C . VAL A 1 330 ? 14.385 -18.176 -36.766 1.00 93.31 330 VAL A C 1
ATOM 2531 O O . VAL A 1 330 ? 15.506 -17.822 -37.134 1.00 93.31 330 VAL A O 1
ATOM 2534 N N . ASP A 1 331 ? 13.271 -17.873 -37.418 1.00 94.69 331 ASP A N 1
ATOM 2535 C CA . ASP A 1 331 ? 13.157 -16.848 -38.448 1.00 94.69 331 ASP A CA 1
ATOM 2536 C C . ASP A 1 331 ? 13.273 -15.473 -37.799 1.00 94.69 331 ASP A C 1
ATOM 2538 O O . ASP A 1 331 ? 12.728 -15.263 -36.716 1.00 94.69 331 ASP A O 1
ATOM 2542 N N . ASP A 1 332 ? 13.996 -14.566 -38.440 1.00 94.56 332 ASP A N 1
ATOM 2543 C CA . ASP A 1 332 ? 14.318 -13.247 -37.910 1.00 94.56 332 ASP A CA 1
ATOM 2544 C C . ASP A 1 332 ? 14.012 -12.202 -38.973 1.00 94.56 332 ASP A C 1
ATOM 2546 O O . ASP A 1 332 ? 14.659 -12.147 -40.026 1.00 94.56 332 ASP A O 1
ATOM 2550 N N . MET A 1 333 ? 12.981 -11.407 -38.705 1.00 95.44 333 MET A N 1
ATOM 2551 C CA . MET A 1 333 ? 12.600 -10.292 -39.554 1.00 95.44 333 MET A CA 1
ATOM 2552 C C . MET A 1 333 ? 12.781 -8.985 -38.794 1.00 95.44 333 MET A C 1
ATOM 2554 O O . MET A 1 333 ? 11.985 -8.620 -37.930 1.00 95.44 333 MET A O 1
ATOM 2558 N N . VAL A 1 334 ? 13.830 -8.252 -39.151 1.00 94.62 334 VAL A N 1
ATOM 2559 C CA . VAL A 1 334 ? 14.106 -6.921 -38.615 1.00 94.62 334 VAL A CA 1
ATOM 2560 C C . VAL A 1 334 ? 13.348 -5.891 -39.440 1.00 94.62 334 VAL A C 1
ATOM 2562 O O . VAL A 1 334 ? 13.493 -5.839 -40.663 1.00 94.62 334 VAL A O 1
ATOM 2565 N N . HIS A 1 335 ? 12.615 -5.010 -38.771 1.00 95.19 335 HIS A N 1
ATOM 2566 C CA . HIS A 1 335 ? 11.966 -3.847 -39.364 1.00 95.19 335 HIS A CA 1
ATOM 2567 C C . HIS A 1 335 ? 12.548 -2.562 -38.786 1.00 95.19 335 HIS A C 1
ATOM 2569 O O . HIS A 1 335 ? 12.775 -2.468 -37.583 1.00 95.19 335 HIS A O 1
ATOM 2575 N N . TYR A 1 336 ? 12.750 -1.550 -39.625 1.00 95.12 336 TYR A N 1
ATOM 2576 C CA . TYR A 1 336 ? 13.128 -0.212 -39.170 1.00 95.12 336 TYR A CA 1
ATOM 2577 C C . TYR A 1 336 ? 12.691 0.858 -40.168 1.00 95.12 336 TYR A C 1
ATOM 2579 O O . TYR A 1 336 ? 12.474 0.585 -41.349 1.00 95.12 336 TYR A O 1
ATOM 2587 N N . GLN A 1 337 ? 12.623 2.101 -39.711 1.00 94.94 337 GLN A N 1
ATOM 2588 C CA . GLN A 1 337 ? 12.471 3.281 -40.558 1.00 94.94 337 GLN A CA 1
ATOM 2589 C C . GLN A 1 337 ? 13.677 4.194 -40.364 1.00 94.94 337 GLN A C 1
ATOM 2591 O O . GLN A 1 337 ? 14.219 4.279 -39.264 1.00 94.94 337 GLN A O 1
ATOM 2596 N N . MET A 1 338 ? 14.102 4.891 -41.418 1.00 93.81 338 MET A N 1
ATOM 2597 C CA . MET A 1 338 ? 15.073 5.977 -41.252 1.00 93.81 338 MET A CA 1
ATOM 2598 C C . MET A 1 338 ? 14.401 7.154 -40.535 1.00 93.81 338 MET A C 1
ATOM 2600 O O . MET A 1 338 ? 13.205 7.382 -40.709 1.00 93.81 338 MET A O 1
ATOM 2604 N N . LEU A 1 339 ? 15.154 7.943 -39.766 1.00 91.44 339 LEU A N 1
ATOM 2605 C CA . LEU A 1 339 ? 14.602 9.122 -39.073 1.00 91.44 339 LEU A CA 1
ATOM 2606 C C . LEU A 1 339 ? 13.941 10.132 -40.024 1.00 91.44 339 LEU A C 1
ATOM 2608 O O . LEU A 1 339 ? 13.009 10.830 -39.642 1.00 91.44 339 LEU A O 1
ATOM 2612 N N . ASN A 1 340 ? 14.417 10.202 -41.266 1.00 91.44 340 ASN A N 1
ATOM 2613 C CA . ASN A 1 340 ? 13.940 11.115 -42.301 1.00 91.44 340 ASN A CA 1
ATOM 2614 C C . ASN A 1 340 ? 12.977 10.464 -43.311 1.00 91.44 340 ASN A C 1
ATOM 2616 O O . ASN A 1 340 ? 12.723 11.052 -44.361 1.00 91.44 340 ASN A O 1
ATOM 2620 N N . SER A 1 341 ? 12.483 9.252 -43.039 1.00 90.94 341 SER A N 1
ATOM 2621 C CA . SER A 1 341 ? 11.590 8.526 -43.943 1.00 90.94 341 SER A CA 1
ATOM 2622 C C . SER A 1 341 ? 10.488 7.795 -43.181 1.00 90.94 341 SER A C 1
ATOM 2624 O O . SER A 1 341 ? 10.697 7.286 -42.080 1.00 90.94 341 SER A O 1
ATOM 2626 N N . ASP A 1 342 ? 9.316 7.682 -43.797 1.00 89.94 342 ASP A N 1
ATOM 2627 C CA . ASP A 1 342 ? 8.226 6.830 -43.310 1.00 89.94 342 ASP A CA 1
ATOM 2628 C C . ASP A 1 342 ? 8.266 5.425 -43.941 1.00 89.94 342 ASP A C 1
ATOM 2630 O O . ASP A 1 342 ? 7.513 4.532 -43.550 1.00 89.94 342 ASP A O 1
ATOM 2634 N N . SER A 1 343 ? 9.168 5.182 -44.899 1.00 92.94 343 SER A N 1
ATOM 2635 C CA . SER A 1 343 ? 9.324 3.868 -45.528 1.00 92.94 343 SER A CA 1
ATOM 2636 C C . SER A 1 343 ? 9.891 2.842 -44.546 1.00 92.94 343 SER A C 1
ATOM 2638 O O . SER A 1 343 ? 11.002 3.018 -44.034 1.00 92.94 343 SER A O 1
ATOM 2640 N N . VAL A 1 344 ? 9.176 1.735 -44.348 1.00 93.50 344 VAL A N 1
ATOM 2641 C CA . VAL A 1 344 ? 9.657 0.603 -43.548 1.00 93.50 344 VAL A CA 1
ATOM 2642 C C . VAL A 1 344 ? 10.621 -0.236 -44.382 1.00 93.50 344 VAL A C 1
ATOM 2644 O O . VAL A 1 344 ? 10.259 -0.772 -45.426 1.00 93.50 344 VAL A O 1
ATOM 2647 N N . SER A 1 345 ? 11.855 -0.344 -43.905 1.00 94.69 345 SER A N 1
ATOM 2648 C CA . SER A 1 345 ? 12.865 -1.267 -44.415 1.00 94.69 345 SER A CA 1
ATOM 2649 C C . SER A 1 345 ? 12.798 -2.592 -43.665 1.00 94.69 345 SER A C 1
ATOM 2651 O O . SER A 1 345 ? 12.413 -2.629 -42.496 1.00 94.69 345 SER A O 1
ATOM 2653 N N . GLN A 1 346 ? 13.178 -3.670 -44.347 1.00 93.56 346 GLN A N 1
ATOM 2654 C CA . GLN A 1 346 ? 13.151 -5.028 -43.812 1.00 93.56 346 GLN A CA 1
ATOM 2655 C C . GLN A 1 346 ? 14.483 -5.727 -44.067 1.00 93.56 346 GLN A C 1
ATOM 2657 O O . GLN A 1 346 ? 15.048 -5.613 -45.158 1.00 93.56 346 GLN A O 1
ATOM 2662 N N . ILE A 1 347 ? 14.971 -6.463 -43.073 1.00 91.62 347 ILE A N 1
ATOM 2663 C CA . ILE A 1 347 ? 16.113 -7.365 -43.211 1.00 91.62 347 ILE A CA 1
ATOM 2664 C C . ILE A 1 347 ? 15.671 -8.734 -42.716 1.00 91.62 347 ILE A C 1
ATOM 2666 O O . ILE A 1 347 ? 15.279 -8.881 -41.564 1.00 91.62 347 ILE A O 1
ATOM 2670 N N . HIS A 1 348 ? 15.759 -9.725 -43.600 1.00 94.12 348 HIS A N 1
ATOM 2671 C CA . HIS A 1 348 ? 15.448 -11.111 -43.277 1.00 94.12 348 HIS A CA 1
ATOM 2672 C C . HIS A 1 348 ? 16.717 -11.908 -42.988 1.00 94.12 348 HIS A C 1
ATOM 2674 O O . HIS A 1 348 ? 17.752 -11.737 -43.652 1.00 94.12 348 HIS A O 1
ATOM 2680 N N . ALA A 1 349 ? 16.619 -12.784 -41.997 1.00 92.88 349 ALA A N 1
ATOM 2681 C CA . ALA A 1 349 ? 17.686 -13.651 -41.556 1.00 92.88 349 ALA A CA 1
ATOM 2682 C C . ALA A 1 349 ? 17.162 -14.924 -40.895 1.00 92.88 3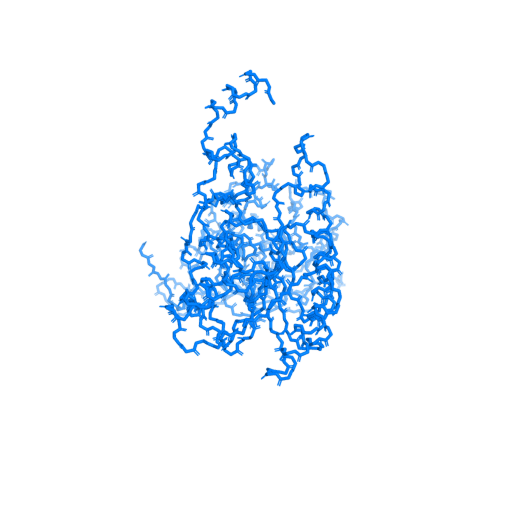49 ALA A C 1
ATOM 2684 O O . ALA A 1 349 ? 15.983 -15.071 -40.582 1.00 92.88 349 ALA A O 1
ATOM 2685 N N . ILE A 1 350 ? 18.080 -15.863 -40.676 1.00 93.44 350 ILE A N 1
ATOM 2686 C CA . ILE A 1 350 ? 17.811 -17.080 -39.921 1.00 93.44 350 ILE A CA 1
ATOM 2687 C C . ILE A 1 350 ? 18.823 -17.199 -38.791 1.00 93.44 350 ILE A C 1
ATOM 2689 O O . ILE A 1 350 ? 20.035 -17.190 -39.023 1.00 93.44 350 ILE A O 1
ATOM 2693 N N . ASN A 1 351 ? 18.310 -17.399 -37.581 1.00 92.50 351 ASN A N 1
ATOM 2694 C CA . ASN A 1 351 ? 19.100 -17.717 -36.404 1.00 92.50 351 ASN A CA 1
ATOM 2695 C C . ASN A 1 351 ? 19.181 -19.229 -36.211 1.00 92.50 351 ASN A C 1
ATOM 2697 O O . ASN A 1 351 ? 18.173 -19.936 -36.266 1.00 92.50 351 ASN A O 1
ATOM 2701 N N . THR A 1 352 ? 20.390 -19.735 -35.977 1.00 92.62 352 THR A N 1
ATOM 2702 C CA . THR A 1 352 ? 20.636 -21.138 -35.610 1.00 92.62 352 THR A CA 1
ATOM 2703 C C . THR A 1 352 ? 21.291 -21.186 -34.236 1.00 92.62 352 THR A C 1
ATOM 2705 O O . THR A 1 352 ? 22.313 -20.535 -34.032 1.00 92.62 352 THR A O 1
ATOM 2708 N N . GLY A 1 353 ? 20.710 -21.937 -33.298 1.00 89.50 353 GLY A N 1
ATOM 2709 C CA . GLY A 1 353 ? 21.215 -22.017 -31.926 1.00 89.50 353 GLY A CA 1
ATOM 2710 C C . GLY A 1 353 ? 22.563 -22.734 -31.816 1.00 89.50 353 GLY A C 1
ATOM 2711 O O . GLY A 1 353 ? 22.920 -23.555 -32.666 1.00 89.50 353 GLY A O 1
ATOM 2712 N N . TRP A 1 354 ? 23.318 -22.444 -30.758 1.00 87.25 354 TRP A N 1
ATOM 2713 C CA . TRP A 1 354 ? 24.614 -23.071 -30.497 1.00 87.25 354 TRP A CA 1
ATOM 2714 C C . TRP A 1 354 ? 24.483 -24.425 -29.799 1.00 87.25 354 TRP A C 1
ATOM 2716 O O . TRP A 1 354 ? 23.603 -24.667 -28.972 1.00 87.25 354 TRP A O 1
ATOM 2726 N N . LYS A 1 355 ? 25.432 -25.324 -30.073 1.00 81.81 355 LYS A N 1
ATOM 2727 C CA . LYS A 1 355 ? 25.561 -26.574 -29.320 1.00 81.81 355 LYS A CA 1
ATOM 2728 C C . LYS A 1 355 ? 26.167 -26.276 -27.944 1.00 81.81 355 LYS A C 1
ATOM 2730 O O . LYS A 1 355 ? 27.281 -25.772 -27.871 1.00 81.81 355 LYS A O 1
ATOM 2735 N N . GLY A 1 356 ? 25.461 -26.624 -26.868 1.00 76.06 356 GLY A N 1
ATOM 2736 C CA . GLY A 1 356 ? 25.955 -26.475 -25.490 1.00 76.06 356 GLY A CA 1
ATOM 2737 C C . GLY A 1 356 ? 25.779 -25.083 -24.871 1.00 76.06 356 GLY A C 1
ATOM 2738 O O . GLY A 1 356 ? 26.126 -24.914 -23.711 1.00 76.06 356 GLY A O 1
ATOM 2739 N N . ASN A 1 357 ? 25.213 -24.115 -25.602 1.00 79.50 357 ASN A N 1
ATOM 2740 C CA . ASN A 1 357 ? 24.766 -22.838 -25.047 1.00 79.50 357 ASN A CA 1
ATOM 2741 C C . ASN A 1 357 ? 23.376 -22.491 -25.608 1.00 79.50 357 ASN A C 1
ATOM 2743 O O . ASN A 1 357 ? 23.284 -21.959 -26.714 1.00 79.50 357 ASN A O 1
ATOM 2747 N N . PRO A 1 358 ? 22.293 -22.786 -24.878 1.00 77.94 358 PRO A N 1
ATOM 2748 C CA . PRO A 1 358 ? 20.932 -22.631 -25.391 1.00 77.94 358 PRO A CA 1
ATOM 2749 C C . PRO A 1 358 ? 20.464 -21.167 -25.483 1.00 77.94 358 PRO A C 1
ATOM 2751 O O . PRO A 1 358 ? 19.422 -20.907 -26.073 1.00 77.94 358 PRO A O 1
ATOM 2754 N N . ALA A 1 359 ? 21.232 -20.207 -24.956 1.00 85.25 359 ALA A N 1
ATOM 2755 C CA . ALA A 1 359 ? 20.959 -18.778 -25.129 1.00 85.25 359 ALA A CA 1
ATOM 2756 C C . ALA A 1 359 ? 21.751 -18.129 -26.281 1.00 85.25 359 ALA A C 1
ATOM 2758 O O . ALA A 1 359 ? 21.555 -16.945 -26.557 1.00 85.25 359 ALA A O 1
ATOM 2759 N N . GLY A 1 360 ? 22.658 -18.880 -26.916 1.00 89.75 360 GLY A N 1
ATOM 2760 C CA . GLY A 1 360 ? 23.534 -18.403 -27.983 1.00 89.75 360 GLY A CA 1
ATOM 2761 C C . GLY A 1 360 ? 23.033 -18.786 -29.372 1.00 89.75 360 GLY A C 1
ATOM 2762 O O . GLY A 1 360 ? 22.552 -19.902 -29.592 1.00 89.75 360 GLY A O 1
ATOM 2763 N N . TRP A 1 361 ? 23.180 -17.862 -30.315 1.00 91.88 361 TRP A N 1
ATOM 2764 C CA . TRP A 1 361 ? 22.642 -17.960 -31.663 1.00 91.88 361 TRP A CA 1
ATOM 2765 C C . TRP A 1 361 ? 23.620 -17.397 -32.688 1.00 91.88 361 TRP A C 1
ATOM 2767 O O . TRP A 1 361 ? 24.351 -16.442 -32.434 1.00 91.88 361 TRP A O 1
ATOM 2777 N N . THR A 1 362 ? 23.614 -17.985 -33.880 1.00 92.81 362 THR A N 1
ATOM 2778 C CA . THR A 1 362 ? 24.299 -17.434 -35.049 1.00 92.81 362 THR A CA 1
ATOM 2779 C C . THR A 1 362 ? 23.255 -16.955 -36.046 1.00 92.81 362 THR A C 1
ATOM 2781 O O . THR A 1 362 ? 22.521 -17.760 -36.627 1.00 92.81 362 THR A O 1
ATOM 2784 N N . TRP A 1 363 ? 23.231 -15.644 -36.249 1.00 92.44 363 TRP A N 1
ATOM 2785 C CA . TRP A 1 363 ? 22.441 -14.932 -37.243 1.00 92.44 363 TRP A CA 1
ATOM 2786 C C . TRP A 1 363 ? 23.095 -15.031 -38.618 1.00 92.44 363 TRP A C 1
ATOM 2788 O O . TRP A 1 363 ? 24.311 -14.846 -38.747 1.00 92.44 363 TRP A O 1
ATOM 2798 N N . ARG A 1 364 ? 22.301 -15.298 -39.658 1.00 91.62 364 ARG A N 1
ATOM 2799 C CA . ARG A 1 364 ? 22.732 -15.234 -41.063 1.00 91.62 364 ARG A CA 1
ATOM 2800 C C . ARG A 1 364 ? 21.673 -14.560 -41.918 1.00 91.62 364 ARG A C 1
ATOM 2802 O O . ARG A 1 364 ? 20.541 -15.038 -41.969 1.00 91.62 364 ARG A O 1
ATOM 2809 N N . GLY A 1 365 ? 22.062 -13.502 -42.624 1.00 88.62 365 GLY A N 1
ATOM 2810 C CA . GLY A 1 365 ? 21.173 -12.816 -43.556 1.00 88.62 365 GLY A CA 1
ATOM 2811 C C . GLY A 1 365 ? 20.778 -13.713 -44.729 1.00 88.62 365 GLY A C 1
ATOM 2812 O O . GLY A 1 365 ? 21.532 -14.596 -45.131 1.00 88.62 365 GLY A O 1
ATOM 2813 N N . THR A 1 366 ? 19.591 -13.494 -45.285 1.00 88.00 366 THR A N 1
ATOM 2814 C CA . THR A 1 366 ? 19.071 -14.258 -46.439 1.00 88.00 366 THR A CA 1
ATOM 2815 C C . THR A 1 366 ? 18.940 -13.412 -47.707 1.00 88.00 366 THR A C 1
ATOM 2817 O O . THR A 1 366 ? 18.674 -13.939 -48.786 1.00 88.00 366 THR A O 1
ATOM 2820 N N . GLY A 1 367 ? 19.139 -12.097 -47.602 1.00 82.38 367 GLY A N 1
ATOM 2821 C CA . GLY A 1 367 ? 19.077 -11.170 -48.727 1.00 82.38 367 GLY A CA 1
ATOM 2822 C C . GLY A 1 367 ? 20.316 -11.238 -49.619 1.00 82.38 367 GLY A C 1
ATOM 2823 O O . GLY A 1 367 ? 21.388 -11.670 -49.204 1.00 82.38 367 GLY A O 1
ATOM 2824 N N . TRP A 1 368 ? 20.199 -10.727 -50.847 1.00 76.31 368 TRP A N 1
ATOM 2825 C CA . TRP A 1 368 ? 21.279 -10.751 -51.845 1.00 76.31 368 TRP A CA 1
ATOM 2826 C C . TRP A 1 368 ? 22.618 -10.187 -51.333 1.00 76.31 368 TRP A C 1
ATOM 2828 O O . TRP A 1 368 ? 23.680 -10.737 -51.622 1.00 76.31 368 TRP A O 1
ATOM 2838 N N . ILE A 1 369 ? 22.557 -9.107 -50.548 1.00 74.50 369 ILE A N 1
ATOM 2839 C CA . ILE A 1 369 ? 23.729 -8.463 -49.934 1.00 74.50 369 ILE A CA 1
ATOM 2840 C C . ILE A 1 369 ? 24.040 -9.084 -48.563 1.00 74.50 369 ILE A C 1
ATOM 2842 O O . ILE A 1 369 ? 25.205 -9.247 -48.207 1.00 74.50 369 ILE A O 1
ATOM 2846 N N . THR A 1 370 ? 23.014 -9.453 -47.792 1.00 79.06 370 THR A N 1
ATOM 2847 C CA . THR A 1 370 ? 23.169 -9.904 -46.400 1.00 79.06 370 THR A CA 1
ATOM 2848 C C . THR A 1 370 ? 23.527 -11.385 -46.261 1.00 79.06 370 THR A C 1
ATOM 2850 O O . THR A 1 370 ? 23.971 -11.783 -45.191 1.00 79.06 370 THR A O 1
ATOM 2853 N N . GLN A 1 371 ? 23.441 -12.187 -47.330 1.00 81.75 371 GLN A N 1
ATOM 2854 C CA . GLN A 1 371 ? 23.798 -13.617 -47.337 1.00 81.75 371 GLN A CA 1
ATOM 2855 C C . GLN A 1 371 ? 25.259 -13.924 -46.975 1.00 81.75 371 GLN A C 1
ATOM 2857 O O . GLN A 1 371 ? 25.578 -15.047 -46.588 1.00 81.75 371 GLN A O 1
ATOM 2862 N N . PHE A 1 372 ? 26.151 -12.935 -47.079 1.00 82.38 372 PHE A N 1
ATOM 2863 C CA . PHE A 1 372 ? 27.562 -13.059 -46.693 1.00 82.38 372 PHE A CA 1
ATOM 2864 C C . PHE A 1 372 ? 27.849 -12.536 -45.278 1.00 82.38 372 PHE A C 1
ATOM 2866 O O . PHE A 1 372 ? 28.998 -12.548 -44.838 1.00 82.38 372 PHE A O 1
ATOM 2873 N N . ILE A 1 373 ? 26.826 -12.050 -44.571 1.00 82.88 373 ILE A N 1
ATOM 2874 C CA . ILE A 1 373 ? 26.949 -11.479 -43.232 1.00 82.88 373 ILE A CA 1
ATOM 2875 C C . ILE A 1 373 ? 26.457 -12.509 -42.218 1.00 82.88 373 ILE A C 1
ATOM 2877 O O . ILE A 1 373 ? 25.331 -13.004 -42.299 1.00 82.88 373 ILE A O 1
ATOM 2881 N N . SER A 1 374 ? 27.306 -12.799 -41.235 1.00 87.81 374 SER A N 1
ATOM 2882 C CA . SER A 1 374 ? 26.954 -13.598 -40.066 1.00 87.81 374 SER A CA 1
ATOM 2883 C C . SER A 1 374 ? 27.350 -12.876 -38.787 1.00 87.81 374 SER A C 1
ATOM 2885 O O . SER A 1 374 ? 28.430 -12.284 -38.734 1.00 87.81 374 SER A O 1
ATOM 2887 N N . CYS A 1 375 ? 26.512 -12.967 -37.759 1.00 89.88 375 CYS A N 1
ATOM 2888 C CA . CYS A 1 375 ? 26.776 -12.398 -36.442 1.00 89.88 375 CYS A CA 1
ATOM 2889 C C . CYS A 1 375 ? 26.390 -13.403 -35.357 1.00 89.88 375 CYS A C 1
ATOM 2891 O O . CYS A 1 375 ? 25.347 -14.045 -35.434 1.00 89.88 375 CYS A O 1
ATOM 2893 N N . ASP A 1 376 ? 27.245 -13.536 -34.355 1.00 92.25 376 ASP A N 1
ATOM 2894 C CA . ASP A 1 376 ? 26.981 -14.340 -33.170 1.00 92.25 376 ASP A CA 1
ATOM 2895 C C . ASP A 1 376 ? 26.379 -13.446 -32.087 1.00 92.25 376 ASP A C 1
ATOM 2897 O O . ASP A 1 376 ? 26.952 -12.401 -31.766 1.00 92.25 376 ASP A O 1
ATOM 2901 N N . TRP A 1 377 ? 25.268 -13.868 -31.493 1.00 92.50 377 TRP A N 1
ATOM 2902 C CA . TRP A 1 377 ? 24.624 -13.139 -30.408 1.00 92.50 377 TRP A CA 1
ATOM 2903 C C . TRP A 1 377 ? 24.120 -14.059 -29.303 1.00 92.50 377 TRP A C 1
ATOM 2905 O O . TRP A 1 377 ? 23.941 -15.262 -29.490 1.00 92.50 377 TRP A O 1
ATOM 2915 N N . GLU A 1 378 ? 23.933 -13.487 -28.119 1.00 91.56 378 GLU A N 1
ATOM 2916 C CA . GLU A 1 378 ? 23.532 -14.218 -26.924 1.00 91.56 378 GLU A CA 1
ATOM 2917 C C . GLU A 1 378 ? 22.586 -13.390 -26.052 1.00 91.56 378 GLU A C 1
ATOM 2919 O O . GLU A 1 378 ? 22.856 -12.220 -25.777 1.00 91.56 378 GLU A O 1
ATOM 2924 N N . ILE A 1 379 ? 21.501 -14.011 -25.578 1.00 92.00 379 ILE A N 1
ATOM 2925 C CA . ILE A 1 379 ? 20.646 -13.430 -24.533 1.00 92.00 379 ILE A CA 1
ATOM 2926 C C . ILE A 1 379 ? 21.298 -13.716 -23.186 1.00 92.00 379 ILE A C 1
ATOM 2928 O O . ILE A 1 379 ? 21.406 -14.873 -22.774 1.00 92.00 379 ILE A O 1
ATOM 2932 N N . PHE A 1 380 ? 21.715 -12.662 -22.493 1.00 89.19 380 PHE A N 1
ATOM 2933 C CA . PHE A 1 380 ? 22.403 -12.797 -21.208 1.00 89.19 380 PHE A CA 1
ATOM 2934 C C . PHE A 1 380 ? 21.587 -12.260 -20.027 1.00 89.19 380 PHE A C 1
ATOM 2936 O O . PHE A 1 380 ? 21.916 -12.554 -18.881 1.00 89.19 380 PHE A O 1
ATOM 2943 N N . GLY A 1 381 ? 20.480 -11.560 -20.297 1.00 90.25 381 GLY A N 1
ATOM 2944 C CA . GLY A 1 381 ? 19.492 -11.193 -19.287 1.00 90.25 381 GLY A CA 1
ATOM 2945 C C . GLY A 1 381 ? 18.083 -11.079 -19.866 1.00 90.25 381 GLY A C 1
ATOM 2946 O O . GLY A 1 381 ? 17.914 -10.658 -21.012 1.00 90.25 381 GLY A O 1
ATOM 2947 N N . TYR A 1 382 ? 17.075 -11.479 -19.094 1.00 92.19 382 TYR A N 1
ATOM 2948 C CA . TYR A 1 382 ? 15.664 -11.309 -19.447 1.00 92.19 382 TYR A CA 1
ATOM 2949 C C . TYR A 1 382 ? 14.749 -11.387 -18.218 1.00 92.19 382 TYR A C 1
ATOM 2951 O O . TYR A 1 382 ? 15.105 -11.949 -17.174 1.00 92.19 382 TYR A O 1
ATOM 2959 N N . GLY A 1 383 ? 13.542 -10.841 -18.350 1.00 90.12 383 GLY A N 1
ATOM 2960 C CA . GLY A 1 383 ? 12.564 -10.855 -17.271 1.00 90.12 383 GLY A CA 1
ATOM 2961 C C . GLY A 1 383 ? 11.217 -10.239 -17.625 1.00 90.12 383 GLY A C 1
ATOM 2962 O O . GLY A 1 383 ? 10.891 -10.007 -18.793 1.00 90.12 383 GLY A O 1
ATOM 2963 N N . GLU A 1 384 ? 10.429 -9.987 -16.585 1.00 87.56 384 GLU A N 1
ATOM 2964 C CA . GLU A 1 384 ? 9.099 -9.383 -16.683 1.00 87.56 384 GLU A CA 1
ATOM 2965 C C . GLU A 1 384 ? 9.117 -7.927 -16.219 1.00 87.56 384 GLU A C 1
ATOM 2967 O O . GLU A 1 384 ? 9.879 -7.556 -15.325 1.00 87.56 384 GLU A O 1
ATOM 2972 N N . LEU A 1 385 ? 8.276 -7.107 -16.848 1.00 82.94 385 LEU A N 1
ATOM 2973 C CA . LEU A 1 385 ? 8.100 -5.689 -16.527 1.00 82.94 385 LEU A CA 1
ATOM 2974 C C . LEU A 1 385 ? 6.883 -5.474 -15.618 1.00 82.94 385 LEU A C 1
ATOM 2976 O O . LEU A 1 385 ? 5.943 -6.278 -15.610 1.00 82.94 385 LEU A O 1
ATOM 2980 N N . SER A 1 386 ? 6.870 -4.379 -14.859 1.00 69.31 386 SER A N 1
ATOM 2981 C CA . SER A 1 386 ? 5.834 -4.144 -13.851 1.00 69.31 386 SER A CA 1
ATOM 2982 C C . SER A 1 386 ? 4.479 -3.823 -14.498 1.00 69.31 386 SER A C 1
ATOM 2984 O O . SER A 1 386 ? 4.327 -2.944 -15.337 1.00 69.31 386 SER A O 1
ATOM 2986 N N . GLY A 1 387 ? 3.430 -4.578 -14.181 1.00 67.38 387 GLY A N 1
ATOM 2987 C CA . GLY A 1 387 ? 2.142 -4.406 -14.873 1.00 67.38 387 GLY A CA 1
ATOM 2988 C C . GLY A 1 387 ? 2.086 -5.025 -16.279 1.00 67.38 387 GLY A C 1
ATOM 2989 O O . GLY A 1 387 ? 1.180 -4.706 -17.044 1.00 67.38 387 GLY A O 1
ATOM 2990 N N . GLY A 1 388 ? 3.010 -5.936 -16.608 1.00 78.50 388 GLY A N 1
ATOM 2991 C CA . GLY A 1 388 ? 2.848 -6.910 -17.692 1.00 78.50 388 GLY A CA 1
ATOM 2992 C C . GLY A 1 388 ? 3.658 -6.627 -18.958 1.00 78.50 388 GLY A C 1
ATOM 2993 O O . GLY A 1 388 ? 3.691 -5.518 -19.481 1.00 78.50 388 GLY A O 1
ATOM 2994 N N . GLY A 1 389 ? 4.281 -7.668 -19.501 1.00 87.06 389 GLY A N 1
ATOM 2995 C CA . GLY A 1 389 ? 5.205 -7.576 -20.629 1.00 87.06 389 GLY A CA 1
ATOM 2996 C C . GLY A 1 389 ? 6.601 -8.032 -20.227 1.00 87.06 389 GLY A C 1
ATOM 2997 O O . GLY A 1 389 ? 6.823 -8.499 -19.108 1.00 87.06 389 GLY A O 1
ATOM 2998 N N . HIS A 1 390 ? 7.541 -7.913 -21.154 1.00 92.75 390 HIS A N 1
ATOM 2999 C CA . HIS A 1 390 ? 8.852 -8.533 -21.039 1.00 92.75 390 HIS A CA 1
ATOM 3000 C C . HIS A 1 390 ? 9.966 -7.606 -21.502 1.00 92.75 390 HIS A C 1
ATOM 3002 O O . HIS A 1 390 ? 9.767 -6.731 -22.350 1.00 92.75 390 HIS A O 1
ATOM 3008 N N . TRP A 1 391 ? 11.158 -7.862 -20.975 1.00 93.81 391 TRP A N 1
ATOM 3009 C CA . TRP A 1 391 ? 12.402 -7.272 -21.443 1.00 93.81 391 TRP A CA 1
ATOM 3010 C C . TRP A 1 391 ? 13.455 -8.361 -21.654 1.00 93.81 391 TRP A C 1
ATOM 3012 O O . TRP A 1 391 ? 13.423 -9.413 -21.009 1.00 93.81 391 TRP A O 1
ATOM 3022 N N . MET A 1 392 ? 14.398 -8.104 -22.556 1.00 94.88 392 MET A N 1
ATOM 3023 C CA . MET A 1 392 ? 15.608 -8.914 -22.705 1.00 94.88 392 MET A CA 1
ATOM 3024 C C . MET A 1 392 ? 16.768 -8.067 -23.197 1.00 94.88 392 MET A C 1
ATOM 3026 O O . MET A 1 392 ? 16.572 -7.110 -23.942 1.00 94.88 392 MET A O 1
ATOM 3030 N N . ILE A 1 393 ? 17.979 -8.449 -22.816 1.00 94.44 393 ILE A N 1
ATOM 3031 C CA . ILE A 1 393 ? 19.214 -7.820 -23.265 1.00 94.44 393 ILE A CA 1
ATOM 3032 C C . ILE A 1 393 ? 20.058 -8.841 -24.027 1.00 94.44 393 ILE A C 1
ATOM 3034 O O . ILE A 1 393 ? 20.317 -9.956 -23.557 1.00 94.44 393 ILE A O 1
ATOM 3038 N N . MET A 1 394 ? 20.449 -8.460 -25.240 1.00 94.69 394 MET A N 1
ATOM 3039 C CA . MET A 1 394 ? 21.265 -9.276 -26.130 1.00 94.69 394 MET A CA 1
ATOM 3040 C C . MET A 1 394 ? 22.645 -8.667 -26.278 1.00 94.69 394 MET A C 1
ATOM 3042 O O . MET A 1 394 ? 22.779 -7.456 -26.437 1.00 94.69 394 MET A O 1
ATOM 3046 N N . HIS A 1 395 ? 23.659 -9.523 -26.279 1.00 93.81 395 HIS A N 1
ATOM 3047 C CA . HIS A 1 395 ? 25.020 -9.161 -26.631 1.00 93.81 395 HIS A CA 1
ATOM 3048 C C . HIS A 1 395 ? 25.360 -9.685 -28.025 1.00 93.81 395 HIS A C 1
ATOM 3050 O O . HIS A 1 395 ? 25.284 -10.889 -28.270 1.00 93.81 395 HIS A O 1
ATOM 3056 N N . PHE A 1 396 ? 25.803 -8.796 -28.911 1.00 92.75 396 PHE A N 1
ATOM 3057 C CA . PHE A 1 396 ? 26.243 -9.095 -30.271 1.00 92.75 396 PHE A CA 1
ATOM 3058 C C . PHE A 1 396 ? 27.765 -9.056 -30.354 1.00 92.75 396 PHE A C 1
ATOM 3060 O O . PHE A 1 396 ? 28.403 -8.086 -29.941 1.00 92.75 396 PHE A O 1
ATOM 3067 N N . ARG A 1 397 ? 28.366 -10.099 -30.930 1.00 90.50 397 ARG A N 1
ATOM 3068 C CA . ARG A 1 397 ? 29.805 -10.127 -31.197 1.00 90.50 397 ARG A CA 1
ATOM 3069 C C . ARG A 1 397 ? 30.165 -9.214 -32.362 1.00 90.50 397 ARG A C 1
ATOM 3071 O O . ARG A 1 397 ? 29.403 -9.051 -33.316 1.00 90.50 397 ARG A O 1
ATOM 3078 N N . ALA A 1 398 ? 31.379 -8.674 -32.299 1.00 87.31 398 ALA A N 1
ATOM 3079 C CA . ALA A 1 398 ? 31.956 -7.927 -33.404 1.00 87.31 398 ALA A CA 1
ATOM 3080 C C . ALA A 1 398 ? 32.028 -8.796 -34.667 1.00 87.31 398 ALA A C 1
ATOM 3082 O O . ALA A 1 398 ? 32.362 -9.982 -34.617 1.00 87.31 398 ALA A O 1
ATOM 3083 N N . THR A 1 399 ? 31.750 -8.176 -35.806 1.00 84.12 399 THR A N 1
ATOM 3084 C CA . THR A 1 399 ? 31.976 -8.755 -37.129 1.00 84.12 399 THR A CA 1
ATOM 3085 C C . THR A 1 399 ? 33.072 -7.958 -37.829 1.00 84.12 399 THR A C 1
ATOM 3087 O O . THR A 1 399 ? 33.535 -6.931 -37.336 1.00 84.12 399 THR A O 1
ATOM 3090 N N . TRP A 1 400 ? 33.476 -8.378 -39.024 1.00 79.38 400 TRP A N 1
ATOM 3091 C CA . TRP A 1 400 ? 34.394 -7.571 -39.830 1.00 79.38 400 TRP A CA 1
ATOM 3092 C C . TRP A 1 400 ? 33.767 -6.242 -40.317 1.00 79.38 400 TRP A C 1
ATOM 3094 O O . TRP A 1 400 ? 34.493 -5.375 -40.796 1.00 79.38 400 TRP A O 1
ATOM 3104 N N . LEU A 1 401 ? 32.444 -6.066 -40.171 1.00 75.31 401 LEU A N 1
ATOM 3105 C CA . LEU A 1 401 ? 31.682 -4.869 -40.556 1.00 75.31 401 LEU A CA 1
ATOM 3106 C C . LEU A 1 401 ? 31.168 -4.043 -39.367 1.00 75.31 401 LEU A C 1
ATOM 3108 O O . LEU A 1 401 ? 30.731 -2.909 -39.560 1.00 75.31 401 LEU A O 1
ATOM 3112 N N . SER A 1 402 ? 31.176 -4.588 -38.150 1.00 81.25 402 SER A N 1
ATOM 3113 C CA . SER A 1 402 ? 30.539 -3.965 -36.987 1.00 81.25 402 SER A CA 1
ATOM 3114 C C . SER A 1 402 ? 31.300 -4.241 -35.695 1.00 81.25 402 SER A C 1
ATOM 3116 O O . SER A 1 402 ? 31.852 -5.321 -35.493 1.00 81.25 402 SER A O 1
ATOM 3118 N N . LYS A 1 403 ? 31.291 -3.267 -34.781 1.00 86.75 403 LYS A N 1
ATOM 3119 C CA . LYS A 1 403 ? 31.750 -3.482 -33.403 1.00 86.75 403 LYS A CA 1
ATOM 3120 C C . LYS A 1 403 ? 30.788 -4.417 -32.662 1.00 86.75 403 LYS A C 1
ATOM 3122 O O . LYS A 1 403 ? 29.646 -4.591 -33.087 1.00 86.75 403 LYS A O 1
ATOM 3127 N N . ALA A 1 404 ? 31.261 -4.992 -31.557 1.00 91.06 404 ALA A N 1
ATOM 3128 C CA . ALA A 1 404 ? 30.379 -5.624 -30.584 1.00 91.06 404 ALA A CA 1
ATOM 3129 C C . ALA A 1 404 ? 29.415 -4.581 -30.003 1.00 91.06 404 ALA A C 1
ATOM 3131 O O . ALA A 1 404 ? 29.717 -3.383 -30.008 1.00 91.06 404 ALA A O 1
ATOM 3132 N N . GLY A 1 405 ? 28.266 -5.029 -29.516 1.00 93.88 405 GLY A N 1
ATOM 3133 C CA . GLY A 1 405 ? 27.281 -4.129 -28.938 1.00 93.88 405 GLY A CA 1
ATOM 3134 C C . GLY A 1 405 ? 26.152 -4.854 -28.242 1.00 93.88 405 GLY A C 1
ATOM 3135 O O . GLY A 1 405 ? 26.085 -6.082 -28.229 1.00 93.88 405 GLY A O 1
ATOM 3136 N N . LEU A 1 406 ? 25.278 -4.059 -27.644 1.00 95.38 406 LEU A N 1
ATOM 3137 C CA . LEU A 1 406 ? 24.148 -4.509 -26.860 1.00 95.38 406 LEU A CA 1
ATOM 3138 C C . LEU A 1 406 ? 22.868 -3.905 -27.429 1.00 95.38 406 LEU A C 1
ATOM 3140 O O . LEU A 1 406 ? 22.859 -2.723 -27.779 1.00 95.38 406 LEU A O 1
ATOM 3144 N N . ASP A 1 407 ? 21.794 -4.688 -27.419 1.00 96.56 407 ASP A N 1
ATOM 3145 C CA . ASP A 1 407 ? 20.429 -4.189 -27.594 1.00 96.56 407 ASP A CA 1
ATOM 3146 C C . ASP A 1 407 ? 19.581 -4.602 -26.387 1.00 96.56 407 ASP A C 1
ATOM 3148 O O . ASP A 1 407 ? 19.619 -5.753 -25.944 1.00 96.56 407 ASP A O 1
ATOM 3152 N N . LEU A 1 408 ? 18.797 -3.656 -25.869 1.00 96.00 408 LEU A N 1
ATOM 3153 C CA . LEU A 1 408 ? 17.773 -3.872 -24.853 1.00 96.00 408 LEU A CA 1
ATOM 3154 C C . LEU A 1 408 ? 16.399 -3.838 -25.520 1.00 96.00 408 LEU A C 1
ATOM 3156 O O . LEU A 1 408 ? 15.933 -2.790 -25.983 1.00 96.00 408 LEU A O 1
ATOM 3160 N N . PHE A 1 409 ? 15.734 -4.982 -25.528 1.00 96.19 409 PHE A N 1
ATOM 3161 C CA . PHE A 1 409 ? 14.425 -5.170 -26.126 1.00 96.19 409 PHE A CA 1
ATOM 3162 C C . PHE A 1 409 ? 13.313 -5.091 -25.089 1.00 96.19 409 PHE A C 1
ATOM 3164 O O . PHE A 1 409 ? 13.478 -5.534 -23.951 1.00 96.19 409 PHE A O 1
ATOM 3171 N N . THR A 1 410 ? 12.153 -4.601 -25.517 1.00 94.62 410 THR A N 1
ATOM 3172 C CA . THR A 1 410 ? 10.922 -4.594 -24.728 1.00 94.62 410 THR A CA 1
ATOM 3173 C C . THR A 1 410 ? 9.735 -5.070 -25.546 1.00 94.62 410 THR A C 1
ATOM 3175 O O . THR A 1 410 ? 9.720 -4.995 -26.780 1.00 94.62 410 THR A O 1
ATOM 3178 N N . ARG A 1 411 ? 8.725 -5.579 -24.841 1.00 92.50 411 ARG A N 1
ATOM 3179 C CA . ARG A 1 411 ? 7.472 -6.034 -25.437 1.00 92.50 411 ARG A CA 1
ATOM 3180 C C . ARG A 1 411 ? 6.327 -5.961 -24.428 1.00 92.50 411 ARG A C 1
ATOM 3182 O O . ARG A 1 411 ? 6.481 -6.413 -23.296 1.00 92.50 411 ARG A O 1
ATOM 3189 N N . GLY A 1 412 ? 5.180 -5.424 -24.834 1.00 86.88 412 GLY A N 1
ATOM 3190 C CA . GLY A 1 412 ? 3.923 -5.516 -24.085 1.00 86.88 412 GLY A CA 1
ATOM 3191 C C . GLY A 1 412 ? 3.325 -6.928 -24.112 1.00 86.88 412 GLY A C 1
ATOM 3192 O O . GLY A 1 412 ? 3.781 -7.798 -24.850 1.00 86.88 412 GLY A O 1
ATOM 3193 N N . VAL A 1 413 ? 2.274 -7.179 -23.331 1.00 82.31 413 VAL A N 1
ATOM 3194 C CA . VAL A 1 413 ? 1.593 -8.496 -23.294 1.00 82.31 413 VAL A CA 1
ATOM 3195 C C . VAL A 1 413 ? 1.024 -8.896 -24.667 1.00 82.31 413 VAL A C 1
ATOM 3197 O O . VAL A 1 413 ? 0.925 -10.075 -24.990 1.00 82.31 413 VAL A O 1
ATOM 3200 N N . ASP A 1 414 ? 0.688 -7.912 -25.494 1.00 79.38 414 ASP A N 1
ATOM 3201 C CA . ASP A 1 414 ? 0.114 -8.048 -26.834 1.00 79.38 414 ASP A CA 1
ATOM 3202 C C . ASP A 1 414 ? 1.149 -7.924 -27.974 1.00 79.38 414 ASP A C 1
ATOM 3204 O O . ASP A 1 414 ? 0.777 -7.893 -29.146 1.00 79.38 414 ASP A O 1
ATOM 3208 N N . GLY A 1 415 ? 2.449 -7.840 -27.662 1.00 80.25 415 GLY A N 1
ATOM 3209 C CA . GLY A 1 415 ? 3.502 -7.650 -28.669 1.00 80.25 415 GLY A CA 1
ATOM 3210 C C . GLY A 1 415 ? 3.761 -6.192 -29.071 1.00 80.25 415 GLY A C 1
ATOM 3211 O O . GLY A 1 415 ? 4.594 -5.927 -29.946 1.00 80.25 415 GLY A O 1
ATOM 3212 N N . THR A 1 416 ? 3.069 -5.229 -28.457 1.00 86.69 416 THR A N 1
ATOM 3213 C CA . THR A 1 416 ? 3.265 -3.799 -28.736 1.00 86.69 416 THR A CA 1
ATOM 3214 C C . THR A 1 416 ? 4.524 -3.240 -28.073 1.00 86.69 416 THR A C 1
ATOM 3216 O O . THR A 1 416 ? 5.146 -3.879 -27.217 1.00 86.69 416 THR A O 1
ATOM 3219 N N . TYR A 1 417 ? 4.933 -2.041 -28.502 1.00 86.69 417 TYR A N 1
ATOM 3220 C CA . TYR A 1 417 ? 6.032 -1.330 -27.861 1.00 86.69 417 TYR A CA 1
ATOM 3221 C C . TYR A 1 417 ? 5.640 -0.987 -26.428 1.00 86.69 417 TYR A C 1
ATOM 3223 O O . TYR A 1 417 ? 4.626 -0.330 -26.194 1.00 86.69 417 TYR A O 1
ATOM 3231 N N . ARG A 1 418 ? 6.487 -1.385 -25.482 1.00 84.31 418 ARG A N 1
ATOM 3232 C CA . ARG A 1 418 ? 6.365 -0.992 -24.085 1.00 84.31 418 ARG A CA 1
ATOM 3233 C C . ARG A 1 418 ? 7.544 -0.106 -23.717 1.00 84.31 418 ARG A C 1
ATOM 3235 O O . ARG A 1 418 ? 8.697 -0.534 -23.802 1.00 84.31 418 ARG A O 1
ATOM 3242 N N . HIS A 1 419 ? 7.248 1.131 -23.332 1.00 85.38 419 HIS A N 1
ATOM 3243 C CA . HIS A 1 419 ? 8.259 2.030 -22.796 1.00 85.38 419 HIS A CA 1
ATOM 3244 C C . HIS A 1 419 ? 8.735 1.506 -21.436 1.00 85.38 419 HIS A C 1
ATOM 3246 O O . HIS A 1 419 ? 7.906 1.097 -20.628 1.00 85.38 419 HIS A O 1
ATOM 3252 N N . LEU A 1 420 ? 10.053 1.492 -21.216 1.00 83.12 420 LEU A N 1
ATOM 3253 C CA . LEU A 1 420 ? 10.612 1.301 -19.878 1.00 83.12 420 LEU A CA 1
ATOM 3254 C C . LEU A 1 420 ? 10.464 2.600 -19.109 1.00 83.12 420 LEU A C 1
ATOM 3256 O O . LEU A 1 420 ? 10.994 3.625 -19.545 1.00 83.12 420 LEU A O 1
ATOM 3260 N N . GLU A 1 421 ? 9.793 2.531 -17.970 1.00 81.38 421 GLU A N 1
ATOM 3261 C CA . GLU A 1 421 ? 9.825 3.619 -17.004 1.00 81.38 421 GLU A CA 1
ATOM 3262 C C . GLU A 1 421 ? 11.264 3.813 -16.499 1.00 81.38 421 GLU A C 1
ATOM 3264 O O . GLU A 1 421 ? 12.053 2.865 -16.436 1.00 81.38 421 GLU A O 1
ATOM 3269 N N . GLU A 1 422 ? 11.625 5.044 -16.128 1.00 78.56 422 GLU A N 1
ATOM 3270 C CA . GLU A 1 422 ? 13.006 5.411 -15.766 1.00 78.56 422 GLU A CA 1
ATOM 3271 C C . GLU A 1 422 ? 13.603 4.482 -14.700 1.00 78.56 422 GLU A C 1
ATOM 3273 O O . GLU A 1 422 ? 14.763 4.073 -14.778 1.00 78.56 422 GLU A O 1
ATOM 3278 N N . ALA A 1 423 ? 12.793 4.087 -13.724 1.00 69.94 423 ALA A N 1
ATOM 3279 C CA . ALA A 1 423 ? 13.247 3.228 -12.648 1.00 69.94 423 ALA A CA 1
ATOM 3280 C C . ALA A 1 423 ? 13.218 1.722 -12.997 1.00 69.94 423 ALA A C 1
ATOM 3282 O O . ALA A 1 423 ? 14.030 0.986 -12.441 1.00 69.94 423 ALA A O 1
ATOM 3283 N N . GLU A 1 424 ? 12.407 1.264 -13.967 1.00 81.25 424 GLU A N 1
ATOM 3284 C CA . GLU A 1 424 ? 12.566 -0.087 -14.548 1.00 81.25 424 GLU A CA 1
ATOM 3285 C C . GLU A 1 424 ? 13.897 -0.180 -15.307 1.00 81.25 424 GLU A C 1
ATOM 3287 O O . GLU A 1 424 ? 14.661 -1.125 -15.114 1.00 81.25 424 GLU A O 1
ATOM 3292 N N . TYR A 1 425 ? 14.198 0.828 -16.138 1.00 86.69 425 TYR A N 1
ATOM 3293 C CA . TYR A 1 425 ? 15.472 0.925 -16.850 1.00 86.69 425 TYR A CA 1
ATOM 3294 C C . TYR A 1 425 ? 16.647 0.950 -15.870 1.00 86.69 425 TYR A C 1
ATOM 3296 O O . TYR A 1 425 ? 17.555 0.133 -15.989 1.00 86.69 425 TYR A O 1
ATOM 3304 N N . THR A 1 426 ? 16.596 1.828 -14.865 1.00 83.00 426 THR A N 1
ATOM 3305 C CA . THR A 1 426 ? 17.645 1.932 -13.841 1.00 83.00 426 THR A CA 1
ATOM 3306 C C . THR A 1 426 ? 17.857 0.597 -13.127 1.00 83.00 426 THR A C 1
ATOM 3308 O O . THR A 1 426 ? 18.990 0.137 -13.039 1.00 83.00 426 THR A O 1
ATOM 3311 N N . SER A 1 427 ? 16.785 -0.084 -12.702 1.00 82.00 427 SER A N 1
ATOM 3312 C CA . SER A 1 427 ? 16.893 -1.389 -12.038 1.00 82.00 427 SER A CA 1
ATOM 3313 C C . SER A 1 427 ? 17.530 -2.462 -12.928 1.00 82.00 427 SER A C 1
ATOM 3315 O O . SER A 1 427 ? 18.307 -3.272 -12.428 1.00 82.00 427 SER A O 1
ATOM 3317 N N . ILE A 1 428 ? 17.200 -2.501 -14.224 1.00 87.31 428 ILE A N 1
ATOM 3318 C CA . ILE A 1 428 ? 17.798 -3.454 -15.173 1.00 87.31 428 ILE A CA 1
ATOM 3319 C C . ILE A 1 428 ? 19.287 -3.146 -15.356 1.00 87.31 428 ILE A C 1
ATOM 3321 O O . ILE A 1 428 ? 20.116 -4.054 -15.292 1.00 87.31 428 ILE A O 1
ATOM 3325 N N . ILE A 1 429 ? 19.630 -1.876 -15.580 1.00 89.06 429 ILE A N 1
ATOM 3326 C CA . ILE A 1 429 ? 21.007 -1.462 -15.853 1.00 89.06 429 ILE A CA 1
ATOM 3327 C C . ILE A 1 429 ? 21.901 -1.631 -14.626 1.00 89.06 429 ILE A C 1
ATOM 3329 O O . ILE A 1 429 ? 22.987 -2.174 -14.781 1.00 89.06 429 ILE A O 1
ATOM 3333 N N . GLU A 1 430 ? 21.449 -1.285 -13.417 1.00 86.19 430 GLU A N 1
ATOM 3334 C CA . GLU A 1 430 ? 22.233 -1.481 -12.187 1.00 86.19 430 GLU A CA 1
ATOM 3335 C C . GLU A 1 430 ? 22.635 -2.950 -11.986 1.00 86.19 430 GLU A C 1
ATOM 3337 O O . GLU A 1 430 ? 23.761 -3.250 -11.592 1.00 86.19 430 GLU A O 1
ATOM 3342 N N . GLU A 1 431 ? 21.735 -3.893 -12.262 1.00 84.62 431 GLU A N 1
ATOM 3343 C CA . GLU A 1 431 ? 22.022 -5.325 -12.128 1.00 84.62 431 GLU A CA 1
ATOM 3344 C C . GLU A 1 431 ? 22.965 -5.821 -13.234 1.00 84.62 431 GLU A C 1
ATOM 3346 O O . GLU A 1 431 ? 23.883 -6.604 -12.977 1.00 84.62 431 GLU A O 1
ATOM 3351 N N . VAL A 1 432 ? 22.802 -5.311 -14.457 1.00 86.50 432 VAL A N 1
ATOM 3352 C CA . VAL A 1 432 ? 23.715 -5.580 -15.577 1.00 86.50 432 VAL A CA 1
ATOM 3353 C C . VAL A 1 432 ? 25.115 -4.994 -15.312 1.00 86.50 432 VAL A C 1
ATOM 3355 O O . VAL A 1 432 ? 26.113 -5.644 -15.618 1.00 86.50 432 VAL A O 1
ATOM 3358 N N . GLU A 1 433 ? 25.219 -3.820 -14.689 1.00 88.00 433 GLU A N 1
ATOM 3359 C CA . GLU A 1 433 ? 26.483 -3.198 -14.270 1.00 88.00 433 GLU A CA 1
ATOM 3360 C C . GLU A 1 433 ? 27.159 -3.967 -13.127 1.00 88.00 433 GLU A C 1
ATOM 3362 O O . GLU A 1 433 ? 28.370 -4.199 -13.169 1.00 88.00 433 GLU A O 1
ATOM 3367 N N . LYS A 1 434 ? 26.392 -4.442 -12.133 1.00 85.06 434 LYS A N 1
ATOM 3368 C CA . LYS A 1 434 ? 26.908 -5.346 -11.086 1.00 85.06 434 LYS A CA 1
ATOM 3369 C C . LYS A 1 434 ? 27.522 -6.600 -11.700 1.00 85.06 434 LYS A C 1
ATOM 3371 O O . LYS A 1 434 ? 28.624 -6.992 -11.328 1.00 85.06 434 LYS A O 1
ATOM 3376 N N . LEU A 1 435 ? 26.844 -7.198 -12.677 1.00 84.31 435 LEU A N 1
ATOM 3377 C CA . LEU A 1 435 ? 27.364 -8.351 -13.407 1.00 84.31 435 LEU A CA 1
ATOM 3378 C C . LEU A 1 435 ? 28.638 -8.009 -14.207 1.00 84.31 435 LEU A C 1
ATOM 3380 O O . LEU A 1 435 ? 29.557 -8.819 -14.282 1.00 84.31 435 LEU A O 1
ATOM 3384 N N . ALA A 1 436 ? 28.707 -6.813 -14.795 1.00 85.88 436 ALA A N 1
ATOM 3385 C CA . ALA A 1 436 ? 29.829 -6.356 -15.616 1.00 85.88 436 ALA A CA 1
ATOM 3386 C C . ALA A 1 436 ? 31.003 -5.757 -14.815 1.00 85.88 436 ALA A C 1
ATOM 3388 O O . ALA A 1 436 ? 31.986 -5.330 -15.421 1.00 85.88 436 ALA A O 1
ATOM 3389 N N . THR A 1 437 ? 30.934 -5.732 -13.478 1.00 85.38 437 THR A N 1
ATOM 3390 C CA . THR A 1 437 ? 31.891 -5.018 -12.607 1.00 85.38 437 THR A CA 1
ATOM 3391 C C . THR A 1 437 ? 33.350 -5.395 -12.893 1.00 85.38 437 THR A C 1
ATOM 3393 O O . THR A 1 437 ? 34.200 -4.512 -12.991 1.00 85.38 437 THR A O 1
ATOM 3396 N N . ASP A 1 438 ? 33.628 -6.679 -13.135 1.00 85.75 438 ASP A N 1
ATOM 3397 C CA . ASP A 1 438 ? 34.978 -7.184 -13.433 1.00 85.75 438 ASP A CA 1
ATOM 3398 C C . ASP A 1 438 ? 35.300 -7.255 -14.945 1.00 85.75 438 ASP A C 1
ATOM 3400 O O . ASP A 1 438 ? 36.357 -7.742 -15.351 1.00 85.75 438 ASP A O 1
ATOM 3404 N N . HIS A 1 439 ? 34.409 -6.748 -15.805 1.00 87.69 439 HIS A N 1
ATOM 3405 C CA . HIS A 1 439 ? 34.490 -6.843 -17.265 1.00 87.69 439 HIS A CA 1
ATOM 3406 C C . HIS A 1 439 ? 34.403 -5.454 -17.926 1.00 87.69 439 HIS A C 1
ATOM 3408 O O . HIS A 1 439 ? 33.334 -5.049 -18.394 1.00 87.69 439 HIS A O 1
ATOM 3414 N N . PRO A 1 440 ? 35.527 -4.716 -18.038 1.00 87.19 440 PRO A N 1
ATOM 3415 C CA . PRO A 1 440 ? 35.529 -3.326 -18.502 1.00 87.19 440 PRO A CA 1
ATOM 3416 C C . PRO A 1 440 ? 35.002 -3.151 -19.933 1.00 87.19 440 PRO A C 1
ATOM 3418 O O . PRO A 1 440 ? 34.413 -2.119 -20.246 1.00 87.19 440 PRO A O 1
ATOM 3421 N N . GLU A 1 441 ? 35.165 -4.156 -20.799 1.00 87.12 441 GLU A N 1
ATOM 3422 C CA . GLU A 1 441 ? 34.606 -4.132 -22.156 1.00 87.12 441 GLU A CA 1
ATOM 3423 C C . GLU A 1 441 ? 33.072 -4.138 -22.147 1.00 87.12 441 GLU A C 1
ATOM 3425 O O . GLU A 1 441 ? 32.454 -3.362 -22.874 1.00 87.12 441 GLU A O 1
ATOM 3430 N N . LEU A 1 442 ? 32.455 -4.965 -21.296 1.00 87.69 442 LEU A N 1
ATOM 3431 C CA . LEU A 1 442 ? 31.000 -5.033 -21.163 1.00 87.69 442 LEU A CA 1
ATOM 3432 C C . LEU A 1 442 ? 30.456 -3.754 -20.510 1.00 87.69 442 LEU A C 1
ATOM 3434 O O . LEU A 1 442 ? 29.494 -3.177 -21.011 1.00 87.69 442 LEU A O 1
ATOM 3438 N N . SER A 1 443 ? 31.133 -3.252 -19.472 1.00 89.69 443 SER A N 1
ATOM 3439 C CA . SER A 1 443 ? 30.827 -1.962 -18.832 1.00 89.69 443 SER A CA 1
ATOM 3440 C C . SER A 1 443 ? 30.882 -0.791 -19.815 1.00 89.69 443 SER A C 1
ATOM 3442 O O . SER A 1 443 ? 30.002 0.070 -19.808 1.00 89.69 443 SER A O 1
ATOM 3444 N N . SER A 1 444 ? 31.860 -0.784 -20.729 1.00 91.44 444 SER A N 1
ATOM 3445 C CA . SER A 1 444 ? 31.931 0.219 -21.797 1.00 91.44 444 SER A CA 1
ATOM 3446 C C . SER A 1 444 ? 30.699 0.167 -22.702 1.00 91.44 444 SER A C 1
ATOM 3448 O O . SER A 1 444 ? 30.123 1.214 -22.992 1.00 91.44 444 SER A O 1
ATOM 3450 N N . LEU A 1 445 ? 30.258 -1.026 -23.117 1.00 91.88 445 LEU A N 1
ATOM 3451 C CA . LEU A 1 445 ? 29.070 -1.173 -23.965 1.00 91.88 445 LEU A CA 1
ATOM 3452 C C . LEU A 1 445 ? 27.786 -0.711 -23.264 1.00 91.88 445 LEU A C 1
ATOM 3454 O O . LEU A 1 445 ? 26.930 -0.122 -23.921 1.00 91.88 445 LEU A O 1
ATOM 3458 N N . ILE A 1 446 ? 27.661 -0.950 -21.956 1.00 90.31 446 ILE A N 1
ATOM 3459 C CA . ILE A 1 446 ? 26.519 -0.492 -21.149 1.00 90.31 446 ILE A CA 1
ATOM 3460 C C . ILE A 1 446 ? 26.500 1.039 -21.084 1.00 90.31 446 ILE A C 1
ATOM 3462 O O . ILE A 1 446 ? 25.467 1.650 -21.345 1.00 90.31 446 ILE A O 1
ATOM 3466 N N . SER A 1 447 ? 27.654 1.678 -20.849 1.00 88.56 447 SER A N 1
ATOM 3467 C CA . SER A 1 447 ? 27.757 3.147 -20.822 1.00 88.56 447 SER A CA 1
ATOM 3468 C C . SER A 1 447 ? 27.446 3.819 -22.169 1.00 88.56 447 SER A C 1
ATOM 3470 O O . SER A 1 447 ? 27.126 5.007 -22.224 1.00 88.56 447 SER A O 1
ATOM 3472 N N . GLU A 1 448 ? 27.521 3.066 -23.271 1.00 91.75 448 GLU A N 1
ATOM 3473 C CA . GLU A 1 448 ? 27.193 3.540 -24.614 1.00 91.75 448 GLU A CA 1
ATOM 3474 C C . GLU A 1 448 ? 25.700 3.419 -24.959 1.00 91.75 448 GLU A C 1
ATOM 3476 O O . GLU A 1 448 ? 25.309 3.840 -26.056 1.00 91.75 448 GLU A O 1
ATOM 3481 N N . PHE A 1 449 ? 24.862 2.878 -24.063 1.00 92.38 449 PHE A N 1
ATOM 3482 C CA . PHE A 1 449 ? 23.434 2.720 -24.313 1.00 92.38 449 PHE A CA 1
ATOM 3483 C C . PHE A 1 449 ? 22.726 4.041 -24.598 1.00 92.38 449 PHE A C 1
ATOM 3485 O O . PHE A 1 449 ? 22.848 5.039 -23.890 1.00 92.38 449 PHE A O 1
ATOM 3492 N N . ARG A 1 450 ? 21.933 4.025 -25.669 1.00 89.44 450 ARG A N 1
ATOM 3493 C CA . ARG A 1 450 ? 21.109 5.146 -26.112 1.00 89.44 450 ARG A CA 1
ATOM 3494 C C . ARG A 1 450 ? 19.714 4.654 -26.411 1.00 89.44 450 ARG A C 1
ATOM 3496 O O . ARG A 1 450 ? 19.542 3.575 -26.972 1.00 89.44 450 ARG A O 1
ATOM 3503 N N . ARG A 1 451 ? 18.725 5.479 -26.094 1.00 90.00 451 ARG A N 1
ATOM 3504 C CA . ARG A 1 451 ? 17.333 5.212 -26.443 1.00 90.00 451 ARG A CA 1
ATOM 3505 C C . ARG A 1 451 ? 17.147 5.232 -27.962 1.00 90.00 451 ARG A C 1
ATOM 3507 O O . ARG A 1 451 ? 17.627 6.144 -28.634 1.00 90.00 451 ARG A O 1
ATOM 3514 N N . VAL A 1 452 ? 16.419 4.249 -28.482 1.00 89.88 452 VAL A N 1
ATOM 3515 C CA . VAL A 1 452 ? 15.982 4.193 -29.882 1.00 89.88 452 VAL A CA 1
ATOM 3516 C C . VAL A 1 452 ? 14.589 4.818 -29.991 1.00 89.88 452 VAL A C 1
ATOM 3518 O O . VAL A 1 452 ? 13.714 4.574 -29.155 1.00 89.88 452 VAL A O 1
ATOM 3521 N N . GLN A 1 453 ? 14.379 5.665 -31.002 1.00 85.94 453 GLN A N 1
ATOM 3522 C CA . GLN A 1 453 ? 13.101 6.350 -31.198 1.00 85.94 453 GLN A CA 1
ATOM 3523 C C . GLN A 1 453 ? 12.014 5.352 -31.627 1.00 85.94 453 GLN A C 1
ATOM 3525 O O . GLN A 1 453 ? 12.211 4.585 -32.565 1.00 85.94 453 GLN A O 1
ATOM 3530 N N . ASN A 1 454 ? 10.856 5.384 -30.962 1.00 80.12 454 ASN A N 1
ATOM 3531 C CA . ASN A 1 454 ? 9.692 4.554 -31.276 1.00 80.12 454 ASN A CA 1
ATOM 3532 C C . ASN A 1 454 ? 8.413 5.414 -31.191 1.00 80.12 454 ASN A C 1
ATOM 3534 O O . ASN A 1 454 ? 8.063 5.908 -30.121 1.00 80.12 454 ASN A O 1
ATOM 3538 N N . ASP A 1 455 ? 7.726 5.599 -32.319 1.00 68.62 455 ASP A N 1
ATOM 3539 C CA . ASP A 1 455 ? 6.603 6.527 -32.524 1.00 68.62 455 ASP A CA 1
ATOM 3540 C C . ASP A 1 455 ? 5.241 5.943 -32.085 1.00 68.62 455 ASP A C 1
ATOM 3542 O O . ASP A 1 455 ? 4.244 6.658 -32.030 1.00 68.62 455 ASP A O 1
ATOM 3546 N N . GLY A 1 456 ? 5.188 4.658 -31.703 1.00 54.31 456 GLY A N 1
ATOM 3547 C CA . GLY A 1 456 ? 4.028 4.046 -31.028 1.00 54.31 456 GLY A CA 1
ATOM 3548 C C . GLY A 1 456 ? 3.765 4.597 -29.615 1.00 54.31 456 GLY A C 1
ATOM 3549 O O . GLY A 1 456 ? 2.773 4.240 -28.984 1.00 54.31 456 GLY A O 1
ATOM 3550 N N . ALA A 1 457 ? 4.641 5.477 -29.123 1.00 43.81 457 ALA A N 1
ATOM 3551 C CA . ALA A 1 457 ? 4.495 6.220 -27.882 1.00 43.81 457 ALA A CA 1
ATOM 3552 C C . ALA A 1 457 ? 3.771 7.553 -28.135 1.00 43.81 457 ALA A C 1
ATOM 3554 O O . ALA A 1 457 ? 4.402 8.592 -28.328 1.00 43.81 457 ALA A O 1
ATOM 3555 N N . ASN A 1 458 ? 2.439 7.557 -28.103 1.00 35.97 458 ASN A N 1
ATOM 3556 C CA . ASN A 1 458 ? 1.720 8.823 -28.015 1.00 35.97 458 ASN A CA 1
ATOM 3557 C C . ASN A 1 458 ? 1.789 9.364 -26.571 1.00 35.97 458 ASN A C 1
ATOM 3559 O O . ASN A 1 458 ? 1.270 8.754 -25.641 1.00 35.97 458 ASN A O 1
ATOM 3563 N N . THR A 1 459 ? 2.370 10.562 -26.435 1.00 38.09 459 THR A N 1
ATOM 3564 C CA . THR A 1 459 ? 2.243 11.542 -25.331 1.00 38.09 459 THR A CA 1
ATOM 3565 C C . THR A 1 459 ? 3.042 11.345 -24.028 1.00 38.09 459 THR A C 1
ATOM 3567 O O . THR A 1 459 ? 2.508 10.950 -23.002 1.00 38.09 459 THR A O 1
ATOM 3570 N N . ARG A 1 460 ? 4.305 11.791 -24.033 1.00 28.20 460 ARG A N 1
ATOM 3571 C CA . ARG A 1 460 ? 4.836 12.891 -23.185 1.00 28.20 460 ARG A CA 1
ATOM 3572 C C . ARG A 1 460 ? 6.337 13.024 -23.447 1.00 28.20 460 ARG A C 1
ATOM 3574 O O . ARG A 1 460 ? 7.172 12.502 -22.722 1.00 28.20 460 ARG A O 1
ATOM 3581 N N . ALA A 1 461 ? 6.672 13.751 -24.507 1.00 30.70 461 ALA A N 1
ATOM 3582 C CA . ALA A 1 461 ? 7.874 14.561 -24.442 1.00 30.70 461 ALA A CA 1
ATOM 3583 C C . ALA A 1 461 ? 7.517 15.763 -23.559 1.00 30.70 461 ALA A C 1
ATOM 3585 O O . ALA A 1 461 ? 6.647 16.558 -23.919 1.00 30.70 461 ALA A O 1
ATOM 3586 N N . THR A 1 462 ? 8.135 15.859 -22.391 1.00 27.28 462 THR A N 1
ATOM 3587 C CA . THR A 1 462 ? 8.322 17.146 -21.712 1.00 27.28 462 THR A CA 1
ATOM 3588 C C . THR A 1 462 ? 9.822 17.453 -21.729 1.00 27.28 462 THR A C 1
ATOM 3590 O O . THR A 1 462 ? 10.595 16.498 -21.816 1.00 27.28 462 THR A O 1
ATOM 3593 N N . PRO A 1 463 ? 10.199 18.745 -21.773 1.00 36.72 463 PRO A N 1
ATOM 3594 C CA . PRO A 1 463 ? 11.509 19.206 -22.232 1.00 36.72 463 PRO A CA 1
ATOM 3595 C C . PRO A 1 463 ? 12.693 18.691 -21.423 1.00 36.72 463 PRO A C 1
ATOM 3597 O O . PRO A 1 463 ? 12.526 18.506 -20.196 1.00 36.72 463 PRO A O 1
#

Radius of gyration: 29.19 Å; chains: 1; bounding box: 64×51×87 Å

Secondary structure (DSSP, 8-state):
--HHHHHHHHHS-TTHHHHHT-SSSSB-SS--GGG-TTSGGG--TT-EEEEESTTSHIIIIIIIHHHHHT--SEEEEEES-HHHHHHHHHHHHHH-TTSEEEEEE--TT-HHHHHHHHHHHHHHHS--SEEEE---S-TTHHHHHHHHHHHHHHTTS-EEEEEE--GGGTS--TT-HHHHHHHHHHHHHHHHHTT-TTEEEEEEE---B-STTS-GGGGGG-BB-HHHHHHHHHHTTSSGGGGGTT-EEETTB-HHHHHHHHHS--EEEEE---TTT-SGGGGS-----HHHH-EEEEEEEE--GGGTTEEEEEEEEEEEPPPTT---EEEEEEEEEETT--PEEEEEEEEEEETTEEEEEEEEE-STTGGG-EEEEEEEEEEE-TTS-EEEEEEEPP-SSS--EEEEEEE-TTS---PPPHHHHHHHHHHHHHHHTT-HHHHHHHHT-EEPB-TT--S----

Foldseek 3Di:
DDPVVLVVLVPDDLCNVVVVVEPAPAFDQFDDDLLQLLDPQLAQDAAEEEFAPLLDDLNQFAALLRNLSSPHQEYEYEEQDQVSVVVSVVNSCVNHVNYHYHYQNADLLDLVSLVVSLVVCCVPPQAHAEYEADPQPQLASSLVSNVVSNCVSQPLAAHEYEYAAACLCPDPDVPPPPNNVSRVVQLQVQLVPLVRPRYAYEYEHQAQADDPPQDPSSNSSRSHGSNLSNSVSSSCSGPLNSVRRSHYYYSRHDPVRVSCVVQQDFPWPAAADDCVVPVVVLQPDQADDLVVVAAKKFFFKKLWPVLVQKARWMWGWAWDDADVVNWTKIKIWIWIDGPPDPDIDIWTWMWTADDSHNQKTKIATDDPVRNVDIKIKGWRTKGFHRPAWIKTKMWIPDDPVTHTMMTIITAGNVRDDDHNDPSNVVNVLVVQCVNCVVPVVSVVRSVSMDGRHYPSDPDDDDD

pLDDT: mean 87.54, std 12.68, range [27.28, 98.88]

Organism: NCBI:txid1077442